Protein 3VPD (pdb70)

Organism: Thermus thermophilus (strain ATCC 27634 / DSM 579 / HB8) (NCBI:txid300852)

Secondary structure (DSSP, 8-state):
-EEEEESS--HHHHHHHHHHHHTT--EEEEEGGG--EETTB--GGGTT--EEEE--SSHHHHHHHHHHHHHTT--EES-HHHHHHHHBHHHHHHHHHHHT-----EEEESSHHHHHHHHHHH-SSEEEE-SB--SSTT-EEE-SHHHHHHHHHHHHHH--GGGGSEEEEEPP--SSEEEEEEEETTEEEEEEEEE-SSSS-SGGGT-EEEE----HHHHHHHHHHHHHTT-SEEEEEEEEETTEEEEEEEESS---TTHHHHH---HHHHHHHHIIIII--/-EEEEESS--HHHHHHHHHHHHHT--EEEEEGGG--EETTB--GGGTT--EEEE--SSHHHHHHHHHHHHHTT--EES-HHHHHHHHBHHHHHHHHHHTT-----EEEESSHHHHHHHHHHH-SSEEEE-SB--SSTT-EEE-SHHHHHHHHHHHHHHS-GGGGSEEEEE----SS--EEEEEETTEEEEEEE---EE----HHHHHHHHHHHHHTT-SEEEEEEEEETTEEEEEEEESS---HHHHHHH---HHHHHHHHHHHHTT-

Nearest PDB structures (foldseek):
  3vpd-assembly1_A-2  TM=1.004E+00  e=5.393E-60  Thermus thermophilus
  5k2m-assembly2_D  TM=9.497E-01  e=1.810E-32  Thermococcus kodakarensis KOD1
  3vpc-assembly1_D  TM=9.449E-01  e=5.410E-29  Sulfurisphaera tokodaii
  3vpc-assembly1_C  TM=9.289E-01  e=7.070E-28  Sulfurisphaera tokodaii
  4iwx-assembly1_A  TM=8.674E-01  e=2.789E-21  Escherichia coli K-12

CATH classification: 3.40.50.20 (+2 more: 3.30.1490.20, 3.30.470.20)

Sequence (549 aa):
MLAILYDRIRPDERMLFERAEEALGLPYKKVYVPALPMVLGERPEALEGVTVALERCVSQSRGLAAARYLTALGIPVVNRPEVIEACGDKWATSVALAKAGLPQPKTALATDREEALRLMEAFGYPVVLKPVIGSWGRLLAKVTDRAAAEALLEHKEVLGGFQHQLFYIQEYVEKPGRDIRVFVVGERAIAAIYRRSAHWITNTARGGQAENCPLTEEIARLSVGAAEAVGGGVVAVDLFESERGLLVNEVNHTMEFKNSVHTTGVDIPGEILRRYAWEVARGMLAILYDRIRPDERMLFERAEALGLPYKKVYVPALPMVLGERPEALEGVTVALERCVSQSRGLAAARYLTALGIPVVNRPEVIEACGDKWATSVALAKAGLPQPKTALATDREEALRLMEAFGYPVVLKPVIGSWGRLLAKVTDRAAAEALLEHKEVLGGFQHQLFYIQEYVEKPGRDIRVFVVGERAIAAIYRQAENCPLTEEIARLSVGAAEAVGGGVVAVDLFESERGLLVNEVNHTMEFKNSVHTTGVDIPGEILRRYAWEEVARG

Foldseek 3Di:
DEEEEEADDDLQNVLLVVLCVVVVHDYDYHHQVPDDQDQPDHDPSCVVHLAYEQAYPDLVSSLVVLVSCVSVVHFYFVHSLLSVCQQFQVSLVVLCVVLVAFAFDKDKDQALVVQLVVPVVLAPQKKKDQRGDDPPPPIDRRGDSVSSVVSRVCLVPPNDNSSSMIMIGRDFDFPQWKKKFKDAFLWGFFMKTQGHPDSSRDVVRPIDIATDDDDPVNSVNQSSSCVSSPHGIWIWIWGQGPVGIHTRGIGRNDDCSCVCVRTVTSRSNSNVCSRVPPSSD/DEEEEEADDDLQNVLLVVVCVVVVHDYYYDHQVPQDQDQPDHDPRCPPHLEYEQAYPDLVSSLVVLVSVVSVVHHYFVHSLLSVCQQFQVSLVVLCVVLVAFAFDKDKDLDLVVLLVVCVVLAPQKWKDQRGPPVGPLIDRRGDSVSSNVSLCCLVVPHDSSSSIIMIGRDFDADPWKKKFWDAFLFGFFIWIHVIAGDDDDPQNTVNQSSSCVSSPTGTWIWIWGQGPVGIHTRGIGRNDDCSCVCVRTVTPSSNSNVVSRVVSSVD

B-factor: mean 35.86, std 10.84, range [17.93, 81.94]

Radius of gyration: 24.11 Å; Cα contacts (8 Å, |Δi|>4): 1167; chains: 2; bounding box: 55×66×62 Å

InterPro domains:
  IPR004666 Ribosomal bS6 modification enzyme RimK/Lysine biosynthesis enzyme LysX [TIGR00768] (2-275)
  IPR011761 ATP-grasp fold [PS50975] (93-276)
  IPR011870 Lysine biosynthesis enzyme LysX [TIGR02144] (2-279)
  IPR013651 ATP-grasp fold, RimK-type [PF08443] (88-274)
  IPR013815 ATP-grasp fold, subdomain 1 [G3DSA:3.30.1490.20] (104-172)
  IPR016185 Pre-ATP-grasp domain superfamily [SSF52440] (1-88)
  IPR054562 LysX/ArgX, preATP-grasp domain [PF22626] (2-84)

Structure (mmCIF, N/CA/C/O backbone):
data_3VPD
#
_entry.id   3VPD
#
_cell.length_a   130.339
_cell.length_b   130.339
_cell.length_c   77.423
_cell.angle_alpha   90.00
_cell.angle_beta   90.00
_cell.angle_gamma   120.00
#
_symmetry.space_group_name_H-M   'P 31 2 1'
#
loop_
_entity.id
_entity.type
_entity.pdbx_description
1 polymer 'Ribosomal protein S6 modification protein'
2 non-polymer 'PHOSPHOAMINOPHOSPHONIC ACID-ADENYLATE ESTER'
3 non-polymer 'butanoic acid'
4 non-polymer 'CITRIC ACID'
5 water water
#
loop_
_atom_site.group_PDB
_atom_site.id
_atom_site.type_symbol
_atom_site.label_atom_id
_atom_site.label_alt_id
_atom_site.label_comp_id
_atom_site.label_asym_id
_atom_site.label_entity_id
_atom_site.label_seq_id
_atom_site.pdbx_PDB_ins_code
_atom_site.Cartn_x
_atom_site.Cartn_y
_atom_site.Cartn_z
_atom_site.occupancy
_atom_site.B_iso_or_equiv
_atom_site.auth_seq_id
_atom_site.auth_comp_id
_atom_site.auth_asym_id
_atom_site.auth_atom_id
_atom_site.pdbx_PDB_model_num
ATOM 1 N N . MET A 1 1 ? -67.523 52.395 11.144 1.00 24.87 1 MET A N 1
ATOM 2 C CA . MET A 1 1 ? -66.658 53.559 10.933 1.00 25.35 1 MET A CA 1
ATOM 3 C C . MET A 1 1 ? -65.331 53.192 10.201 1.00 25.55 1 MET A C 1
ATOM 4 O O . MET A 1 1 ? -64.767 52.138 10.444 1.00 24.57 1 MET A O 1
ATOM 9 N N . LEU A 1 2 ? -64.858 54.066 9.317 1.00 25.60 2 LEU A N 1
ATOM 10 C CA . LEU A 1 2 ? -63.562 53.855 8.653 1.00 25.94 2 LEU A CA 1
ATOM 11 C C . LEU A 1 2 ? -62.429 54.323 9.587 1.00 26.21 2 LEU A C 1
ATOM 12 O O . LEU A 1 2 ? -62.433 55.467 10.037 1.00 26.17 2 LEU A O 1
ATOM 17 N N . ALA A 1 3 ? -61.469 53.437 9.882 1.00 25.79 3 ALA A N 1
ATOM 18 C CA . ALA A 1 3 ? -60.268 53.813 10.623 1.00 25.33 3 ALA A CA 1
ATOM 19 C C . ALA A 1 3 ? -59.127 54.018 9.634 1.00 25.92 3 ALA A C 1
ATOM 20 O O . ALA A 1 3 ? -58.850 53.123 8.821 1.00 25.47 3 ALA A O 1
ATOM 22 N N . ILE A 1 4 ? -58.474 55.180 9.682 1.00 25.77 4 ILE A N 1
ATOM 23 C CA . ILE A 1 4 ? -57.235 55.364 8.935 1.00 25.45 4 ILE A CA 1
ATOM 24 C C . ILE A 1 4 ? -56.047 55.115 9.888 1.00 25.47 4 ILE A C 1
ATOM 25 O O . ILE A 1 4 ? -55.812 55.878 10.841 1.00 25.59 4 ILE A O 1
ATOM 30 N N . LEU A 1 5 ? -55.336 54.012 9.656 1.00 23.82 5 LEU A N 1
ATOM 31 C CA . LEU A 1 5 ? -54.246 53.605 10.535 1.00 23.76 5 LEU A CA 1
ATOM 32 C C . LEU A 1 5 ? -52.985 54.296 10.058 1.00 23.85 5 LEU A C 1
ATOM 33 O O . LEU A 1 5 ? -52.652 54.230 8.861 1.00 23.54 5 LEU A O 1
ATOM 38 N N . TYR A 1 6 ? -52.256 54.921 10.981 1.00 24.01 6 TYR A N 1
ATOM 39 C CA . TYR A 1 6 ? -51.075 55.693 10.570 1.00 24.61 6 TYR A CA 1
ATOM 40 C C . TYR A 1 6 ? -49.984 55.703 11.645 1.00 24.76 6 TYR A C 1
ATOM 41 O O . TYR A 1 6 ? -50.236 55.337 12.790 1.00 23.37 6 TYR A O 1
ATOM 50 N N . ASP A 1 7 ? -48.757 56.054 11.262 1.00 26.06 7 ASP A N 1
ATOM 51 C CA . ASP A 1 7 ? -47.698 56.284 12.260 1.00 27.67 7 ASP A CA 1
ATOM 52 C C . ASP A 1 7 ? -47.101 57.681 12.125 1.00 30.49 7 ASP A C 1
ATOM 53 O O . ASP A 1 7 ? -46.861 58.335 13.134 1.00 31.60 7 ASP A O 1
ATOM 58 N N . ARG A 1 8 ? -46.901 58.141 10.889 1.00 32.41 8 ARG A N 1
ATOM 59 C CA . ARG A 1 8 ? -46.536 59.528 10.623 1.00 34.97 8 ARG A CA 1
ATOM 60 C C . ARG A 1 8 ? -47.472 60.111 9.579 1.00 35.58 8 ARG A C 1
ATOM 61 O O . ARG A 1 8 ? -47.636 59.542 8.491 1.00 35.26 8 ARG A O 1
ATOM 69 N N . ILE A 1 9 ? -48.079 61.248 9.901 1.00 36.28 9 ILE A N 1
ATOM 70 C CA . ILE A 1 9 ? -48.960 61.937 8.963 1.00 37.45 9 ILE A CA 1
ATOM 71 C C . ILE A 1 9 ? -48.143 62.597 7.853 1.00 37.64 9 ILE A C 1
ATOM 72 O O . ILE A 1 9 ? -47.319 63.490 8.111 1.00 37.41 9 ILE A O 1
ATOM 77 N N . ARG A 1 10 ? -48.342 62.134 6.621 1.00 36.95 10 ARG A N 1
ATOM 78 C CA . ARG A 1 10 ? -47.779 62.833 5.476 1.00 36.80 10 ARG A CA 1
ATOM 79 C C . ARG A 1 10 ? -48.897 63.629 4.830 1.00 36.23 10 ARG A C 1
ATOM 80 O O . ARG A 1 10 ? -50.060 63.490 5.223 1.00 36.38 10 ARG A O 1
ATOM 88 N N . PRO A 1 11 ? -48.563 64.486 3.841 1.00 36.26 11 PRO A N 1
ATOM 89 C CA . PRO A 1 11 ? -49.646 65.174 3.150 1.00 35.81 11 PRO A CA 1
ATOM 90 C C . PRO A 1 11 ? -50.673 64.224 2.521 1.00 35.59 11 PRO A C 1
ATOM 91 O O . PRO A 1 11 ? -51.847 64.587 2.402 1.00 34.91 11 PRO A O 1
ATOM 95 N N . ASP A 1 12 ? -50.239 63.016 2.137 1.00 34.86 12 ASP A N 1
ATOM 96 C CA . ASP A 1 12 ? -51.157 62.017 1.566 1.00 34.70 12 ASP A CA 1
ATOM 97 C C . ASP A 1 12 ? -52.278 61.676 2.555 1.00 33.63 12 ASP A C 1
ATOM 98 O O . ASP A 1 12 ? -53.447 61.664 2.191 1.00 32.76 12 ASP A O 1
ATOM 103 N N . GLU A 1 13 ? -51.911 61.435 3.809 1.00 33.95 13 GLU A N 1
ATOM 104 C CA . GLU A 1 13 ? -52.913 61.162 4.860 1.00 34.76 13 GLU A CA 1
ATOM 105 C C . GLU A 1 13 ? -53.838 62.351 5.137 1.00 34.85 13 GLU A C 1
ATOM 106 O O . GLU A 1 13 ? -55.033 62.170 5.331 1.00 35.43 13 GLU A O 1
ATOM 112 N N . ARG A 1 14 ? -53.289 63.561 5.137 1.00 36.15 14 ARG A N 1
ATOM 113 C CA . ARG A 1 14 ? -54.109 64.778 5.302 1.00 37.21 14 ARG A CA 1
ATOM 114 C C . ARG A 1 14 ? -55.174 64.885 4.224 1.00 36.70 14 ARG A C 1
ATOM 115 O O . ARG A 1 14 ? -56.335 65.178 4.523 1.00 36.53 14 ARG A O 1
ATOM 123 N N . MET A 1 15 ? -54.796 64.567 2.983 1.00 36.21 15 MET A N 1
ATOM 124 C CA . MET A 1 15 ? -55.742 64.554 1.876 1.00 35.52 15 MET A CA 1
ATOM 125 C C . MET A 1 15 ? -56.818 63.512 2.040 1.00 34.63 15 MET A C 1
ATOM 126 O O . MET A 1 15 ? -57.981 63.743 1.680 1.00 34.32 15 MET A O 1
ATOM 131 N N . LEU A 1 16 ? -56.438 62.356 2.579 1.00 33.47 16 LEU A N 1
ATOM 132 C CA . LEU A 1 16 ? -57.403 61.311 2.869 1.00 33.13 16 LEU A CA 1
ATOM 133 C C . LEU A 1 16 ? -58.465 61.774 3.896 1.00 34.03 16 LEU A C 1
ATOM 134 O O . LEU A 1 16 ? -59.664 61.560 3.688 1.00 34.03 16 LEU A O 1
ATOM 139 N N . PHE A 1 17 ? -58.015 62.423 4.968 1.00 34.38 17 PHE A N 1
ATOM 140 C CA . PHE A 1 17 ? -58.924 62.990 5.997 1.00 35.80 17 PHE A CA 1
ATOM 141 C C . PHE A 1 17 ? -59.916 63.986 5.376 1.00 36.64 17 PHE A C 1
ATOM 142 O O . PHE A 1 17 ? -61.134 63.873 5.568 1.00 37.09 17 PHE A O 1
ATOM 150 N N . GLU A 1 18 ? -59.383 64.949 4.619 1.00 37.68 18 GLU A N 1
ATOM 151 C CA . GLU A 1 18 ? -60.200 65.929 3.884 1.00 38.62 18 GLU A CA 1
ATOM 152 C C . GLU A 1 18 ? -61.256 65.279 2.981 1.00 38.86 18 GLU A C 1
ATOM 153 O O . GLU A 1 18 ? -62.425 65.660 3.022 1.00 38.29 18 GLU A O 1
ATOM 159 N N . ARG A 1 19 ? -60.873 64.296 2.161 1.00 38.16 19 ARG A N 1
ATOM 160 C CA . ARG A 1 19 ? -61.868 63.696 1.269 1.00 38.34 19 ARG A CA 1
ATOM 161 C C . ARG A 1 19 ? -62.909 62.899 2.045 1.00 38.15 19 ARG A C 1
ATOM 162 O O . ARG A 1 19 ? -64.067 62.844 1.645 1.00 38.39 19 ARG A O 1
ATOM 170 N N . ALA A 1 20 ? -62.504 62.256 3.132 1.00 38.13 20 ALA A N 1
ATOM 171 C CA . ALA A 1 20 ? -63.470 61.478 3.905 1.00 38.65 20 ALA A CA 1
ATOM 172 C C . ALA A 1 20 ? -64.589 62.399 4.436 1.00 39.30 20 ALA A C 1
ATOM 173 O O . ALA A 1 20 ? -65.771 62.032 4.378 1.00 38.52 20 ALA A O 1
ATOM 175 N N . GLU A 1 21 ? -64.204 63.589 4.916 1.00 40.26 21 GLU A N 1
ATOM 176 C CA A GLU A 1 21 ? -65.170 64.575 5.415 0.50 41.14 21 GLU A CA 1
ATOM 177 C CA B GLU A 1 21 ? -65.181 64.572 5.419 0.50 41.40 21 GLU A CA 1
ATOM 178 C C . GLU A 1 21 ? -66.059 65.099 4.293 1.00 41.71 21 GLU A C 1
ATOM 179 O O . GLU A 1 21 ? -67.287 65.140 4.425 1.00 42.03 21 GLU A O 1
ATOM 190 N N . ALA A 1 22 ? -65.430 65.471 3.173 1.00 42.05 22 ALA A N 1
ATOM 191 C CA . ALA A 1 22 ? -66.169 65.990 2.034 1.00 42.07 22 ALA A CA 1
ATOM 192 C C . ALA A 1 22 ? -67.141 64.934 1.549 1.00 42.32 22 ALA A C 1
ATOM 193 O O . ALA A 1 22 ? -68.231 65.252 1.089 1.00 42.90 22 ALA A O 1
ATOM 195 N N . LEU A 1 23 ? -66.762 63.668 1.669 1.00 42.08 23 LEU A N 1
ATOM 196 C CA . LEU A 1 23 ? -67.625 62.603 1.196 1.00 41.89 23 LEU A CA 1
ATOM 197 C C . LEU A 1 23 ? -68.702 62.170 2.210 1.00 41.65 23 LEU A C 1
ATOM 198 O O . LEU A 1 23 ? -69.552 61.325 1.888 1.00 41.96 23 LEU A O 1
ATOM 203 N N . GLY A 1 24 ? -68.667 62.735 3.415 1.00 40.94 24 GLY A N 1
ATOM 204 C CA . GLY A 1 24 ? -69.594 62.311 4.489 1.00 40.20 24 GLY A CA 1
ATOM 205 C C . GLY A 1 24 ? -69.406 60.859 4.932 1.00 39.49 24 GLY A C 1
ATOM 206 O O . GLY A 1 24 ? -70.367 60.159 5.273 1.00 39.72 24 GLY A O 1
ATOM 207 N N . LEU A 1 25 ? -68.154 60.408 4.937 1.00 37.54 25 LEU A N 1
ATOM 208 C CA . LEU A 1 25 ? -67.810 59.057 5.343 1.00 36.28 25 LEU A CA 1
ATOM 209 C C . LEU A 1 25 ? -67.509 59.084 6.833 1.00 34.67 25 LEU A C 1
ATOM 210 O O . LEU A 1 25 ? -66.679 59.891 7.271 1.00 34.77 25 LEU A O 1
ATOM 215 N N . PRO A 1 26 ? -68.166 58.217 7.629 1.00 33.30 26 PRO A N 1
ATOM 216 C CA . PRO A 1 26 ? -67.790 58.236 9.047 1.00 32.74 26 PRO A CA 1
ATOM 217 C C . PRO A 1 26 ? -66.410 57.596 9.217 1.00 32.38 26 PRO A C 1
ATOM 218 O O . PRO A 1 26 ? -66.220 56.441 8.844 1.00 31.58 26 PRO A O 1
ATOM 222 N N . TYR A 1 27 ? -65.456 58.372 9.713 1.00 31.43 27 TYR A N 1
ATOM 223 C CA . TYR A 1 27 ? -64.079 57.910 9.825 1.00 32.36 27 TYR A CA 1
ATOM 224 C C . TYR A 1 27 ? -63.418 58.467 11.077 1.00 32.02 27 TYR A C 1
ATOM 225 O O . TYR A 1 27 ? -63.922 59.432 11.665 1.00 32.21 27 TYR A O 1
ATOM 234 N N . LYS A 1 28 ? -62.291 57.854 11.458 1.00 31.53 28 LYS A N 1
ATOM 235 C CA . LYS A 1 28 ? -61.425 58.304 12.543 1.00 31.34 28 LYS A CA 1
ATOM 236 C C . LYS A 1 28 ? -59.974 57.904 12.256 1.00 31.34 28 LYS A C 1
ATOM 237 O O . LYS A 1 28 ? -59.724 56.923 11.549 1.00 30.95 28 LYS A O 1
ATOM 243 N N . LYS A 1 29 ? -59.019 58.623 12.820 1.00 30.54 29 LYS A N 1
ATOM 244 C CA . LYS A 1 29 ? -57.627 58.233 12.641 1.00 31.62 29 LYS A CA 1
ATOM 245 C C . LYS A 1 29 ? -57.149 57.411 13.828 1.00 30.21 29 LYS A C 1
ATOM 246 O O . LYS A 1 29 ? -57.551 57.661 14.967 1.00 29.90 29 LYS A O 1
ATOM 252 N N . VAL A 1 30 ? -56.292 56.429 13.553 1.00 27.92 30 VAL A N 1
ATOM 253 C CA . VAL A 1 30 ? -55.813 55.518 14.587 1.00 26.17 30 VAL A CA 1
ATOM 254 C C . VAL A 1 30 ? -54.288 55.517 14.527 1.00 25.87 30 VAL A C 1
ATOM 255 O O . VAL A 1 30 ? -53.685 55.077 13.542 1.00 24.39 30 VAL A O 1
ATOM 259 N N . TYR A 1 31 ? -53.672 56.013 15.593 1.00 24.81 31 TYR A N 1
ATOM 260 C CA . TYR A 1 31 ? -52.231 56.115 15.677 1.00 25.55 31 TYR A CA 1
ATOM 261 C C . TYR A 1 31 ? -51.668 54.756 16.082 1.00 25.39 31 TYR A C 1
ATOM 262 O O . TYR A 1 31 ? -51.738 54.370 17.248 1.00 25.84 31 TYR A O 1
ATOM 271 N N . VAL A 1 32 ? -51.118 54.018 15.119 1.00 24.53 32 VAL A N 1
ATOM 272 C CA . VAL A 1 32 ? -50.752 52.614 15.359 1.00 23.89 32 VAL A CA 1
ATOM 273 C C . VAL A 1 32 ? -49.702 52.381 16.478 1.00 24.81 32 VAL A C 1
ATOM 274 O O . VAL A 1 32 ? -49.833 51.425 17.238 1.00 24.75 32 VAL A O 1
ATOM 278 N N . PRO A 1 33 ? -48.717 53.288 16.625 1.00 25.26 33 PRO A N 1
ATOM 279 C CA . PRO A 1 33 ? -47.750 53.103 17.707 1.00 26.53 33 PRO A CA 1
ATOM 280 C C . PRO A 1 33 ? -48.357 53.043 19.127 1.00 27.25 33 PRO A C 1
ATOM 281 O O . PRO A 1 33 ? -47.785 52.399 19.989 1.00 27.96 33 PRO A O 1
ATOM 285 N N . ALA A 1 34 ? -49.508 53.683 19.344 1.00 27.88 34 ALA A N 1
ATOM 286 C CA . ALA A 1 34 ? -50.177 53.664 20.635 1.00 28.67 34 ALA A CA 1
ATOM 287 C C . ALA A 1 34 ? -51.213 52.554 20.755 1.00 28.97 34 ALA A C 1
ATOM 288 O O . ALA A 1 34 ? -51.812 52.381 21.818 1.00 30.43 34 ALA A O 1
ATOM 290 N N . LEU A 1 35 ? -51.439 51.807 19.674 1.00 28.45 35 LEU A N 1
ATOM 291 C CA . LEU A 1 35 ? -52.495 50.795 19.630 1.00 27.72 35 LEU A CA 1
ATOM 292 C C . LEU A 1 35 ? -52.072 49.482 20.310 1.00 27.41 35 LEU A C 1
ATOM 293 O O . LEU A 1 35 ? -51.132 48.823 19.856 1.00 27.70 35 LEU A O 1
ATOM 298 N N . PRO A 1 36 ? -52.779 49.086 21.391 1.00 27.60 36 PRO A N 1
ATOM 299 C CA . PRO A 1 36 ? -52.501 47.786 21.992 1.00 27.56 36 PRO A CA 1
ATOM 300 C C . PRO A 1 36 ? -53.129 46.722 21.130 1.00 26.67 36 PRO A C 1
ATOM 301 O O . PRO A 1 36 ? -54.321 46.805 20.796 1.00 27.62 36 PRO A O 1
ATOM 305 N N . MET A 1 37 ? -52.329 45.753 20.727 1.00 24.65 37 MET A N 1
ATOM 306 C CA . MET A 1 37 ? -52.834 44.718 19.827 1.00 23.70 37 MET A CA 1
ATOM 307 C C . MET A 1 37 ? -52.843 43.396 20.571 1.00 22.76 37 MET A C 1
ATOM 308 O O . MET A 1 37 ? -51.975 42.566 20.385 1.00 21.63 37 MET A O 1
ATOM 313 N N . VAL A 1 38 ? -53.836 43.222 21.443 1.00 21.87 38 VAL A N 1
ATOM 314 C CA . VAL A 1 38 ? -53.965 41.976 22.185 1.00 22.16 38 VAL A CA 1
ATOM 315 C C . VAL A 1 38 ? -54.936 41.087 21.416 1.00 22.34 38 VAL A C 1
ATOM 316 O O . VAL A 1 38 ? -56.069 41.516 21.117 1.00 22.07 38 VAL A O 1
ATOM 320 N N . LEU A 1 39 ? -54.506 39.866 21.114 1.00 22.43 39 LEU A N 1
ATOM 321 C CA . LEU A 1 39 ? -55.373 38.908 20.446 1.00 24.59 39 LEU A CA 1
ATOM 322 C C . LEU A 1 39 ? -56.501 38.493 21.378 1.00 25.56 39 LEU A C 1
ATOM 323 O O . LEU A 1 39 ? -56.265 38.151 22.556 1.00 25.70 39 LEU A O 1
ATOM 328 N N . GLY A 1 40 ? -57.713 38.540 20.833 1.00 27.32 40 GLY A N 1
ATOM 329 C CA . GLY A 1 40 ? -58.932 38.241 21.579 1.00 29.44 40 GLY A CA 1
ATOM 330 C C . GLY A 1 40 ? -59.523 39.441 22.305 1.00 31.31 40 GLY A C 1
ATOM 331 O O . GLY A 1 40 ? -60.529 39.307 22.973 1.00 31.28 40 GLY A O 1
ATOM 332 N N . GLU A 1 41 ? -58.919 40.622 22.153 1.00 31.84 41 GLU A N 1
ATOM 333 C CA . GLU A 1 41 ? -59.336 41.781 22.910 1.00 33.46 41 GLU A CA 1
ATOM 334 C C . GLU A 1 41 ? -59.302 43.070 22.066 1.00 33.29 41 GLU A C 1
ATOM 335 O O . GLU A 1 41 ? -58.229 43.674 21.876 1.00 32.19 41 GLU A O 1
ATOM 341 N N . ARG A 1 42 ? -60.470 43.509 21.584 1.00 32.56 42 ARG A N 1
ATOM 342 C CA . ARG A 1 42 ? -60.529 44.709 20.739 1.00 32.25 42 ARG A CA 1
ATOM 343 C C . ARG A 1 42 ? -60.148 45.919 21.584 1.00 32.06 42 ARG A C 1
ATOM 344 O O . ARG A 1 42 ? -60.729 46.120 22.641 1.00 31.65 42 ARG A O 1
ATOM 352 N N . PRO A 1 43 ? -59.152 46.711 21.138 1.00 31.87 43 PRO A N 1
ATOM 353 C CA . PRO A 1 43 ? -58.761 47.891 21.918 1.00 31.85 43 PRO A CA 1
ATOM 354 C C . PRO A 1 43 ? -59.812 48.991 21.753 1.00 31.96 43 PRO A C 1
ATOM 355 O O . PRO A 1 43 ? -60.644 48.932 20.840 1.00 30.97 43 PRO A O 1
ATOM 359 N N . GLU A 1 44 ? -59.774 49.966 22.651 1.00 32.74 44 GLU A N 1
ATOM 360 C CA . GLU A 1 44 ? -60.764 51.034 22.698 1.00 33.60 44 GLU A CA 1
ATOM 361 C C . GLU A 1 44 ? -60.811 51.777 21.369 1.00 32.76 44 GLU A C 1
ATOM 362 O O . GLU A 1 44 ? -61.889 52.106 20.881 1.00 32.46 44 GLU A O 1
ATOM 368 N N . ALA A 1 45 ? -59.631 52.038 20.807 1.00 32.22 45 ALA A N 1
ATOM 369 C CA . ALA A 1 45 ? -59.505 52.813 19.580 1.00 31.16 45 ALA A CA 1
ATOM 370 C C . ALA A 1 45 ? -60.194 52.159 18.382 1.00 30.47 45 ALA A C 1
ATOM 371 O O . ALA A 1 45 ? -60.542 52.847 17.436 1.00 30.47 45 ALA A O 1
ATOM 373 N N . LEU A 1 46 ? -60.419 50.848 18.433 1.00 28.78 46 LEU A N 1
ATOM 374 C CA . LEU A 1 46 ? -61.068 50.151 17.311 1.00 28.81 46 LEU A CA 1
ATOM 375 C C . LEU A 1 46 ? -62.544 49.765 17.532 1.00 28.84 46 LEU A C 1
ATOM 376 O O . LEU A 1 46 ? -63.147 49.117 16.672 1.00 28.59 46 LEU A O 1
ATOM 381 N N . GLU A 1 47 ? -63.128 50.129 18.683 1.00 29.91 47 GLU A N 1
ATOM 382 C CA . GLU A 1 47 ? -64.569 49.859 18.919 1.00 30.59 47 GLU A CA 1
ATOM 383 C C . GLU A 1 47 ? -65.376 50.642 17.882 1.00 29.82 47 GLU A C 1
ATOM 384 O O . GLU A 1 47 ? -65.099 51.816 17.654 1.00 29.85 47 GLU A O 1
ATOM 390 N N . GLY A 1 48 ? -66.314 49.981 17.220 1.00 29.00 48 GLY A N 1
ATOM 391 C CA . GLY A 1 48 ? -67.146 50.661 16.233 1.00 28.99 48 GLY A CA 1
ATOM 392 C C . GLY A 1 48 ? -66.509 50.720 14.841 1.00 28.52 48 GLY A C 1
ATOM 393 O O . GLY A 1 48 ? -67.170 51.112 13.885 1.00 28.33 48 GLY A O 1
ATOM 394 N N . VAL A 1 49 ? -65.235 50.315 14.732 1.00 27.65 49 VAL A N 1
ATOM 395 C CA . VAL A 1 49 ? -64.534 50.392 13.455 1.00 26.60 49 VAL A CA 1
ATOM 396 C C . VAL A 1 49 ? -65.045 49.274 12.585 1.00 25.68 49 VAL A C 1
ATOM 397 O O . VAL A 1 49 ? -65.125 48.115 12.984 1.00 25.92 49 VAL A O 1
ATOM 401 N N . THR A 1 50 ? -65.385 49.642 11.375 1.00 25.32 50 THR A N 1
ATO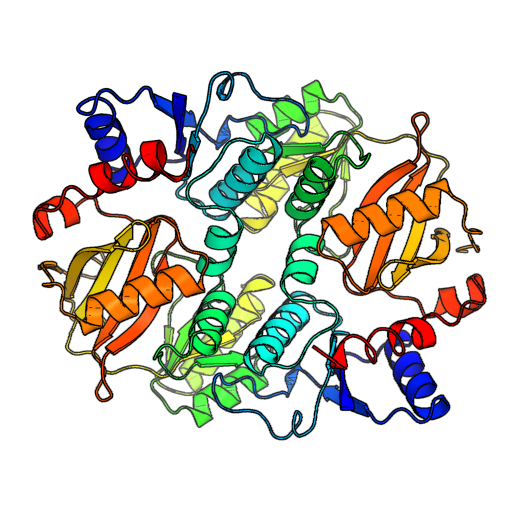M 402 C CA . THR A 1 50 ? -66.022 48.722 10.461 1.00 25.87 50 THR A CA 1
ATOM 403 C C . THR A 1 50 ? -65.141 48.391 9.216 1.00 24.97 50 THR A C 1
ATOM 404 O O . THR A 1 50 ? -65.373 47.418 8.505 1.00 25.41 50 THR A O 1
ATOM 408 N N . VAL A 1 51 ? -64.144 49.212 8.953 1.00 24.96 51 VAL A N 1
ATOM 409 C CA . VAL A 1 51 ? -63.178 48.928 7.849 1.00 24.39 51 VAL A CA 1
ATOM 410 C C . VAL A 1 51 ? -61.973 49.799 8.098 1.00 24.03 51 VAL A C 1
ATOM 411 O O . VAL A 1 51 ? -62.085 50.864 8.740 1.00 23.45 51 VAL A O 1
ATOM 415 N N . ALA A 1 52 ? -60.798 49.381 7.600 1.00 22.90 52 ALA A N 1
ATOM 416 C CA . ALA A 1 52 ? -59.614 50.157 7.910 1.00 22.08 52 ALA A CA 1
ATOM 417 C C . ALA A 1 52 ? -58.757 50.328 6.690 1.00 22.07 52 ALA A C 1
ATOM 418 O O . ALA A 1 52 ? -58.727 49.462 5.810 1.00 22.46 52 ALA A O 1
ATOM 420 N N . LEU A 1 53 ? -58.120 51.481 6.629 1.00 22.53 53 LEU A N 1
ATOM 421 C CA . LEU A 1 53 ? -57.209 51.820 5.545 1.00 23.78 53 LEU A CA 1
ATOM 422 C C . LEU A 1 53 ? -55.822 51.876 6.197 1.00 22.96 53 LEU A C 1
ATOM 423 O O . LEU A 1 53 ? -55.601 52.641 7.134 1.00 22.93 53 LEU A O 1
ATOM 428 N N . GLU A 1 54 ? -54.904 51.052 5.709 1.00 23.47 54 GLU A N 1
ATOM 429 C CA . GLU A 1 54 ? -53.578 50.880 6.344 1.00 23.81 54 GLU A CA 1
ATOM 430 C C . GLU A 1 54 ? -52.610 51.883 5.679 1.00 24.37 54 GLU A C 1
ATOM 431 O O . GLU A 1 54 ? -52.266 51.742 4.498 1.00 24.99 54 GLU A O 1
ATOM 437 N N . ARG A 1 55 ? -52.208 52.912 6.413 1.00 23.02 55 ARG A N 1
ATOM 438 C CA . ARG A 1 55 ? -51.433 53.989 5.827 1.00 23.64 55 ARG A CA 1
ATOM 439 C C . ARG A 1 55 ? -50.114 54.257 6.556 1.00 23.46 55 ARG A C 1
ATOM 440 O O . ARG A 1 55 ? -49.559 55.351 6.442 1.00 24.53 55 ARG A O 1
ATOM 448 N N . CYS A 1 56 ? -49.619 53.293 7.314 1.00 23.33 56 CYS A N 1
ATOM 449 C CA . CYS A 1 56 ? -48.362 53.467 8.042 1.00 24.00 56 CYS A CA 1
ATOM 450 C C . CYS A 1 56 ? -47.184 53.628 7.073 1.00 24.83 56 CYS A C 1
ATOM 451 O O . CYS A 1 56 ? -47.136 52.989 6.025 1.00 23.90 56 CYS A O 1
ATOM 454 N N . VAL A 1 57 ? -46.236 54.468 7.456 1.00 24.68 57 VAL A N 1
ATOM 455 C CA . VAL A 1 57 ? -44.999 54.608 6.715 1.00 26.04 57 VAL A CA 1
ATOM 456 C C . VAL A 1 57 ? -44.128 53.370 6.898 1.00 25.83 57 VAL A C 1
ATOM 457 O O . VAL A 1 57 ? -43.512 52.897 5.934 1.00 26.47 57 VAL A O 1
ATOM 461 N N . SER A 1 58 ? -44.052 52.864 8.134 1.00 25.29 58 SER A N 1
ATOM 462 C CA . SER A 1 58 ? -43.288 51.656 8.406 1.00 25.59 58 SER A CA 1
ATOM 463 C C . SER A 1 58 ? -44.108 50.474 7.892 1.00 25.81 58 SER A C 1
ATOM 464 O O . SER A 1 58 ? -45.228 50.256 8.346 1.00 23.26 58 SER A O 1
ATOM 467 N N . GLN A 1 59 ? -43.562 49.732 6.933 1.00 25.29 59 GLN A N 1
ATOM 468 C CA . GLN A 1 59 ? -44.290 48.589 6.436 1.00 26.20 59 GLN A CA 1
ATOM 469 C C . GLN A 1 59 ? -44.293 47.405 7.404 1.00 25.80 59 GLN A C 1
ATOM 470 O O . GLN A 1 59 ? -45.221 46.625 7.383 1.00 24.93 59 GLN A O 1
ATOM 476 N N . SER A 1 60 ? -43.295 47.257 8.275 1.00 24.60 60 SER A N 1
ATOM 477 C CA . SER A 1 60 ? -43.439 46.196 9.250 1.00 25.33 60 SER A CA 1
ATOM 478 C C . SER A 1 60 ? -44.531 46.518 10.296 1.00 24.53 60 SER A C 1
ATOM 479 O O . SER A 1 60 ? -45.274 45.624 10.698 1.00 24.86 60 SER A O 1
ATOM 482 N N . ARG A 1 61 ? -44.661 47.784 10.683 1.00 23.87 61 ARG A N 1
ATOM 483 C CA . ARG A 1 61 ? -45.771 48.196 11.546 1.00 24.59 61 ARG A CA 1
ATOM 484 C C . ARG A 1 61 ? -47.120 48.029 10.828 1.00 23.74 61 ARG A C 1
ATOM 485 O O . ARG A 1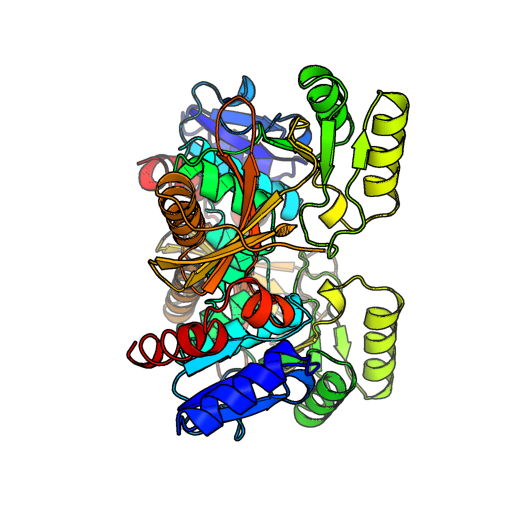 61 ? -48.055 47.479 11.397 1.00 23.79 61 ARG A O 1
ATOM 493 N N . GLY A 1 62 ? -47.194 48.540 9.605 1.00 22.85 62 GLY A N 1
ATOM 494 C CA . GLY A 1 62 ? -48.402 48.461 8.776 1.00 21.95 62 GLY A CA 1
ATOM 495 C C . GLY A 1 62 ? -48.885 47.026 8.616 1.00 21.54 62 GLY A C 1
ATOM 496 O O . GLY A 1 62 ? -50.077 46.742 8.792 1.00 21.19 62 GLY A O 1
ATOM 497 N N . LEU A 1 63 ? -47.969 46.125 8.276 1.00 20.15 63 LEU A N 1
ATOM 498 C CA . LEU A 1 63 ? -48.307 44.715 8.109 1.00 20.72 63 LEU A CA 1
ATOM 499 C C . LEU A 1 63 ? -48.778 44.070 9.433 1.00 20.80 63 LEU A C 1
ATOM 500 O O . LEU A 1 63 ? -49.783 43.346 9.447 1.00 20.27 63 LEU A O 1
ATOM 505 N N . ALA A 1 64 ? -48.086 44.358 10.542 1.00 21.12 64 ALA A N 1
ATOM 506 C CA . ALA A 1 64 ? -48.477 43.779 11.857 1.00 21.57 64 ALA A CA 1
ATOM 507 C C . ALA A 1 64 ? -49.897 44.227 12.213 1.00 21.42 64 ALA A C 1
ATOM 508 O O . ALA A 1 64 ? -50.717 43.429 12.704 1.00 21.89 64 ALA A O 1
ATOM 510 N N . ALA A 1 65 ? -50.174 45.501 11.943 1.00 21.29 65 ALA A N 1
ATOM 511 C CA . ALA A 1 65 ? -51.480 46.093 12.222 1.00 21.76 65 ALA A CA 1
ATOM 512 C C . ALA A 1 65 ? -52.571 45.521 11.295 1.00 21.68 65 ALA A C 1
ATOM 513 O O . ALA A 1 65 ? -53.688 45.193 11.764 1.00 21.45 65 ALA A O 1
ATOM 515 N N . ALA A 1 66 ? -52.254 45.369 10.007 1.00 20.90 66 ALA A N 1
ATOM 516 C CA . ALA A 1 66 ? -53.203 44.718 9.073 1.00 20.82 66 ALA A CA 1
ATOM 517 C C . ALA A 1 66 ? -53.548 43.328 9.553 1.00 21.23 66 ALA A C 1
ATOM 518 O O . ALA A 1 66 ? -54.742 42.943 9.554 1.00 21.65 66 ALA A O 1
ATOM 520 N N . ARG A 1 67 ? -52.517 42.551 9.924 1.00 20.15 67 ARG A N 1
ATOM 521 C CA . ARG A 1 67 ? -52.742 41.202 10.456 1.00 20.93 67 ARG A CA 1
ATOM 522 C C . ARG A 1 67 ? -53.688 41.224 11.656 1.00 21.05 67 ARG A C 1
ATOM 523 O O . ARG A 1 67 ? -54.604 40.398 11.722 1.00 21.00 67 ARG A O 1
ATOM 531 N N . TYR A 1 68 ? -53.419 42.124 12.606 1.00 21.01 68 TYR A N 1
ATOM 532 C CA . TYR A 1 68 ? -54.264 42.318 13.779 1.00 22.97 68 TYR A CA 1
ATOM 533 C C . TYR A 1 68 ? -55.740 42.597 13.448 1.00 23.66 68 TYR A C 1
ATOM 534 O O . TYR A 1 68 ? -56.631 41.998 14.039 1.00 23.66 68 TYR A O 1
ATOM 543 N N . LEU A 1 69 ? -55.984 43.537 12.548 1.00 23.50 69 LEU A N 1
ATOM 544 C CA . LEU A 1 69 ? -57.337 43.836 12.120 1.00 24.98 69 LEU A CA 1
ATOM 545 C C . LEU A 1 69 ? -58.041 42.596 11.575 1.00 25.55 69 LEU A C 1
ATOM 546 O O . LEU A 1 69 ? -59.231 42.424 11.847 1.00 26.23 69 LEU A O 1
ATOM 551 N N . THR A 1 70 ? -57.326 41.732 10.836 1.00 25.85 70 THR A N 1
ATOM 552 C CA . THR A 1 70 ? -57.943 40.501 10.296 1.00 26.53 70 THR A CA 1
ATOM 553 C C . THR A 1 70 ? -58.317 39.543 11.433 1.00 26.99 70 THR A C 1
ATOM 554 O O . THR A 1 70 ? -59.314 38.832 11.349 1.00 27.36 70 THR A O 1
ATOM 558 N N . ALA A 1 71 ? -57.506 39.524 12.487 1.00 27.17 71 ALA A N 1
ATOM 559 C CA . ALA A 1 71 ? -57.803 38.739 13.678 1.00 27.12 71 ALA A CA 1
ATOM 560 C C . ALA A 1 71 ? -59.065 39.259 14.389 1.00 27.71 71 ALA A C 1
ATOM 561 O O . ALA A 1 71 ? -59.786 38.483 15.015 1.00 28.26 71 ALA A O 1
ATOM 563 N N . LEU A 1 72 ? -59.347 40.553 14.272 1.00 26.48 72 LEU A N 1
ATOM 564 C CA . LEU A 1 72 ? -60.547 41.126 14.876 1.00 27.93 72 LEU A CA 1
ATOM 565 C C . LEU A 1 72 ? -61.760 41.039 13.946 1.00 28.19 72 LEU A C 1
ATOM 566 O O . LEU A 1 72 ? -62.863 41.444 14.324 1.00 27.80 72 LEU A O 1
ATOM 571 N N . GLY A 1 73 ? -61.556 40.548 12.729 1.00 27.62 73 GLY A N 1
ATOM 572 C CA . GLY A 1 73 ? -62.642 40.472 11.755 1.00 27.50 73 GLY A CA 1
ATOM 573 C C . GLY A 1 73 ? -62.985 41.804 11.101 1.00 27.64 73 GLY A C 1
ATOM 574 O O . GLY A 1 73 ? -64.078 41.979 10.589 1.00 27.70 73 GLY A O 1
ATOM 575 N N . ILE A 1 74 ? -62.059 42.759 11.129 1.00 26.41 74 ILE A N 1
ATOM 576 C CA . ILE A 1 74 ? -62.281 44.041 10.496 1.00 25.56 74 ILE A CA 1
ATOM 577 C C . ILE A 1 74 ? -61.558 44.030 9.138 1.00 26.26 74 ILE A C 1
ATOM 578 O O . ILE A 1 74 ? -60.338 43.819 9.101 1.00 25.47 74 ILE A O 1
ATOM 583 N N . PRO A 1 75 ? -62.306 44.235 8.027 1.00 26.24 75 PRO A N 1
ATOM 584 C CA . PRO A 1 75 ? -61.663 44.344 6.705 1.00 25.23 75 PRO A CA 1
ATOM 585 C C . PRO A 1 75 ? -60.638 45.471 6.672 1.00 23.80 75 PRO A C 1
ATOM 586 O O . PRO A 1 75 ? -60.881 46.554 7.200 1.00 22.62 75 PRO A O 1
ATOM 590 N N . VAL A 1 76 ? -59.501 45.202 6.036 1.00 21.93 76 VAL A N 1
ATOM 591 C CA . VAL A 1 76 ? -58.411 46.182 5.936 1.00 21.75 76 VAL A CA 1
ATOM 592 C C . VAL A 1 76 ? -57.908 46.262 4.492 1.00 21.34 76 VAL A C 1
ATOM 593 O O . VAL A 1 76 ? -57.770 45.246 3.799 1.00 21.67 76 VAL A O 1
ATOM 597 N N . VAL A 1 77 ? -57.669 47.482 4.041 1.00 21.89 77 VAL A N 1
ATOM 598 C CA . VAL A 1 77 ? -57.112 47.758 2.714 1.00 21.43 77 VAL A CA 1
ATOM 599 C C . VAL A 1 77 ? -55.711 48.323 2.922 1.00 21.14 77 VAL A C 1
ATOM 600 O O . VAL A 1 77 ? -55.576 49.400 3.489 1.00 20.58 77 VAL A O 1
ATOM 604 N N . ASN A 1 78 ? -54.651 47.622 2.493 1.00 20.34 78 ASN A N 1
ATOM 605 C CA . ASN A 1 78 ? -54.679 46.335 1.853 1.00 20.42 78 ASN A CA 1
ATOM 606 C C . ASN A 1 78 ? -54.671 45.197 2.841 1.00 20.44 78 ASN A C 1
ATOM 607 O O . ASN A 1 78 ? -54.308 45.388 3.988 1.00 20.36 78 ASN A O 1
ATOM 612 N N . ARG A 1 79 ? -55.098 44.026 2.368 1.00 20.99 79 ARG A N 1
ATOM 613 C CA . ARG A 1 79 ? -55.019 42.779 3.111 1.00 22.27 79 ARG A CA 1
ATOM 614 C C . ARG A 1 79 ? -53.546 42.480 3.396 1.00 22.32 79 ARG A C 1
ATOM 615 O O . ARG A 1 79 ? -52.683 42.869 2.592 1.00 22.27 79 ARG A O 1
ATOM 623 N N . PRO A 1 80 ? -53.257 41.771 4.507 1.00 22.02 80 PRO A N 1
ATOM 624 C CA . PRO A 1 80 ? -51.844 41.414 4.819 1.00 21.22 80 PRO A CA 1
ATOM 625 C C . PRO A 1 80 ? -51.157 40.656 3.687 1.00 21.34 80 PRO A C 1
ATOM 626 O O . PRO A 1 80 ? -49.990 40.906 3.428 1.00 21.44 80 PRO A O 1
ATOM 630 N N . GLU A 1 81 ? -51.881 39.767 3.000 1.00 21.24 81 GLU A N 1
ATOM 631 C CA . GLU A 1 81 ? -51.326 38.966 1.880 1.00 22.12 81 GLU A CA 1
ATOM 632 C C . GLU A 1 81 ? -50.785 39.865 0.770 1.00 21.13 81 GLU A C 1
ATOM 633 O O . GLU A 1 81 ? -49.738 39.583 0.175 1.00 20.57 81 GLU A O 1
ATOM 639 N N . VAL A 1 82 ? -51.495 40.958 0.511 1.00 19.64 82 VAL A N 1
ATOM 640 C CA . VAL A 1 82 ? -51.058 41.946 -0.475 1.00 19.79 82 VAL A CA 1
ATOM 641 C C . VAL A 1 82 ? -49.849 42.712 0.022 1.00 19.89 82 VAL A C 1
ATOM 642 O O . VAL A 1 82 ? -48.864 42.870 -0.716 1.00 19.36 82 VAL A O 1
ATOM 646 N N . ILE A 1 83 ? -49.923 43.223 1.252 1.00 20.11 83 ILE A N 1
ATOM 647 C CA . ILE A 1 83 ? -48.768 43.926 1.845 1.00 20.83 83 ILE A CA 1
ATOM 648 C C . ILE A 1 83 ? -47.490 43.056 1.830 1.00 22.41 83 ILE A C 1
ATOM 649 O O . ILE A 1 83 ? -46.396 43.536 1.429 1.00 20.94 83 ILE A O 1
ATOM 654 N N . GLU A 1 84 ? -47.626 41.789 2.239 1.00 23.69 84 GLU A N 1
ATOM 655 C CA . GLU A 1 84 ? -46.489 40.847 2.252 1.00 25.37 84 GLU A CA 1
ATOM 656 C C . GLU A 1 84 ? -45.917 40.608 0.865 1.00 24.75 84 GLU A C 1
ATOM 657 O O . GLU A 1 84 ? -44.691 40.546 0.707 1.00 25.43 84 GLU A O 1
ATOM 663 N N . ALA A 1 85 ? -46.791 40.419 -0.124 1.00 23.41 85 ALA A N 1
ATOM 664 C CA . ALA A 1 85 ? -46.360 40.146 -1.491 1.00 23.05 85 ALA A CA 1
ATOM 665 C C . ALA A 1 85 ? -45.663 41.369 -2.102 1.00 23.60 85 ALA A C 1
ATOM 666 O O . ALA A 1 85 ? -44.628 41.224 -2.787 1.00 24.92 85 ALA A O 1
ATOM 668 N N . CYS A 1 86 ? -46.215 42.557 -1.859 1.00 21.59 86 CYS A N 1
ATOM 669 C CA . CYS A 1 86 ? -45.631 43.808 -2.371 1.00 21.53 86 CYS A CA 1
ATOM 670 C C . CYS A 1 86 ? -44.334 44.216 -1.674 1.00 21.40 86 CYS A C 1
ATOM 671 O O . CYS A 1 86 ? -43.507 44.897 -2.281 1.00 21.88 86 CYS A O 1
ATOM 674 N N . GLY A 1 87 ? -44.186 43.817 -0.426 1.00 21.24 87 GLY A N 1
ATOM 675 C CA . GLY A 1 87 ? -43.060 44.233 0.414 1.00 23.40 87 GLY A CA 1
ATOM 676 C C . GLY A 1 87 ? -41.798 43.422 0.201 1.00 24.20 87 GLY A C 1
ATOM 677 O O . GLY A 1 87 ? -40.733 43.787 0.706 1.00 25.00 87 GLY A O 1
ATOM 678 N N . ASP A 1 88 ? -41.910 42.324 -0.541 1.00 22.90 88 ASP A N 1
ATOM 679 C CA . ASP A 1 88 ? -40.752 41.455 -0.817 1.00 24.16 88 ASP A CA 1
ATOM 680 C C . ASP A 1 88 ? -40.574 41.447 -2.352 1.00 22.63 88 ASP A C 1
ATOM 681 O O . ASP A 1 88 ? -41.436 40.968 -3.074 1.00 21.56 88 ASP A O 1
ATOM 686 N N . LYS A 1 89 ? -39.464 41.979 -2.859 1.00 21.31 89 LYS A N 1
ATOM 687 C CA . LYS A 1 89 ? -39.302 42.082 -4.316 1.00 21.23 89 LYS A CA 1
ATOM 688 C C . LYS A 1 89 ? -39.258 40.731 -5.019 1.00 19.90 89 LYS A C 1
ATOM 689 O O . LYS A 1 89 ? -39.718 40.629 -6.134 1.00 19.50 89 LYS A O 1
ATOM 695 N N . TRP A 1 90 ? -38.728 39.698 -4.360 1.00 19.49 90 TRP A N 1
ATOM 696 C CA . TRP A 1 90 ? -38.663 38.354 -4.962 1.00 19.86 90 TRP A CA 1
ATOM 697 C C . TRP A 1 90 ? -40.087 37.777 -5.013 1.00 19.84 90 TRP A C 1
ATOM 698 O O . TRP A 1 90 ? -40.492 37.208 -6.019 1.00 19.14 90 TRP A O 1
ATOM 709 N N . ALA A 1 91 ? -40.855 37.968 -3.936 1.00 19.28 91 ALA A N 1
ATOM 710 C CA . ALA A 1 91 ? -42.263 37.515 -3.953 1.00 19.76 91 ALA A CA 1
ATOM 711 C C . ALA A 1 91 ? -43.044 38.212 -5.044 1.00 19.30 91 ALA A C 1
ATOM 712 O O . ALA A 1 91 ? -43.829 37.566 -5.750 1.00 19.61 91 ALA A O 1
ATOM 714 N N . THR A 1 92 ? -42.785 39.503 -5.245 1.00 19.33 92 THR A N 1
ATOM 715 C CA . THR A 1 92 ? -43.455 40.255 -6.314 1.00 19.69 92 THR A CA 1
ATOM 716 C C . THR A 1 92 ? -43.050 39.708 -7.674 1.00 19.80 92 THR A C 1
ATOM 717 O O . THR A 1 92 ? -43.902 39.405 -8.504 1.00 18.04 92 THR A O 1
ATOM 721 N N . SER A 1 93 ? -41.742 39.580 -7.919 1.00 19.20 93 SER A N 1
ATOM 722 C CA . SER A 1 93 ? -41.288 39.120 -9.219 1.00 19.75 93 SER A CA 1
ATOM 723 C C . SER A 1 93 ? -41.780 37.711 -9.512 1.00 19.26 93 SER A C 1
ATOM 724 O O . SER A 1 93 ? -42.124 37.386 -10.667 1.00 19.69 93 SER A O 1
ATOM 727 N N . VAL A 1 94 ? -41.773 36.861 -8.493 1.00 19.20 94 VAL A N 1
ATOM 728 C CA . VAL A 1 94 ? -42.319 35.500 -8.652 1.00 19.91 94 VAL A CA 1
ATOM 729 C C . VAL A 1 94 ? -43.807 35.541 -9.097 1.00 19.73 94 VAL A C 1
ATOM 730 O O . VAL A 1 94 ? -44.201 34.867 -10.068 1.00 19.97 94 VAL A O 1
ATOM 734 N N . ALA A 1 95 ? -44.590 36.365 -8.409 1.00 19.73 95 ALA A N 1
ATOM 735 C CA . ALA A 1 95 ? -46.006 36.567 -8.719 1.00 20.57 95 ALA A CA 1
ATOM 736 C C . ALA A 1 95 ? -46.209 37.077 -10.135 1.00 21.03 95 ALA A C 1
ATOM 737 O O . ALA A 1 95 ? -47.082 36.568 -10.852 1.00 21.18 95 ALA A O 1
ATOM 739 N N . LEU A 1 96 ? -45.373 38.025 -10.577 1.00 20.25 96 LEU A N 1
ATOM 740 C CA . LEU A 1 96 ? -45.462 38.528 -11.958 1.00 21.51 96 LEU A CA 1
ATOM 741 C C . LEU A 1 96 ? -45.104 37.449 -13.006 1.00 22.06 96 LEU A C 1
ATOM 742 O O . LEU A 1 96 ? -45.775 37.326 -14.050 1.00 22.04 96 LEU A O 1
ATOM 747 N N . ALA A 1 97 ? -44.047 36.681 -12.735 1.00 22.33 97 ALA A N 1
ATOM 748 C CA . ALA A 1 97 ? -43.663 35.569 -13.619 1.00 23.23 97 ALA A CA 1
ATOM 749 C C . ALA A 1 97 ? -44.829 34.540 -13.759 1.00 23.83 97 ALA A C 1
ATOM 750 O O . ALA A 1 97 ? -45.158 34.115 -14.879 1.00 25.12 97 ALA A O 1
ATOM 752 N N . LYS A 1 98 ? -45.422 34.139 -12.633 1.00 23.67 98 LYS A N 1
ATOM 753 C CA . LYS A 1 98 ? -46.608 33.255 -12.638 1.00 24.98 98 LYS A CA 1
ATOM 754 C C . LYS A 1 98 ? -47.778 33.815 -13.445 1.00 25.32 98 LYS A C 1
ATOM 755 O O . LYS A 1 98 ? -48.430 33.082 -14.204 1.00 25.47 98 LYS A O 1
ATOM 761 N N . ALA A 1 99 ? -48.026 35.113 -13.313 1.00 24.14 99 ALA A N 1
ATOM 762 C CA . ALA A 1 99 ? -49.088 35.774 -14.077 1.00 24.38 99 ALA A CA 1
ATOM 763 C C . ALA A 1 99 ? -48.741 35.915 -15.558 1.00 24.99 99 ALA A C 1
ATOM 764 O O . ALA A 1 99 ? -49.592 36.271 -16.371 1.00 25.68 99 ALA A O 1
ATOM 766 N N . GLY A 1 100 ? -47.487 35.642 -15.908 1.00 24.76 100 GLY A N 1
ATOM 767 C CA . GLY A 1 100 ? -47.028 35.790 -17.269 1.00 25.57 100 GLY A CA 1
ATOM 768 C C . GLY A 1 100 ? -46.921 37.234 -17.726 1.00 25.86 100 GLY A C 1
ATOM 769 O O . GLY A 1 100 ? -47.035 37.517 -18.933 1.00 26.64 100 GLY A O 1
ATOM 770 N N . LEU A 1 101 ? -46.688 38.144 -16.777 1.00 24.17 101 LEU A N 1
ATOM 771 C CA . LEU A 1 101 ? -46.514 39.566 -17.063 1.00 23.33 101 LEU A CA 1
ATOM 772 C C . LEU A 1 101 ? -45.062 39.871 -17.444 1.00 22.83 101 LEU A C 1
ATOM 773 O O . LEU A 1 101 ? -44.142 39.234 -16.917 1.00 21.89 101 LEU A O 1
ATOM 778 N N . PRO A 1 102 ? -44.850 40.836 -18.363 1.00 22.83 102 PRO A N 1
ATOM 779 C CA . PRO A 1 102 ? -43.475 41.163 -18.790 1.00 23.26 102 PRO A CA 1
ATOM 780 C C . PRO A 1 102 ? -42.748 41.878 -17.644 1.00 23.08 102 PRO A C 1
ATOM 781 O O . PRO A 1 102 ? -43.337 42.737 -16.966 1.00 22.08 102 PRO A O 1
ATOM 785 N N . GLN A 1 103 ? -41.497 41.489 -17.421 1.00 22.32 103 GLN A N 1
ATOM 786 C CA . GLN A 1 103 ? -40.648 42.083 -16.394 1.00 22.35 103 GLN A CA 1
ATOM 787 C C . GLN A 1 103 ? -39.183 42.011 -16.866 1.00 22.99 103 GLN A C 1
ATOM 788 O O . GLN A 1 103 ? -38.851 41.179 -17.732 1.00 21.84 103 GLN A O 1
ATOM 794 N N . PRO A 1 104 ? -38.302 42.861 -16.291 1.00 23.08 104 PRO A N 1
ATOM 795 C CA . PRO A 1 104 ? -36.850 42.737 -16.550 1.00 24.31 104 PRO A CA 1
ATOM 796 C C . PRO A 1 104 ? -36.365 41.354 -16.168 1.00 24.81 104 PRO A C 1
ATOM 797 O O . PRO A 1 104 ? -36.958 40.723 -15.266 1.00 24.55 104 PRO A O 1
ATOM 801 N N . LYS A 1 105 ? -35.320 40.851 -16.836 1.00 25.09 105 LYS A N 1
ATOM 802 C CA . LYS A 1 105 ? -34.734 39.582 -16.423 1.00 25.21 105 LYS A CA 1
ATOM 803 C C . LYS A 1 105 ? -34.297 39.705 -14.975 1.00 24.74 105 LYS A C 1
ATOM 804 O O . LYS A 1 105 ? -33.602 40.660 -14.612 1.00 25.58 105 LYS A O 1
ATOM 810 N N . THR A 1 106 ? -34.690 38.734 -14.156 1.00 23.69 106 THR A N 1
ATOM 811 C CA . THR A 1 106 ? -34.586 38.851 -12.712 1.00 23.88 106 THR A CA 1
ATOM 812 C C . THR A 1 106 ? -34.140 37.532 -12.143 1.00 23.50 106 THR A C 1
ATOM 813 O O . THR A 1 106 ? -34.630 36.490 -12.550 1.00 23.38 106 THR A O 1
ATOM 817 N N . ALA A 1 107 ? -33.240 37.592 -11.165 1.00 23.30 107 ALA A N 1
ATOM 818 C CA . ALA A 1 107 ? -32.707 36.402 -10.560 1.00 23.56 107 ALA A CA 1
ATOM 819 C C . ALA A 1 107 ? -32.381 36.615 -9.098 1.00 24.29 107 ALA A C 1
ATOM 820 O O . ALA A 1 107 ? -32.172 37.750 -8.641 1.00 23.73 107 ALA A O 1
ATOM 822 N N . LEU A 1 108 ? -32.311 35.513 -8.363 1.00 24.18 108 LEU A N 1
ATOM 823 C CA . LEU A 1 108 ? -31.985 35.593 -6.962 1.00 25.83 108 LEU A CA 1
ATOM 824 C C . LEU A 1 108 ? -30.817 34.691 -6.632 1.00 26.87 108 LEU A C 1
ATOM 825 O O . LEU A 1 108 ? -30.823 33.491 -6.985 1.00 27.30 108 LEU A O 1
ATOM 830 N N . ALA A 1 109 ? -29.824 35.269 -5.958 1.00 26.89 109 ALA A N 1
ATOM 831 C CA . ALA A 1 109 ? -28.712 34.502 -5.413 1.00 27.29 109 ALA A CA 1
ATOM 832 C C . ALA A 1 109 ? -28.815 34.477 -3.906 1.00 27.80 109 ALA A C 1
ATOM 833 O O . ALA A 1 109 ? -29.289 35.442 -3.273 1.00 27.44 109 ALA A O 1
ATOM 835 N N . THR A 1 110 ? -28.399 33.373 -3.305 1.00 29.35 110 THR A N 1
ATOM 836 C CA . THR A 1 110 ? -28.411 33.280 -1.843 1.00 30.88 110 THR A CA 1
ATOM 837 C C . THR A 1 110 ? -27.005 33.177 -1.259 1.00 31.86 110 THR A C 1
ATOM 838 O O . THR A 1 110 ? -26.853 32.839 -0.093 1.00 33.42 110 THR A O 1
ATOM 842 N N . ASP A 1 111 ? -25.989 33.429 -2.076 1.00 32.89 111 ASP A N 1
ATOM 843 C CA . ASP A 1 111 ? -24.622 33.622 -1.575 1.00 34.45 111 ASP A CA 1
ATOM 844 C C . ASP A 1 111 ? -23.804 34.454 -2.543 1.00 34.29 111 ASP A C 1
ATOM 845 O O . ASP A 1 111 ? -24.193 34.622 -3.696 1.00 34.01 111 ASP A O 1
ATOM 850 N N . ARG A 1 112 ? -22.681 34.978 -2.049 1.00 34.12 112 ARG A N 1
ATOM 851 C CA . ARG A 1 112 ? -21.813 35.907 -2.768 1.00 34.51 112 ARG A CA 1
ATOM 852 C C . ARG A 1 112 ? -21.354 35.351 -4.114 1.00 33.88 112 ARG A C 1
ATOM 853 O O . ARG A 1 112 ? -21.380 36.044 -5.135 1.00 32.92 112 ARG A O 1
ATOM 861 N N . GLU A 1 113 ? -20.925 34.091 -4.101 1.00 34.05 113 GLU A N 1
ATOM 862 C CA . GLU A 1 113 ? -20.421 33.430 -5.307 1.00 34.08 113 GLU A CA 1
ATOM 863 C C . GLU A 1 113 ? -21.476 33.344 -6.435 1.00 33.02 113 GLU A C 1
ATOM 864 O O . GLU A 1 113 ? -21.207 33.701 -7.583 1.00 32.87 113 GLU A O 1
ATOM 870 N N . GLU A 1 114 ? -22.682 32.893 -6.106 1.00 32.55 114 GLU A N 1
ATOM 871 C CA . GLU A 1 114 ? -23.780 32.881 -7.100 1.00 31.62 114 GLU A CA 1
ATOM 872 C C . GLU A 1 114 ? -24.126 34.303 -7.567 1.00 30.82 114 GLU A C 1
ATOM 873 O O . GLU A 1 114 ? -24.362 34.524 -8.761 1.00 31.10 114 GLU A O 1
ATOM 879 N N . ALA A 1 115 ? -24.148 35.262 -6.637 1.00 29.86 115 ALA A N 1
ATOM 880 C CA . ALA A 1 115 ? -24.447 36.649 -6.977 1.00 29.44 115 ALA A CA 1
ATOM 881 C C . ALA A 1 115 ? -23.450 37.225 -7.983 1.00 30.08 115 ALA A C 1
ATOM 882 O O . ALA A 1 115 ? -23.834 37.891 -8.923 1.00 28.56 115 ALA A O 1
ATOM 884 N N . LEU A 1 116 ? -22.158 36.968 -7.771 1.00 31.21 116 LEU A N 1
ATOM 885 C CA . LEU A 1 116 ? -21.134 37.387 -8.733 1.00 32.08 116 LEU A CA 1
ATOM 886 C C . LEU A 1 116 ? -21.289 36.719 -10.088 1.00 32.02 116 LEU A C 1
ATOM 887 O O . LEU A 1 116 ? -21.241 37.389 -11.115 1.00 32.39 116 LEU A O 1
ATOM 892 N N . ARG A 1 117 ? -21.473 35.401 -10.090 1.00 32.55 117 ARG A N 1
ATOM 893 C CA . ARG A 1 117 ? -21.715 34.660 -11.327 1.00 32.68 117 ARG A CA 1
ATOM 894 C C . ARG A 1 117 ? -22.853 35.302 -12.142 1.00 32.45 117 ARG A C 1
ATOM 895 O O . ARG A 1 117 ? -22.729 35.540 -13.357 1.00 31.82 117 ARG A O 1
ATOM 903 N N . LEU A 1 118 ? -23.960 35.609 -11.461 1.00 32.23 118 LEU A N 1
ATOM 904 C CA . LEU A 1 118 ? -25.133 36.118 -12.157 1.00 31.66 118 LEU A CA 1
ATOM 905 C C . LEU A 1 118 ? -24.830 37.457 -12.759 1.00 31.61 118 LEU A C 1
ATOM 906 O O . LEU A 1 118 ? -25.154 37.689 -13.915 1.00 30.92 118 LEU A O 1
ATOM 911 N N . MET A 1 119 ? -24.181 38.340 -11.996 1.00 33.65 119 MET A N 1
ATOM 912 C CA . MET A 1 119 ? -23.912 39.697 -12.493 1.00 35.34 119 MET A CA 1
ATOM 913 C C . MET A 1 119 ? -23.003 39.634 -13.722 1.00 36.62 119 MET A C 1
ATOM 914 O O . MET A 1 119 ? -23.247 40.325 -14.720 1.00 36.81 119 MET A O 1
ATOM 919 N N . GLU A 1 120 ? -21.986 38.773 -13.655 1.00 38.24 120 GLU A N 1
ATOM 920 C CA . GLU A 1 120 ? -21.079 38.520 -14.793 1.00 39.75 120 GLU A CA 1
ATOM 921 C C . GLU A 1 120 ? -21.869 37.976 -16.001 1.00 39.54 120 GLU A C 1
ATOM 922 O O . GLU A 1 120 ? -21.703 38.465 -17.120 1.00 39.76 120 GLU A O 1
ATOM 928 N N . ALA A 1 121 ? -22.753 37.005 -15.759 1.00 39.22 121 ALA A N 1
ATOM 929 C CA . ALA A 1 121 ? -23.619 36.429 -16.812 1.00 39.11 121 ALA A CA 1
ATOM 930 C C . ALA A 1 121 ? -24.622 37.432 -17.400 1.00 39.22 121 ALA A C 1
ATOM 931 O O . ALA A 1 121 ? -24.855 37.426 -18.602 1.00 39.49 121 ALA A O 1
ATOM 933 N N . PHE A 1 122 ? -25.201 38.299 -16.567 1.00 38.54 122 PHE A N 1
ATOM 934 C CA . PHE A 1 122 ? -26.100 39.346 -17.062 1.00 38.46 122 PHE A CA 1
ATOM 935 C C . PHE A 1 122 ? -25.296 40.377 -17.844 1.00 38.58 122 PHE A C 1
ATOM 936 O O . PHE A 1 122 ? -25.766 40.895 -18.856 1.00 38.46 122 PHE A O 1
ATOM 944 N N . GLY A 1 123 ? -24.088 40.667 -17.362 1.00 38.77 123 GLY A N 1
ATOM 945 C CA . GLY A 1 123 ? -23.209 41.663 -17.972 1.00 38.72 123 GLY A CA 1
ATOM 946 C C . GLY A 1 123 ? -23.475 43.030 -17.375 1.00 39.18 123 GLY A C 1
ATOM 947 O O . GLY A 1 123 ? -24.632 43.354 -17.041 1.00 39.46 123 GLY A O 1
ATOM 948 N N . TYR A 1 124 ? -22.421 43.833 -17.226 1.00 37.88 124 TYR A N 1
ATOM 949 C CA . TYR A 1 124 ? -22.553 45.174 -16.661 1.00 37.46 124 TYR A CA 1
ATOM 950 C C . TYR A 1 124 ? -23.016 46.174 -17.720 1.00 37.25 124 TYR A C 1
ATOM 951 O O . TYR A 1 124 ? -22.656 46.029 -18.890 1.00 37.71 124 TYR A O 1
ATOM 960 N N . PRO A 1 125 ? -23.813 47.199 -17.320 1.00 36.05 125 PRO A N 1
ATOM 961 C CA . PRO A 1 125 ? -24.339 47.410 -15.974 1.00 35.75 125 PRO A CA 1
ATOM 962 C C . PRO A 1 125 ? -25.466 46.453 -15.631 1.00 34.52 125 PRO A C 1
ATOM 963 O O . PRO A 1 125 ? -26.145 45.930 -16.517 1.00 34.71 125 PRO A O 1
ATOM 967 N N . VAL A 1 126 ? -25.620 46.205 -14.342 1.00 33.89 126 VAL A N 1
ATOM 968 C CA . VAL A 1 126 ? -26.641 45.309 -13.836 1.00 32.49 126 VAL A CA 1
ATOM 969 C C . VAL A 1 126 ? -27.139 45.908 -12.509 1.00 32.43 126 VAL A C 1
ATOM 970 O O . VAL A 1 126 ? -26.395 46.649 -11.829 1.00 32.21 126 VAL A O 1
ATOM 974 N N . VAL A 1 127 ? -28.398 45.628 -12.152 1.00 31.02 127 VAL A N 1
ATOM 975 C CA . VAL A 1 127 ? -28.986 46.230 -10.960 1.00 30.00 127 VAL A CA 1
ATOM 976 C C . VAL A 1 127 ? -29.013 45.229 -9.816 1.00 30.30 127 VAL A C 1
ATOM 977 O O . VAL A 1 127 ? -29.376 44.045 -9.981 1.00 29.46 127 VAL A O 1
ATOM 981 N N . LEU A 1 128 ? -28.597 45.706 -8.652 1.00 29.70 128 LEU A N 1
ATOM 982 C CA . LEU A 1 128 ? -28.654 44.919 -7.445 1.00 30.23 128 LEU A CA 1
ATOM 983 C C . LEU A 1 128 ? -29.582 45.612 -6.459 1.00 29.94 128 LEU A C 1
ATOM 984 O O . LEU A 1 128 ? -29.472 46.829 -6.239 1.00 31.13 128 LEU A O 1
ATOM 989 N N . LYS A 1 129 ? -30.522 44.859 -5.882 1.00 29.87 129 LYS A N 1
ATOM 990 C CA . LYS A 1 129 ? -31.531 45.433 -4.973 1.00 28.92 129 LYS A CA 1
ATOM 991 C C . LYS A 1 129 ? -31.625 44.577 -3.713 1.00 28.86 129 LYS A C 1
ATOM 992 O O . LYS A 1 129 ? -31.365 43.382 -3.775 1.00 28.78 129 LYS A O 1
ATOM 998 N N . PRO A 1 130 ? -32.022 45.178 -2.567 1.00 29.30 130 PRO A N 1
ATOM 999 C CA . PRO A 1 130 ? -32.348 44.392 -1.397 1.00 30.46 130 PRO A CA 1
ATOM 1000 C C . PRO A 1 130 ? -33.733 43.774 -1.656 1.00 31.13 130 PRO A C 1
ATOM 1001 O O . PRO A 1 130 ? -34.542 44.401 -2.341 1.00 30.22 130 PRO A O 1
ATOM 1005 N N . VAL A 1 131 ? -34.002 42.584 -1.127 1.00 32.15 131 VAL A N 1
ATOM 1006 C CA . VAL A 1 131 ? -35.330 41.982 -1.329 1.00 33.99 131 VAL A CA 1
ATOM 1007 C C . VAL A 1 131 ? -36.430 42.720 -0.562 1.00 35.43 131 VAL A C 1
ATOM 1008 O O . VAL A 1 131 ? -37.559 42.763 -1.007 1.00 33.96 131 VAL A O 1
ATOM 1012 N N . ILE A 1 132 ? -36.079 43.279 0.591 1.00 37.95 132 ILE A N 1
ATOM 1013 C CA . ILE A 1 132 ? -37.010 44.042 1.423 1.00 41.63 132 ILE A CA 1
ATOM 1014 C C . ILE A 1 132 ? -36.453 45.451 1.635 1.00 43.94 132 ILE A C 1
ATOM 1015 O O . ILE A 1 132 ? -35.244 45.619 1.882 1.00 45.41 132 ILE A O 1
ATOM 1020 N N . GLY A 1 133 ? -37.329 46.447 1.512 1.00 45.71 133 GLY A N 1
ATOM 1021 C CA . GLY A 1 133 ? -36.978 47.860 1.628 1.00 48.03 133 GLY A CA 1
ATOM 1022 C C . GLY A 1 133 ? -37.883 48.667 0.714 1.00 50.18 133 GLY A C 1
ATOM 1023 O O . GLY A 1 133 ? -38.498 48.119 -0.206 1.00 49.80 133 GLY A O 1
ATOM 1024 N N . SER A 1 134 ? -37.988 49.970 0.946 1.00 52.09 134 SER A N 1
ATOM 1025 C CA . SER A 1 134 ? -38.892 50.773 0.118 1.00 54.15 134 SER A CA 1
ATOM 1026 C C . SER A 1 134 ? -38.373 52.185 -0.079 1.00 55.25 134 SER A C 1
ATOM 1027 O O . SER A 1 134 ? -37.428 52.607 0.603 1.00 56.03 134 SER A O 1
ATOM 1030 N N . TRP A 1 135 ? -39.008 52.916 -0.997 1.00 55.99 135 TRP A N 1
ATOM 1031 C CA . TRP A 1 135 ? -38.596 54.281 -1.379 1.00 56.36 135 TRP A CA 1
ATOM 1032 C C . TRP A 1 135 ? -37.232 54.254 -2.048 1.00 55.20 135 TRP A C 1
ATOM 1033 O O . TRP A 1 135 ? -36.387 55.120 -1.783 1.00 56.10 135 TRP A O 1
ATOM 1044 N N . GLY A 1 136 ? -37.016 53.258 -2.907 1.00 53.91 136 GLY A N 1
ATOM 1045 C CA . GLY A 1 136 ? -35.730 53.099 -3.605 1.00 51.75 136 GLY A CA 1
ATOM 1046 C C . GLY A 1 136 ? -34.511 53.024 -2.684 1.00 50.16 136 GLY A C 1
ATOM 1047 O O . GLY A 1 136 ? -33.442 53.556 -3.015 1.00 50.35 136 GLY A O 1
ATOM 1048 N N . ARG A 1 137 ? -34.660 52.365 -1.536 1.00 47.96 137 ARG A N 1
ATOM 1049 C CA . ARG A 1 137 ? -33.545 52.203 -0.599 1.00 46.26 137 ARG A CA 1
ATOM 1050 C C . ARG A 1 137 ? -32.557 51.133 -1.026 1.00 43.85 137 ARG A C 1
ATOM 1051 O O . ARG A 1 137 ? -32.946 50.024 -1.422 1.00 41.98 137 ARG A O 1
ATOM 1059 N N . LEU A 1 138 ? -31.276 51.494 -0.945 1.00 40.96 138 LEU A N 1
ATOM 1060 C CA . LEU A 1 138 ? -30.163 50.571 -1.172 1.00 39.21 138 LEU A CA 1
ATOM 1061 C C . LEU A 1 138 ? -30.104 49.940 -2.562 1.00 37.86 138 LEU A C 1
ATOM 1062 O O . LEU A 1 138 ? -29.589 48.854 -2.708 1.00 38.50 138 LEU A O 1
ATOM 1067 N N . LEU A 1 139 ? -30.624 50.607 -3.577 1.00 36.35 139 LEU A N 1
ATOM 1068 C CA . LEU A 1 139 ? -30.501 50.099 -4.932 1.00 35.73 139 LEU A CA 1
ATOM 1069 C C . LEU A 1 139 ? -29.117 50.453 -5.457 1.00 35.18 139 LEU A C 1
ATOM 1070 O O . LEU A 1 139 ? -28.560 51.472 -5.091 1.00 34.87 139 LEU A O 1
ATOM 1075 N N . ALA A 1 140 ? -28.562 49.605 -6.306 1.00 33.57 140 ALA A N 1
ATOM 1076 C CA . ALA A 1 140 ? -27.247 49.875 -6.860 1.00 32.75 140 ALA A CA 1
ATOM 1077 C C . ALA A 1 140 ? -27.251 49.583 -8.338 1.00 32.12 140 ALA A C 1
ATOM 1078 O O . ALA A 1 140 ? -27.680 48.514 -8.761 1.00 31.07 140 ALA A O 1
ATOM 1080 N N . LYS A 1 141 ? -26.792 50.554 -9.125 1.00 32.20 141 LYS A N 1
ATOM 1081 C CA . LYS A 1 141 ? -26.424 50.294 -10.486 1.00 32.51 141 LYS A CA 1
ATOM 1082 C C . LYS A 1 141 ? -24.942 49.919 -10.494 1.00 33.51 141 LYS A C 1
ATOM 1083 O O . LYS A 1 141 ? -24.058 50.776 -10.232 1.00 33.18 141 LYS A O 1
ATOM 1089 N N . VAL A 1 142 ? -24.686 48.644 -10.772 1.00 33.45 142 VAL A N 1
ATOM 1090 C CA . VAL A 1 142 ? -23.349 48.069 -10.693 1.00 33.84 142 VAL A CA 1
ATOM 1091 C C . VAL A 1 142 ? -22.703 47.985 -12.076 1.00 34.37 142 VAL A C 1
ATOM 1092 O O . VAL A 1 142 ? -23.204 47.312 -12.970 1.00 33.63 142 VAL A O 1
ATOM 1096 N N . THR A 1 143 ? -21.581 48.678 -12.248 1.00 35.68 143 THR A N 1
ATOM 1097 C CA . THR A 1 143 ? -21.001 48.869 -13.581 1.00 37.07 143 THR A CA 1
ATOM 1098 C C . THR A 1 143 ? -19.739 48.043 -13.869 1.00 37.31 143 THR A C 1
ATOM 1099 O O . THR A 1 143 ? -19.309 47.954 -15.019 1.00 37.48 143 THR A O 1
ATOM 1103 N N . ASP A 1 144 ? -19.171 47.420 -12.843 1.00 37.72 144 ASP A N 1
ATOM 1104 C CA . ASP A 1 144 ? -18.020 46.530 -13.016 1.00 37.89 144 ASP A CA 1
ATOM 1105 C C . ASP A 1 144 ? -17.838 45.590 -11.825 1.00 38.45 144 ASP A C 1
ATOM 1106 O O . ASP A 1 144 ? -18.453 45.789 -10.773 1.00 37.59 144 ASP A O 1
ATOM 1111 N N . ARG A 1 145 ? -17.000 44.566 -12.011 1.00 39.25 145 ARG A N 1
ATOM 1112 C CA . ARG A 1 145 ? -16.778 43.505 -11.019 1.00 40.48 145 ARG A CA 1
ATOM 1113 C C . ARG A 1 145 ? -16.306 43.976 -9.643 1.00 40.35 145 ARG A C 1
ATOM 1114 O O . ARG A 1 145 ? -16.703 43.399 -8.623 1.00 40.77 145 ARG A O 1
ATOM 1122 N N . ALA A 1 146 ? -15.477 45.019 -9.602 1.00 39.39 146 ALA A N 1
ATOM 1123 C CA . ALA A 1 146 ? -14.978 45.516 -8.329 1.00 38.10 146 ALA A CA 1
ATOM 1124 C C . ALA A 1 146 ? -16.030 46.307 -7.552 1.00 36.93 146 ALA A C 1
ATOM 1125 O O . ALA A 1 146 ? -16.080 46.233 -6.321 1.00 36.97 146 ALA A O 1
ATOM 1127 N N . ALA A 1 147 ? -16.868 47.069 -8.249 1.00 34.92 147 ALA A N 1
ATOM 1128 C CA . ALA A 1 147 ? -18.032 47.651 -7.589 1.00 33.63 147 ALA A CA 1
ATOM 1129 C C . ALA A 1 147 ? -18.927 46.523 -7.035 1.00 32.45 147 ALA A C 1
ATOM 1130 O O . ALA A 1 147 ? -19.394 46.617 -5.914 1.00 31.49 147 ALA A O 1
ATOM 1132 N N . ALA A 1 148 ? -19.103 45.447 -7.813 1.00 32.16 148 ALA A N 1
ATOM 1133 C CA . ALA A 1 148 ? -19.909 44.288 -7.402 1.00 31.65 148 ALA A CA 1
ATOM 1134 C C . ALA A 1 148 ? -19.369 43.647 -6.148 1.00 31.70 148 ALA A C 1
ATOM 1135 O O . ALA A 1 148 ? -20.090 43.467 -5.177 1.00 30.81 148 ALA A O 1
ATOM 1137 N N . GLU A 1 149 ? -18.081 43.302 -6.165 1.00 31.43 149 GLU A N 1
ATOM 1138 C CA . GLU A 1 149 ? -17.440 42.701 -4.997 1.00 32.21 149 GLU A CA 1
ATOM 1139 C C . GLU A 1 149 ? -17.554 43.560 -3.735 1.00 31.25 149 GLU A C 1
ATOM 1140 O O . GLU A 1 149 ? -17.807 43.034 -2.640 1.00 31.11 149 GLU A O 1
ATOM 1146 N N . ALA A 1 150 ? -17.428 44.875 -3.884 1.00 30.72 150 ALA A N 1
ATOM 1147 C CA . ALA A 1 150 ? -17.474 45.779 -2.725 1.00 30.23 150 ALA A CA 1
ATOM 1148 C C . ALA A 1 150 ? -18.889 45.914 -2.142 1.00 30.04 150 ALA A C 1
ATOM 1149 O O . ALA A 1 150 ? -19.055 45.915 -0.930 1.00 28.56 150 ALA A O 1
ATOM 1151 N N . LEU A 1 151 ? -19.893 46.041 -3.017 1.00 29.94 151 LEU A N 1
ATOM 1152 C CA . LEU A 1 151 ? -21.297 46.064 -2.576 1.00 30.80 151 LEU A CA 1
ATOM 1153 C C . LEU A 1 151 ? -21.688 44.787 -1.840 1.00 30.08 151 LEU A C 1
ATOM 1154 O O . LEU A 1 151 ? -22.292 44.851 -0.773 1.00 29.63 151 LEU A O 1
ATOM 1159 N N . LEU A 1 152 ? -21.343 43.630 -2.406 1.00 30.86 152 LEU A N 1
ATOM 1160 C CA . LEU A 1 152 ? -21.641 42.345 -1.759 1.00 31.36 152 LEU A CA 1
ATOM 1161 C C . LEU A 1 152 ? -20.933 42.205 -0.412 1.00 32.18 152 LEU A C 1
ATOM 1162 O O . LEU A 1 152 ? -21.464 41.616 0.542 1.00 32.04 152 LEU A O 1
ATOM 1167 N N . GLU A 1 153 ? -19.722 42.737 -0.320 1.00 32.55 153 GLU A N 1
ATOM 1168 C CA . GLU A 1 153 ? -19.044 42.693 0.961 1.00 33.90 153 GLU A CA 1
ATOM 1169 C C . GLU A 1 153 ? -19.724 43.576 2.005 1.00 32.72 153 GLU A C 1
ATOM 1170 O O . GLU A 1 153 ? -19.842 43.181 3.163 1.00 32.92 153 GLU A O 1
ATOM 1176 N N . HIS A 1 154 ? -20.197 44.746 1.603 1.00 32.16 154 HIS A N 1
ATOM 1177 C CA . HIS A 1 154 ? -20.914 45.598 2.553 1.00 32.24 154 HIS A CA 1
ATOM 1178 C C . HIS A 1 154 ? -22.221 44.975 3.026 1.00 32.48 154 HIS A C 1
ATOM 1179 O O . HIS A 1 154 ? -22.567 45.096 4.190 1.00 32.03 154 HIS A O 1
ATOM 1186 N N . LYS A 1 155 ? -22.936 44.321 2.105 1.00 32.77 155 LYS A N 1
ATOM 1187 C CA . LYS A 1 155 ? -24.151 43.567 2.444 1.00 33.31 155 LYS A CA 1
ATOM 1188 C C . LYS A 1 155 ? -23.843 42.460 3.443 1.00 34.34 155 LYS A C 1
ATOM 1189 O O . LYS A 1 155 ? -24.519 42.326 4.454 1.00 34.23 155 LYS A O 1
ATOM 1195 N N . GLU A 1 156 ? -22.815 41.669 3.172 1.00 35.91 156 GLU A N 1
ATOM 1196 C CA . GLU A 1 156 ? -22.493 40.543 4.052 1.00 37.55 156 GLU A CA 1
ATOM 1197 C C . GLU A 1 156 ? -21.984 40.986 5.409 1.00 37.79 156 GLU A C 1
ATOM 1198 O O . GLU A 1 156 ? -22.421 40.455 6.431 1.00 37.54 156 GLU A O 1
ATOM 1204 N N . VAL A 1 157 ? -21.066 41.954 5.422 1.00 37.47 157 VAL A N 1
ATOM 1205 C CA . VAL A 1 157 ? -20.445 42.370 6.681 1.00 37.77 157 VAL A CA 1
ATOM 1206 C C . VAL A 1 157 ? -21.385 43.224 7.541 1.00 37.89 157 VAL A C 1
ATOM 1207 O O . VAL A 1 157 ? -21.469 43.018 8.748 1.00 38.37 157 VAL A O 1
ATOM 1211 N N . LEU A 1 158 ? -22.111 44.150 6.923 1.00 38.16 158 LEU A N 1
ATOM 1212 C CA . LEU A 1 158 ? -22.953 45.109 7.670 1.00 37.99 158 LEU A CA 1
ATOM 1213 C C . LEU A 1 158 ? -24.443 44.775 7.743 1.00 38.70 158 LEU A C 1
ATOM 1214 O O . LEU A 1 158 ? -25.142 45.264 8.640 1.00 38.26 158 LEU A O 1
ATOM 1219 N N . GLY A 1 159 ? -24.943 44.004 6.777 1.00 39.51 159 GLY A N 1
ATOM 1220 C CA . GLY A 1 159 ? -26.391 43.764 6.668 1.00 41.09 159 GLY A CA 1
ATOM 1221 C C . GLY A 1 159 ? -26.859 42.604 7.531 1.00 42.00 159 GLY A C 1
ATOM 1222 O O . GLY A 1 159 ? -26.093 41.686 7.802 1.00 41.72 159 GLY A O 1
ATOM 1223 N N . GLY A 1 160 ? -28.121 42.654 7.961 1.00 43.67 160 GLY A N 1
ATOM 1224 C CA . GLY A 1 160 ? -28.788 41.509 8.612 1.00 45.21 160 GLY A CA 1
ATOM 1225 C C . GLY A 1 160 ? -29.139 40.398 7.617 1.00 46.45 160 GLY A C 1
ATOM 1226 O O . GLY A 1 160 ? -28.772 40.480 6.437 1.00 46.35 160 GLY A O 1
ATOM 1227 N N . PHE A 1 161 ? -29.849 39.367 8.094 1.00 47.46 161 PHE A N 1
ATOM 1228 C CA . PHE A 1 161 ? -30.204 38.170 7.298 1.00 48.77 161 PHE A CA 1
ATOM 1229 C C . PHE A 1 161 ? -30.842 38.485 5.932 1.00 48.47 161 PHE A C 1
ATOM 1230 O O . PHE A 1 161 ? -30.548 37.829 4.924 1.00 48.50 161 PHE A O 1
ATOM 1238 N N . GLN A 1 162 ? -31.716 39.491 5.921 1.00 47.97 162 GLN A N 1
ATOM 1239 C CA . GLN A 1 162 ? -32.444 39.907 4.733 1.00 48.02 162 GLN A CA 1
ATOM 1240 C C . GLN A 1 162 ? -31.502 40.329 3.607 1.00 46.96 162 GLN A C 1
ATOM 1241 O O . GLN A 1 162 ? -31.748 40.023 2.433 1.00 46.91 162 GLN A O 1
ATOM 1247 N N . HIS A 1 163 ? -30.408 40.996 3.968 1.00 45.03 163 HIS A N 1
ATOM 1248 C CA . HIS A 1 163 ? -29.445 41.501 2.967 1.00 43.81 163 HIS A CA 1
ATOM 1249 C C . HIS A 1 163 ? -28.521 40.433 2.364 1.00 42.45 163 HIS A C 1
ATOM 1250 O O . HIS A 1 163 ? -27.702 40.746 1.490 1.00 42.06 163 HIS A O 1
ATOM 1257 N N . GLN A 1 164 ? -28.722 39.183 2.810 1.00 41.04 164 GLN A N 1
ATOM 1258 C CA . GLN A 1 164 ? -27.981 37.986 2.366 1.00 39.52 164 GLN A CA 1
ATOM 1259 C C . GLN A 1 164 ? -28.685 37.238 1.233 1.00 37.37 164 GLN A C 1
ATOM 1260 O O . GLN A 1 164 ? -28.228 36.181 0.796 1.00 37.29 164 GLN A O 1
ATOM 1266 N N . LEU A 1 165 ? -29.800 37.796 0.763 1.00 34.36 165 LEU A N 1
ATOM 1267 C CA . LEU A 1 165 ? -30.443 37.345 -0.468 1.00 31.72 165 LEU A CA 1
ATOM 1268 C C . LEU A 1 165 ? -30.175 38.454 -1.463 1.00 30.30 165 LEU A C 1
ATOM 1269 O O . LEU A 1 165 ? -30.405 39.621 -1.161 1.00 30.82 165 LEU A O 1
ATOM 1274 N N . PHE A 1 166 ? -29.665 38.112 -2.631 1.00 28.32 166 PHE A N 1
ATOM 1275 C CA . PHE A 1 166 ? -29.213 39.130 -3.580 1.00 27.20 166 PHE A CA 1
ATOM 1276 C C . PHE A 1 166 ? -30.103 39.127 -4.787 1.00 26.63 166 PHE A C 1
ATOM 1277 O O . PHE A 1 166 ? -30.144 38.147 -5.538 1.00 26.51 166 PHE A O 1
ATOM 1285 N N . TYR A 1 167 ? -30.808 40.232 -4.977 1.00 24.87 167 TYR A N 1
ATOM 1286 C CA . TYR A 1 167 ? -31.786 40.331 -6.044 1.00 24.84 167 TYR A CA 1
ATOM 1287 C C . TYR A 1 167 ? -31.127 41.048 -7.224 1.00 24.72 167 TYR A C 1
ATOM 1288 O O . TYR A 1 167 ? -30.794 42.222 -7.146 1.00 24.61 167 TYR A O 1
ATOM 1297 N N . ILE A 1 168 ? -30.933 40.307 -8.309 1.00 24.62 168 ILE A N 1
ATOM 1298 C CA . ILE A 1 168 ? -30.153 40.755 -9.452 1.00 24.89 168 ILE A CA 1
ATOM 1299 C C . ILE A 1 168 ? -31.073 40.956 -10.658 1.00 25.00 168 ILE A C 1
ATOM 1300 O O . ILE A 1 168 ? -31.863 40.082 -11.017 1.00 24.36 168 ILE A O 1
ATOM 1305 N N . GLN A 1 169 ? -30.964 42.110 -11.287 1.00 25.06 169 GLN A N 1
ATOM 1306 C CA . GLN A 1 169 ? -31.873 42.429 -12.367 1.00 26.65 169 GLN A CA 1
ATOM 1307 C C . GLN A 1 169 ? -31.130 43.080 -13.503 1.00 27.65 169 GLN A C 1
ATOM 1308 O O . GLN A 1 169 ? -30.203 43.877 -13.287 1.00 27.70 169 GLN A O 1
ATOM 1314 N N . GLU A 1 170 ? -31.520 42.728 -14.719 1.00 29.00 170 GLU A N 1
ATOM 1315 C CA . GLU A 1 170 ? -30.972 43.396 -15.882 1.00 30.60 170 GLU A CA 1
ATOM 1316 C C . GLU A 1 170 ? -31.146 44.916 -15.742 1.00 31.67 170 GLU A C 1
ATOM 1317 O O . GLU A 1 170 ? -32.166 45.402 -15.212 1.00 30.64 170 GLU A O 1
ATOM 1323 N N . TYR A 1 171 ? -30.137 45.676 -16.161 1.00 32.38 171 TYR A N 1
ATOM 1324 C CA . TYR A 1 171 ? -30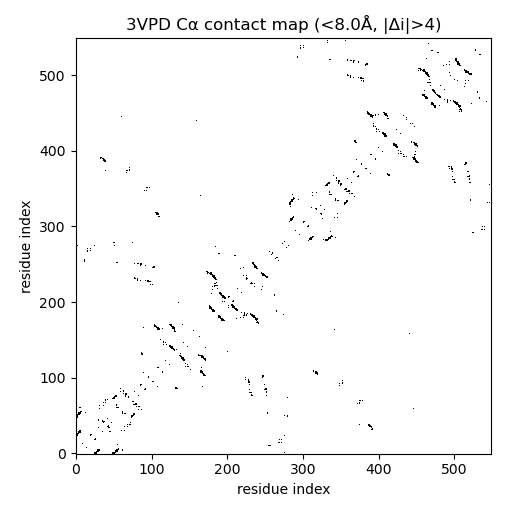.269 47.130 -16.146 1.00 33.84 171 TYR A CA 1
ATOM 1325 C C . TYR A 1 171 ? -31.047 47.474 -17.389 1.00 34.84 171 TYR A C 1
ATOM 1326 O O . TYR A 1 171 ? -30.676 47.068 -18.481 1.00 34.78 171 TYR A O 1
ATOM 1335 N N . VAL A 1 172 ? -32.150 48.194 -17.216 1.00 36.08 172 VAL A N 1
ATOM 1336 C CA . VAL A 1 172 ? -33.039 48.496 -18.333 1.00 37.58 172 VAL A CA 1
ATOM 1337 C C . VAL A 1 172 ? -32.741 49.925 -18.770 1.00 38.42 172 VAL A C 1
ATOM 1338 O O . VAL A 1 172 ? -32.763 50.845 -17.948 1.00 37.83 172 VAL A O 1
ATOM 1342 N N . GLU A 1 173 ? -32.424 50.100 -20.049 1.00 40.79 173 GLU A N 1
ATOM 1343 C CA . GLU A 1 173 ? -32.199 51.445 -20.618 1.00 42.93 173 GLU A CA 1
ATOM 1344 C C . GLU A 1 173 ? -33.551 52.137 -20.814 1.00 43.42 173 GLU A C 1
ATOM 1345 O O . GLU A 1 173 ? -34.309 51.775 -21.712 1.00 43.77 173 GLU A O 1
ATOM 1351 N N . LYS A 1 174 ? -33.864 53.093 -19.939 1.00 44.14 174 LYS A N 1
ATOM 1352 C CA . LYS A 1 174 ? -35.168 53.777 -19.954 1.00 44.39 174 LYS A CA 1
ATOM 1353 C C . LYS A 1 174 ? -35.060 55.085 -20.737 1.00 44.41 174 LYS A C 1
ATOM 1354 O O . LYS A 1 174 ? -33.969 55.625 -20.853 1.00 44.94 174 LYS A O 1
ATOM 1360 N N . PRO A 1 175 ? -36.182 55.609 -21.264 1.00 44.60 175 PRO A N 1
ATOM 1361 C CA . PRO A 1 175 ? -36.060 56.914 -21.936 1.00 44.20 175 PRO A CA 1
ATOM 1362 C C . PRO A 1 175 ? -36.185 58.119 -20.977 1.00 43.80 175 PRO A C 1
ATOM 1363 O O . PRO A 1 175 ? -37.057 58.984 -21.163 1.00 43.84 175 PRO A O 1
ATOM 1367 N N . GLY A 1 176 ? -35.305 58.171 -19.976 1.00 42.80 176 GLY A N 1
ATOM 1368 C CA . GLY A 1 176 ? -35.245 59.299 -19.031 1.00 41.84 176 GLY A CA 1
ATOM 1369 C C . GLY A 1 176 ? -36.417 59.433 -18.070 1.00 40.96 176 GLY A C 1
ATOM 1370 O O . GLY A 1 176 ? -36.651 60.507 -17.495 1.00 41.36 176 GLY A O 1
ATOM 1371 N N . ARG A 1 177 ? -37.155 58.344 -17.877 1.00 39.33 177 ARG A N 1
ATOM 1372 C CA . ARG A 1 177 ? -38.359 58.377 -17.050 1.00 37.32 177 ARG A CA 1
ATOM 1373 C C . ARG A 1 177 ? -38.840 56.960 -16.758 1.00 35.87 177 ARG A C 1
ATOM 1374 O O . ARG A 1 177 ? -38.406 56.007 -17.414 1.00 35.99 177 ARG A O 1
ATOM 1382 N N . ASP A 1 178 ? -39.747 56.832 -15.796 1.00 33.77 178 ASP A N 1
ATOM 1383 C CA . ASP A 1 178 ? -40.552 55.611 -15.679 1.00 32.87 178 ASP A CA 1
ATOM 1384 C C . ASP A 1 178 ? -42.041 55.931 -15.511 1.00 30.52 178 ASP A C 1
ATOM 1385 O O . ASP A 1 178 ? -42.409 57.104 -15.452 1.00 29.94 178 ASP A O 1
ATOM 1390 N N . ILE A 1 179 ? -42.890 54.903 -15.514 1.00 28.77 179 ILE A N 1
ATOM 1391 C CA . ILE A 1 179 ? -44.337 55.090 -15.380 1.00 26.87 179 ILE A CA 1
ATOM 1392 C C . ILE A 1 179 ? -44.817 54.591 -14.002 1.00 26.69 179 ILE A C 1
ATOM 1393 O O . ILE A 1 179 ? -44.420 53.513 -13.587 1.00 26.81 179 ILE A O 1
ATOM 1398 N N . ARG A 1 180 ? -45.619 55.392 -13.280 1.00 26.09 180 ARG A N 1
ATO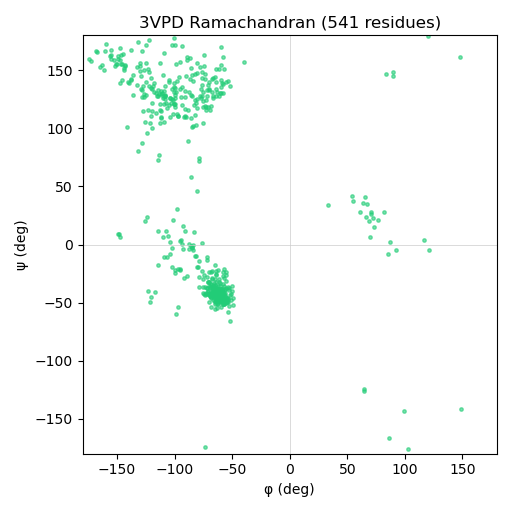M 1399 C CA . ARG A 1 180 ? -46.345 54.894 -12.104 1.00 25.39 180 ARG A CA 1
ATOM 1400 C C . ARG A 1 180 ? -47.851 54.944 -12.360 1.00 24.79 180 ARG A C 1
ATOM 1401 O O . ARG A 1 180 ? -48.372 55.984 -12.718 1.00 23.80 180 ARG A O 1
ATOM 1409 N N . VAL A 1 181 ? -48.535 53.818 -12.144 1.00 23.67 181 VAL A N 1
ATOM 1410 C CA . VAL A 1 181 ? -49.975 53.715 -12.383 1.00 23.01 181 VAL A CA 1
ATOM 1411 C C . VAL A 1 181 ? -50.682 53.443 -11.059 1.00 23.60 181 VAL A C 1
ATOM 1412 O O . VAL A 1 181 ? -50.268 52.544 -10.296 1.00 22.48 181 VAL A O 1
ATOM 1416 N N . PHE A 1 182 ? -51.728 54.226 -10.791 1.00 23.02 182 PHE A N 1
ATOM 1417 C CA . PHE A 1 182 ? -52.550 54.063 -9.589 1.00 23.21 182 PHE A CA 1
ATOM 1418 C C . PHE A 1 182 ? -53.713 53.124 -9.899 1.00 23.46 182 PHE A C 1
ATOM 1419 O O . PHE A 1 182 ? -54.539 53.370 -10.795 1.00 23.69 182 PHE A O 1
ATOM 1427 N N . VAL A 1 183 ? -53.730 51.988 -9.208 1.00 22.90 183 VAL A N 1
ATOM 1428 C CA . VAL A 1 183 ? -54.739 50.991 -9.476 1.00 22.56 183 VAL A CA 1
ATOM 1429 C C . VAL A 1 183 ? -55.637 50.846 -8.243 1.00 23.59 183 VAL A C 1
ATOM 1430 O O . VAL A 1 183 ? -55.138 50.631 -7.140 1.00 22.78 183 VAL A O 1
ATOM 1434 N N . VAL A 1 184 ? -56.949 50.957 -8.454 1.00 24.65 184 VAL A N 1
ATOM 1435 C CA . VAL A 1 184 ? -57.949 50.766 -7.393 1.00 25.05 184 VAL A CA 1
ATOM 1436 C C . VAL A 1 184 ? -58.867 49.638 -7.825 1.00 26.00 184 VAL A C 1
ATOM 1437 O O . VAL A 1 184 ? -59.705 49.815 -8.720 1.00 26.27 184 VAL A O 1
ATOM 1441 N N . GLY A 1 185 ? -58.682 48.461 -7.225 1.00 26.66 185 GLY A N 1
ATOM 1442 C CA . GLY A 1 185 ? -59.450 47.267 -7.605 1.00 28.57 185 GLY A CA 1
ATOM 1443 C C . GLY A 1 185 ? -59.138 46.836 -9.034 1.00 29.74 185 GLY A C 1
ATOM 1444 O O . GLY A 1 185 ? -57.972 46.669 -9.404 1.00 29.51 185 GLY A O 1
ATOM 1445 N N . GLU A 1 186 ? -60.160 46.696 -9.874 1.00 29.67 186 GLU A N 1
ATOM 1446 C CA . GLU A 1 186 ? -59.894 46.301 -11.261 1.00 30.10 186 GLU A CA 1
ATOM 1447 C C . GLU A 1 186 ? -59.740 47.498 -12.226 1.00 29.03 186 GLU A C 1
ATOM 1448 O O . GLU A 1 186 ? -59.802 47.330 -13.438 1.00 29.16 186 GLU A O 1
ATOM 1454 N N . ARG A 1 187 ? -59.540 48.701 -11.703 1.00 27.77 187 ARG A N 1
ATOM 1455 C CA . ARG A 1 187 ? -59.382 49.872 -12.568 1.00 28.19 187 ARG A CA 1
ATOM 1456 C C . ARG A 1 187 ? -58.045 50.567 -12.387 1.00 27.34 187 ARG A C 1
ATOM 1457 O O . ARG A 1 187 ? -57.625 50.825 -11.249 1.00 26.20 187 ARG A O 1
ATOM 1465 N N . ALA A 1 188 ? -57.393 50.891 -13.509 1.00 26.56 188 ALA A N 1
ATOM 1466 C CA . ALA A 1 188 ? -56.313 51.882 -13.481 1.00 26.68 188 ALA A CA 1
ATOM 1467 C C . ALA A 1 188 ? -56.992 53.240 -13.558 1.00 26.97 188 ALA A C 1
ATOM 1468 O O . ALA A 1 188 ? -57.714 53.526 -14.528 1.00 28.41 188 ALA A O 1
ATOM 1470 N N . ILE A 1 189 ? -56.776 54.070 -12.546 1.00 26.63 189 ILE A N 1
ATOM 1471 C CA . ILE A 1 189 ? -57.482 55.346 -12.440 1.00 26.93 189 ILE A CA 1
ATOM 1472 C C . ILE A 1 189 ? -56.665 56.535 -12.917 1.00 27.29 189 ILE A C 1
ATOM 1473 O O . ILE A 1 189 ? -57.238 57.566 -13.277 1.00 27.76 189 ILE A O 1
ATOM 1478 N N . ALA A 1 190 ? -55.332 56.392 -12.934 1.00 26.62 190 ALA A N 1
ATOM 1479 C CA . ALA A 1 190 ? -54.442 57.507 -13.242 1.00 26.26 190 ALA A CA 1
ATOM 1480 C C . ALA A 1 190 ? -53.010 56.991 -13.366 1.00 26.47 190 ALA A C 1
ATOM 1481 O O . ALA A 1 190 ? -52.676 55.906 -12.854 1.00 24.92 190 ALA A O 1
ATOM 1483 N N . ALA A 1 191 ? -52.175 57.758 -14.065 1.00 26.69 191 ALA A N 1
ATOM 1484 C CA . ALA A 1 191 ? -50.765 57.410 -14.180 1.00 27.17 191 ALA A CA 1
ATOM 1485 C C . ALA A 1 191 ? -49.925 58.651 -14.352 1.00 27.71 191 ALA A C 1
ATOM 1486 O O . ALA A 1 191 ? -50.432 59.694 -14.798 1.00 27.14 191 ALA A O 1
ATOM 1488 N N . ILE A 1 192 ? -48.651 58.536 -13.967 1.00 28.11 192 ILE A N 1
ATOM 1489 C CA . ILE A 1 192 ? -47.660 59.615 -14.138 1.00 27.98 192 ILE A CA 1
ATOM 1490 C C . ILE A 1 192 ? -46.377 59.112 -14.809 1.00 28.93 192 ILE A C 1
ATOM 1491 O O . ILE A 1 192 ? -46.018 57.917 -14.698 1.00 27.82 192 ILE A O 1
ATOM 1496 N N . TYR A 1 193 ? -45.728 60.015 -15.560 1.00 29.69 193 TYR A N 1
ATOM 1497 C CA . TYR A 1 193 ? -44.350 59.825 -15.971 1.00 30.77 193 TYR A CA 1
ATOM 1498 C C . TYR A 1 193 ? -43.520 60.474 -14.897 1.00 33.37 193 TYR A C 1
ATOM 1499 O O . TYR A 1 193 ? -43.807 61.605 -14.499 1.00 32.63 193 TYR A O 1
ATOM 1508 N N . ARG A 1 194 ? -42.498 59.762 -14.431 1.00 36.02 194 ARG A N 1
ATOM 1509 C CA . ARG A 1 194 ? -41.524 60.331 -13.501 1.00 39.14 194 ARG A CA 1
ATOM 1510 C C . ARG A 1 194 ? -40.204 60.517 -14.237 1.00 41.01 194 ARG A C 1
ATOM 1511 O O . ARG A 1 194 ? -39.489 59.551 -14.519 1.00 41.23 194 ARG A O 1
ATOM 1519 N N . ARG A 1 195 ? -39.899 61.767 -14.552 1.00 43.72 195 ARG A N 1
ATOM 1520 C CA . ARG A 1 195 ? -38.783 62.108 -15.433 1.00 46.28 195 ARG A CA 1
ATOM 1521 C C . ARG A 1 195 ? -37.581 62.543 -14.600 1.00 47.21 195 ARG A C 1
ATOM 1522 O O . ARG A 1 195 ? -37.728 63.314 -13.657 1.00 47.37 195 ARG A O 1
ATOM 1530 N N . SER A 1 196 ? -36.405 62.026 -14.946 1.00 48.53 196 SER A N 1
ATOM 1531 C CA . SER A 1 196 ? -35.156 62.399 -14.278 1.00 49.66 196 SER A CA 1
ATOM 1532 C C . SER A 1 196 ? -33.948 61.973 -15.092 1.00 50.24 196 SER A C 1
ATOM 1533 O O . SER A 1 196 ? -34.014 61.010 -15.865 1.00 50.26 196 SER A O 1
ATOM 1536 N N . ALA A 1 197 ? -32.854 62.711 -14.913 1.00 50.88 197 ALA A N 1
ATOM 1537 C CA . ALA A 1 197 ? -31.546 62.345 -15.448 1.00 51.51 197 ALA A CA 1
ATOM 1538 C C . ALA A 1 197 ? -30.907 61.222 -14.616 1.00 51.88 197 ALA A C 1
ATOM 1539 O O . ALA A 1 197 ? -30.030 60.505 -15.105 1.00 52.12 197 ALA A O 1
ATOM 1541 N N . HIS A 1 198 ? -31.341 61.081 -13.359 1.00 52.07 198 HIS A N 1
ATOM 1542 C CA . HIS A 1 198 ? -30.857 60.006 -12.487 1.00 52.38 198 HIS A CA 1
ATOM 1543 C C . HIS A 1 198 ? -31.663 58.727 -12.765 1.00 52.40 198 HIS A C 1
ATOM 1544 O O . HIS A 1 198 ? -32.880 58.795 -12.991 1.00 52.61 198 HIS A O 1
ATOM 1551 N N . TRP A 1 199 ? -31.002 57.568 -12.760 1.00 52.13 199 TRP A N 1
ATOM 1552 C CA . TRP A 1 199 ? -31.706 56.303 -13.040 1.00 52.11 199 TRP A CA 1
ATOM 1553 C C . TRP A 1 199 ? -32.824 56.018 -12.006 1.00 52.50 199 TRP A C 1
ATOM 1554 O O . TRP A 1 199 ? -33.863 55.449 -12.352 1.00 52.53 199 TRP A O 1
ATOM 1565 N N . ILE A 1 200 ? -32.618 56.451 -10.757 1.00 52.84 200 ILE A N 1
ATOM 1566 C CA . ILE A 1 200 ? -33.693 56.507 -9.753 1.00 53.37 200 ILE A CA 1
ATOM 1567 C C . ILE A 1 200 ? -34.502 57.812 -9.950 1.00 54.13 200 ILE A C 1
ATOM 1568 O O . ILE A 1 200 ? -33.998 58.918 -9.709 1.00 54.06 200 ILE A O 1
ATOM 1573 N N . THR A 1 201 ? -35.752 57.667 -10.392 1.00 54.98 201 THR A N 1
ATOM 1574 C CA . THR A 1 201 ? -36.528 58.782 -10.973 1.00 56.16 201 THR A CA 1
ATOM 1575 C C . THR A 1 201 ? -37.316 59.662 -9.987 1.00 57.42 201 THR A C 1
ATOM 1576 O O . THR A 1 201 ? -37.995 60.609 -10.410 1.00 57.03 201 THR A O 1
ATOM 1580 N N . ASN A 1 202 ? -37.229 59.351 -8.692 1.00 59.22 202 ASN A N 1
ATOM 1581 C CA . ASN A 1 202 ? -37.993 60.070 -7.658 1.00 61.07 202 ASN A CA 1
ATOM 1582 C C . ASN A 1 202 ? -37.728 61.585 -7.597 1.00 62.11 202 ASN A C 1
ATOM 1583 O O . ASN A 1 202 ? -36.704 62.080 -8.090 1.00 61.95 202 ASN A O 1
ATOM 1588 N N . THR A 1 203 ? -38.662 62.303 -6.972 1.00 63.23 203 THR A N 1
ATOM 1589 C CA . THR A 1 203 ? -38.586 63.758 -6.818 1.00 64.28 203 THR A CA 1
ATOM 1590 C C . THR A 1 203 ? -37.246 64.213 -6.231 1.00 64.51 203 THR A C 1
ATOM 1591 O O . THR A 1 203 ? -36.647 65.187 -6.713 1.00 64.59 203 THR A O 1
ATOM 1595 N N . ALA A 1 204 ? -36.781 63.484 -5.211 1.00 64.63 204 ALA A N 1
ATOM 1596 C CA . ALA A 1 204 ? -35.631 63.885 -4.397 1.00 64.76 204 ALA A CA 1
ATOM 1597 C C . ALA A 1 204 ? -34.291 63.881 -5.139 1.00 64.75 204 ALA A C 1
ATOM 1598 O O . ALA A 1 204 ? -33.358 64.580 -4.733 1.00 65.08 204 ALA A O 1
ATOM 1600 N N . ARG A 1 205 ? -34.187 63.109 -6.217 1.00 64.32 205 ARG A N 1
ATOM 1601 C CA . ARG A 1 205 ? -32.940 63.071 -6.984 1.00 64.04 205 ARG A CA 1
ATOM 1602 C C . ARG A 1 205 ? -32.981 63.988 -8.215 1.00 63.55 205 ARG A C 1
ATOM 1603 O O . ARG A 1 205 ? -32.337 63.713 -9.235 1.00 63.69 205 ARG A O 1
ATOM 1611 N N . GLY A 1 206 ? -33.738 65.079 -8.097 1.00 62.94 206 GLY A N 1
ATOM 1612 C CA . GLY A 1 206 ? -33.848 66.097 -9.152 1.00 62.06 206 GLY A CA 1
ATOM 1613 C C . GLY A 1 206 ? -34.829 65.758 -10.264 1.00 61.19 206 GLY A C 1
ATOM 1614 O O . GLY A 1 206 ? -34.665 66.211 -11.401 1.00 61.13 206 GLY A O 1
ATOM 1615 N N . GLY A 1 207 ? -35.849 64.964 -9.935 1.00 60.22 207 GLY A N 1
ATOM 1616 C CA . GLY A 1 207 ? -36.842 64.525 -10.914 1.00 58.62 207 GLY A CA 1
ATOM 1617 C C . GLY A 1 207 ? -38.139 65.322 -10.921 1.00 57.58 207 GLY A C 1
ATOM 1618 O O . GLY A 1 207 ? -38.517 65.935 -9.910 1.00 57.73 207 GLY A O 1
ATOM 1619 N N . GLN A 1 208 ? -38.820 65.304 -12.069 1.00 55.87 208 GLN A N 1
ATOM 1620 C CA . GLN A 1 208 ? -40.131 65.942 -12.230 1.00 54.17 208 GLN A CA 1
ATOM 1621 C C . GLN A 1 208 ? -41.209 64.918 -12.677 1.00 52.26 208 GLN A C 1
ATOM 1622 O O . GLN A 1 208 ? -40.891 63.738 -12.896 1.00 52.40 208 GLN A O 1
ATOM 1628 N N . ALA A 1 209 ? -42.473 65.346 -12.787 1.00 49.09 209 ALA A N 1
ATOM 1629 C CA . ALA A 1 209 ? -43.558 64.410 -13.137 1.00 45.87 209 ALA A CA 1
ATOM 1630 C C . ALA A 1 209 ? -44.643 65.030 -13.988 1.00 43.78 209 ALA A C 1
ATOM 1631 O O . ALA A 1 209 ? -45.018 66.189 -13.785 1.00 42.97 209 ALA A O 1
ATOM 1633 N N . GLU A 1 210 ? -45.153 64.254 -14.934 1.00 40.53 210 GLU A N 1
ATOM 1634 C CA . GLU A 1 210 ? -46.308 64.698 -15.693 1.00 39.23 210 GLU A CA 1
ATOM 1635 C C . GLU A 1 210 ? -47.320 63.592 -15.893 1.00 37.02 210 GLU A C 1
ATOM 1636 O O . GLU A 1 210 ? -47.036 62.414 -15.624 1.00 36.26 210 GLU A O 1
ATOM 1642 N N . ASN A 1 211 ? -48.505 63.984 -16.344 1.00 34.14 211 ASN A N 1
ATOM 1643 C CA . ASN A 1 211 ? -49.572 63.047 -16.572 1.00 32.57 211 ASN A CA 1
ATOM 1644 C C . ASN A 1 211 ? -49.149 62.005 -17.591 1.00 31.44 211 ASN A C 1
ATOM 1645 O O . ASN A 1 211 ? -48.562 62.330 -18.615 1.00 30.92 211 ASN A O 1
ATOM 1650 N N . CYS A 1 212 ? -49.447 60.742 -17.310 1.00 30.31 212 CYS A N 1
ATOM 1651 C CA . CYS A 1 212 ? -49.234 59.685 -18.292 1.00 29.86 212 CYS A CA 1
ATOM 1652 C C . CYS A 1 212 ? -50.607 59.196 -18.719 1.00 29.80 212 CYS A C 1
ATOM 1653 O O . CYS A 1 212 ? -51.314 58.579 -17.928 1.00 30.22 212 CYS A O 1
ATOM 1656 N N . PRO A 1 213 ? -51.008 59.492 -19.963 1.00 30.35 213 PRO A N 1
ATOM 1657 C CA . PRO A 1 213 ? -52.351 59.043 -20.357 1.00 30.11 213 PRO A CA 1
ATOM 1658 C C . PRO A 1 213 ? -52.435 57.529 -20.257 1.00 30.14 213 PRO A C 1
ATOM 1659 O O . PRO A 1 213 ? -51.467 56.830 -20.569 1.00 29.79 213 PRO A O 1
ATOM 1663 N N . LEU A 1 214 ? -53.578 57.017 -19.812 1.00 29.87 214 LEU A N 1
ATOM 1664 C CA . LEU A 1 214 ? -53.779 55.579 -19.778 1.00 29.96 214 LEU A CA 1
ATOM 1665 C C . LEU A 1 214 ? -53.948 55.045 -21.204 1.00 29.66 214 LEU A C 1
ATOM 1666 O O . LEU A 1 214 ? -54.760 55.575 -21.990 1.00 30.31 214 LEU A O 1
ATOM 1671 N N . THR A 1 215 ? -53.157 54.034 -21.557 1.00 28.69 215 THR A N 1
ATOM 1672 C CA . THR A 1 215 ? -53.291 53.358 -22.852 1.00 27.56 215 THR A CA 1
ATOM 1673 C C . THR A 1 215 ? -53.849 52.009 -22.509 1.00 27.83 215 THR A C 1
ATOM 1674 O O . THR A 1 215 ? -53.800 51.603 -21.341 1.00 27.19 215 THR A O 1
ATOM 1678 N N . GLU A 1 216 ? -54.357 51.289 -23.502 1.00 28.03 216 GLU A N 1
ATOM 1679 C CA . GLU A 1 216 ? -54.883 49.971 -23.235 1.00 28.57 216 GLU A CA 1
ATOM 1680 C C . GLU A 1 216 ? -53.834 49.047 -22.625 1.00 27.86 216 GLU A C 1
ATOM 1681 O O . GLU A 1 216 ? -54.160 48.230 -21.757 1.00 26.61 216 GLU A O 1
ATOM 1687 N N . GLU A 1 217 ? -52.597 49.142 -23.110 1.00 26.72 217 GLU A N 1
ATOM 1688 C CA . GLU A 1 217 ? -51.550 48.264 -22.590 1.00 27.41 217 GLU A CA 1
ATOM 1689 C C . GLU A 1 217 ? -51.151 48.635 -21.167 1.00 25.77 217 GLU A C 1
ATOM 1690 O O . GLU A 1 217 ? -50.946 47.749 -20.344 1.00 25.68 217 GLU A O 1
ATOM 1696 N N . ILE A 1 218 ? -51.041 49.927 -20.887 1.00 25.95 218 ILE A N 1
ATOM 1697 C CA . ILE A 1 218 ? -50.674 50.397 -19.538 1.00 26.00 218 ILE A CA 1
ATOM 1698 C C . ILE A 1 218 ? -51.730 49.958 -18.508 1.00 26.40 218 ILE A C 1
ATOM 1699 O O . ILE A 1 218 ? -51.395 49.441 -17.439 1.00 24.88 218 ILE A O 1
ATOM 1704 N N . ALA A 1 219 ? -53.004 50.117 -18.858 1.00 25.09 219 ALA A N 1
ATOM 1705 C CA . ALA A 1 219 ? -54.080 49.698 -17.957 1.00 25.45 219 ALA A CA 1
ATOM 1706 C C . ALA A 1 219 ? -54.146 48.188 -17.746 1.00 25.47 219 ALA A C 1
ATOM 1707 O O . ALA A 1 219 ? -54.292 47.727 -16.615 1.00 25.14 219 ALA A O 1
ATOM 1709 N N . ARG A 1 220 ? -54.026 47.422 -18.829 1.00 24.84 220 ARG A N 1
ATOM 1710 C CA . ARG A 1 220 ? -54.072 45.968 -18.790 1.00 25.26 220 ARG A CA 1
ATOM 1711 C C . ARG A 1 220 ? -52.917 45.431 -17.912 1.00 23.94 220 ARG A C 1
ATOM 1712 O O . ARG A 1 220 ? -53.118 44.547 -17.070 1.00 23.19 220 ARG A O 1
ATOM 1720 N N . LEU A 1 221 ? -51.714 45.946 -18.138 1.00 23.16 221 LEU A N 1
ATOM 1721 C CA . LEU A 1 221 ? -50.528 45.454 -17.402 1.00 24.34 221 LEU A CA 1
ATOM 1722 C C . LEU A 1 221 ? -50.602 45.781 -15.913 1.00 22.41 221 LEU A C 1
ATOM 1723 O O . LEU A 1 221 ? -50.285 44.951 -15.059 1.00 22.33 221 LEU A O 1
ATOM 1728 N N . SER A 1 222 ? -51.004 47.009 -15.626 1.00 22.06 222 SER A N 1
ATOM 1729 C CA . SER A 1 222 ? -51.065 47.512 -14.260 1.00 22.39 222 SER A CA 1
ATOM 1730 C C . SER A 1 222 ? -52.106 46.750 -13.448 1.00 21.82 222 SER A C 1
ATOM 1731 O O . SER A 1 222 ? -51.831 46.279 -12.352 1.00 20.59 222 SER A O 1
ATOM 1734 N N . VAL A 1 223 ? -53.306 46.600 -14.015 1.00 21.49 223 VAL A N 1
ATOM 1735 C CA . VAL A 1 223 ? -54.354 45.852 -13.319 1.00 22.27 223 VAL A CA 1
ATOM 1736 C C . VAL A 1 223 ? -53.954 44.388 -13.152 1.00 21.74 223 VAL A C 1
ATOM 1737 O O . VAL A 1 223 ? -54.194 43.775 -12.097 1.00 22.18 223 VAL A O 1
ATOM 1741 N N . GLY A 1 224 ? -53.311 43.822 -14.182 1.00 21.92 224 GLY A N 1
ATOM 1742 C CA . GLY A 1 224 ? -52.813 42.444 -14.104 1.00 20.69 224 GLY A CA 1
ATOM 1743 C C . GLY A 1 224 ? -51.756 42.275 -13.006 1.00 19.93 224 GLY A C 1
ATOM 1744 O O . GLY A 1 224 ? -51.789 41.306 -12.271 1.00 19.25 224 GLY A O 1
ATOM 1745 N N . ALA A 1 225 ? -50.817 43.220 -12.909 1.00 19.74 225 ALA A N 1
ATOM 1746 C CA . ALA A 1 225 ? -49.831 43.214 -11.808 1.00 19.66 225 ALA A CA 1
ATOM 1747 C C . ALA A 1 225 ? -50.517 43.328 -10.452 1.00 19.84 225 ALA A C 1
ATOM 1748 O O . ALA A 1 225 ? -50.170 42.608 -9.496 1.00 20.38 225 ALA A O 1
ATOM 1750 N N . ALA A 1 226 ? -51.462 44.253 -10.355 1.00 19.47 226 ALA A N 1
ATOM 1751 C CA . ALA A 1 226 ? -52.275 44.346 -9.143 1.00 20.42 226 ALA A CA 1
ATOM 1752 C C . ALA A 1 226 ? -52.948 43.018 -8.770 1.00 20.85 226 ALA A C 1
ATOM 1753 O O . ALA A 1 226 ? -52.867 42.586 -7.609 1.00 21.15 226 ALA A O 1
ATOM 1755 N N . GLU A 1 227 ? -53.566 42.339 -9.737 1.00 22.45 227 GLU A N 1
ATOM 1756 C CA . GLU A 1 227 ? -54.199 41.024 -9.454 1.00 22.89 227 GLU A CA 1
ATOM 1757 C C . GLU A 1 227 ? -53.186 39.950 -9.042 1.00 21.99 227 GLU A C 1
ATOM 1758 O O . GLU A 1 227 ? -53.436 39.154 -8.117 1.00 21.55 227 GLU A O 1
ATOM 1764 N N . ALA A 1 228 ? -52.033 39.949 -9.721 1.00 20.94 228 ALA A N 1
ATOM 1765 C CA . ALA A 1 228 ? -50.926 39.036 -9.406 1.00 20.80 228 ALA A CA 1
ATOM 1766 C C . ALA A 1 228 ? -50.508 39.072 -7.953 1.00 20.45 228 ALA A C 1
ATOM 1767 O O . ALA A 1 228 ? -50.185 38.029 -7.383 1.00 20.97 228 ALA A O 1
ATOM 1769 N N . VAL A 1 229 ? -50.527 40.248 -7.325 1.00 20.49 229 VAL A N 1
ATOM 1770 C CA . VAL A 1 229 ? -50.080 40.310 -5.922 1.00 22.08 229 VAL A CA 1
ATOM 1771 C C . VAL A 1 229 ? -51.230 40.215 -4.917 1.00 22.49 229 VAL A C 1
ATOM 1772 O O . VAL A 1 229 ? -51.003 40.329 -3.716 1.00 21.63 229 VAL A O 1
ATOM 1776 N N . GLY A 1 230 ? -52.444 40.025 -5.418 1.00 22.88 230 GLY A N 1
ATOM 1777 C CA . GLY A 1 230 ? -53.597 39.743 -4.551 1.00 24.19 230 GLY A CA 1
ATOM 1778 C C . GLY A 1 230 ? -54.673 40.815 -4.589 1.00 24.85 230 GLY A C 1
ATOM 1779 O O . GLY A 1 230 ? -55.656 40.726 -3.848 1.00 25.58 230 GLY A O 1
ATOM 1780 N N . GLY A 1 231 ? -54.503 41.821 -5.443 1.00 24.88 231 GLY A N 1
ATOM 1781 C CA . GLY A 1 231 ? -55.540 42.860 -5.670 1.00 25.37 231 GLY A CA 1
ATOM 1782 C C . GLY A 1 231 ? -55.500 44.031 -4.692 1.00 26.41 231 GLY A C 1
ATOM 1783 O O . GLY A 1 231 ? -54.496 44.250 -3.991 1.00 28.37 231 GLY A O 1
ATOM 1784 N N . GLY A 1 232 ? -56.557 44.837 -4.667 1.00 25.57 232 GLY A N 1
ATOM 1785 C CA . GLY A 1 232 ? -56.607 45.952 -3.750 1.00 24.82 232 GLY A CA 1
ATOM 1786 C C . GLY A 1 232 ? -56.246 47.290 -4.375 1.00 24.13 232 GLY A C 1
ATOM 1787 O O . GLY A 1 232 ? -56.626 47.585 -5.522 1.00 24.27 232 GLY A O 1
ATOM 1788 N N . VAL A 1 233 ? -55.558 48.116 -3.596 1.00 23.45 233 VAL A N 1
ATOM 1789 C CA . VAL A 1 233 ? -55.222 49.493 -3.990 1.00 23.17 233 VAL A CA 1
ATOM 1790 C C . VAL A 1 233 ? -53.707 49.623 -3.981 1.00 22.90 233 VAL A C 1
ATOM 1791 O O . VAL A 1 233 ? -53.066 49.549 -2.920 1.00 21.78 233 VAL A O 1
ATOM 1795 N N . VAL A 1 234 ? -53.130 49.753 -5.171 1.00 22.13 234 VAL A N 1
ATOM 1796 C CA . VAL A 1 234 ? -51.669 49.651 -5.289 1.00 21.17 234 VAL A CA 1
ATOM 1797 C C . VAL A 1 234 ? -51.164 50.594 -6.372 1.00 21.65 234 VAL A C 1
ATOM 1798 O O . VAL A 1 234 ? -51.915 50.950 -7.293 1.00 21.56 234 VAL A O 1
ATOM 1802 N N . ALA A 1 235 ? -49.894 50.988 -6.267 1.00 21.12 235 ALA A N 1
ATOM 1803 C CA . ALA A 1 235 ? -49.241 51.754 -7.322 1.00 21.69 235 ALA A CA 1
ATOM 1804 C C . ALA A 1 235 ? -48.316 50.788 -8.051 1.00 21.60 235 ALA A C 1
ATOM 1805 O O . ALA A 1 235 ? -47.504 50.102 -7.408 1.00 22.65 235 ALA A O 1
ATOM 1807 N N . VAL A 1 236 ? -48.470 50.696 -9.372 1.00 21.34 236 VAL A N 1
ATOM 1808 C CA . VAL A 1 236 ? -47.659 49.800 -10.216 1.00 20.93 236 VAL A CA 1
ATOM 1809 C C . VAL A 1 236 ? -46.608 50.607 -10.989 1.00 21.56 236 VAL A C 1
ATOM 1810 O O . VAL A 1 236 ? -46.956 51.573 -11.686 1.00 20.99 236 VAL A O 1
ATOM 1814 N N . ASP A 1 237 ? -45.336 50.230 -10.869 1.00 21.63 237 ASP A N 1
ATOM 1815 C CA . ASP A 1 237 ? -44.265 50.949 -11.613 1.00 22.59 237 ASP A CA 1
ATOM 1816 C C . ASP A 1 237 ? -43.869 50.146 -12.850 1.00 22.50 237 ASP A C 1
ATOM 1817 O O . ASP A 1 237 ? -43.633 48.939 -12.758 1.00 22.23 237 ASP A O 1
ATOM 1822 N N . LEU A 1 238 ? -43.802 50.814 -14.004 1.00 22.40 238 LEU A N 1
ATOM 1823 C CA . LEU A 1 238 ? -43.447 50.174 -15.262 1.00 23.37 238 LEU A CA 1
ATOM 1824 C C . LEU A 1 238 ? -42.255 50.905 -15.908 1.00 23.54 238 LEU A C 1
ATOM 1825 O O . LEU A 1 238 ? -42.034 52.068 -15.638 1.00 24.74 238 LEU A O 1
ATOM 1830 N N . PHE A 1 239 ? -41.527 50.198 -16.757 1.00 24.92 239 PHE A N 1
ATOM 1831 C CA . PHE A 1 239 ? -40.442 50.780 -17.544 1.00 27.06 239 PHE A CA 1
ATOM 1832 C C . PHE A 1 239 ? -40.808 50.631 -18.991 1.00 27.41 239 PHE A C 1
ATOM 1833 O O . PHE A 1 239 ? -41.240 49.550 -19.401 1.00 26.51 239 PHE A O 1
ATOM 1841 N N . GLU A 1 240 ? -40.542 51.669 -19.779 1.00 28.99 240 GLU A N 1
ATOM 1842 C CA . GLU A 1 240 ? -40.563 51.536 -21.237 1.00 31.92 240 GLU A CA 1
ATOM 1843 C C . GLU A 1 240 ? -39.210 50.987 -21.714 1.00 33.38 240 GLU A C 1
ATOM 1844 O O . GLU A 1 240 ? -38.210 51.703 -21.741 1.00 35.99 240 GLU A O 1
ATOM 1850 N N . SER A 1 241 ? -39.136 49.709 -22.036 1.00 34.89 241 SER A N 1
ATOM 1851 C CA . SER A 1 241 ? -37.867 49.133 -2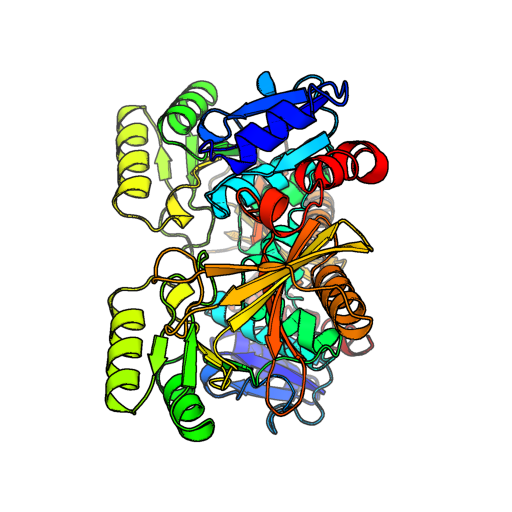2.491 1.00 35.80 241 SER A CA 1
ATOM 1852 C C . SER A 1 241 ? -37.861 49.019 -24.011 1.00 37.73 241 SER A C 1
ATOM 1853 O O . SER A 1 241 ? -38.856 49.321 -24.669 1.00 38.32 241 SER A O 1
ATOM 1856 N N . GLU A 1 242 ? -36.744 48.562 -24.564 1.00 40.08 242 GLU A N 1
ATOM 1857 C CA . GLU A 1 242 ? -36.636 48.371 -26.012 1.00 41.75 242 GLU A CA 1
ATOM 1858 C C . GLU A 1 242 ? -37.529 47.226 -26.462 1.00 41.43 242 GLU A C 1
ATOM 1859 O O . GLU A 1 242 ? -37.943 47.182 -27.624 1.00 42.45 242 GLU A O 1
ATOM 1865 N N . ARG A 1 243 ? -37.854 46.313 -25.542 1.00 40.19 243 ARG A N 1
ATOM 1866 C CA . ARG A 1 243 ? -38.745 45.201 -25.875 1.00 38.74 243 ARG A CA 1
ATOM 1867 C C . ARG A 1 243 ? -40.190 45.411 -25.366 1.00 37.28 243 ARG A C 1
ATOM 1868 O O . ARG A 1 243 ? -40.939 44.452 -25.230 1.00 37.17 243 ARG A O 1
ATOM 1876 N N . GLY A 1 244 ? -40.565 46.668 -25.113 1.00 35.16 244 GLY A N 1
ATOM 1877 C CA . GLY A 1 244 ? -41.908 47.011 -24.626 1.00 32.43 244 GLY A CA 1
ATOM 1878 C C . GLY A 1 244 ? -42.000 47.336 -23.131 1.00 30.57 244 GLY A C 1
ATOM 1879 O O . GLY A 1 244 ? -40.985 47.373 -22.414 1.00 29.61 244 GLY A O 1
ATOM 1880 N N . LEU A 1 245 ? -43.219 47.574 -22.657 1.00 28.36 245 LEU A N 1
ATOM 1881 C CA . LEU A 1 245 ? -43.443 47.886 -21.254 1.00 27.18 245 LEU A CA 1
ATOM 1882 C C . LEU A 1 245 ? -43.069 46.708 -20.371 1.00 25.96 245 LEU A C 1
ATOM 1883 O O . LEU A 1 245 ? -43.430 45.583 -20.672 1.00 26.58 245 LEU A O 1
ATOM 1888 N N . LEU A 1 246 ? -42.324 46.967 -19.289 1.00 24.52 246 LEU A N 1
ATOM 1889 C CA . LEU A 1 246 ? -42.017 45.942 -18.298 1.00 23.86 246 LEU A CA 1
ATOM 1890 C C . LEU A 1 246 ? -42.539 46.375 -16.924 1.00 22.70 246 LEU A C 1
ATOM 1891 O O . LEU A 1 246 ? -42.455 47.548 -16.580 1.00 23.70 246 LEU A O 1
ATOM 1896 N N . VAL A 1 247 ? -43.029 45.427 -16.131 1.00 21.84 247 VAL A N 1
ATOM 1897 C CA . VAL A 1 247 ? -43.450 45.746 -14.773 1.00 21.44 247 VAL A CA 1
ATOM 1898 C C . VAL A 1 247 ? -42.242 45.662 -13.840 1.00 22.07 247 VAL A C 1
ATOM 1899 O O . VAL A 1 247 ? -41.527 44.668 -13.843 1.00 22.38 247 VAL A O 1
ATOM 1903 N N . ASN A 1 248 ? -42.021 46.701 -13.061 1.00 22.03 248 ASN A N 1
ATOM 1904 C CA . ASN A 1 248 ? -40.870 46.772 -12.157 1.00 24.06 248 ASN A CA 1
ATOM 1905 C C . ASN A 1 248 ? -41.229 46.408 -10.716 1.00 24.62 248 ASN A C 1
ATOM 1906 O O . ASN A 1 248 ? -40.691 45.457 -10.144 1.00 25.35 248 ASN A O 1
ATOM 1911 N N . GLU A 1 249 ? -42.159 47.170 -10.145 1.00 24.44 249 GLU A N 1
ATOM 1912 C CA . GLU A 1 249 ? -42.476 47.088 -8.731 1.00 25.84 249 GLU A CA 1
ATOM 1913 C C . GLU A 1 249 ? -43.974 47.275 -8.520 1.00 24.30 249 GLU A C 1
ATOM 1914 O O . GLU A 1 249 ? -44.638 47.914 -9.338 1.00 24.36 249 GLU A O 1
ATOM 1920 N N . VAL A 1 250 ? -44.499 46.716 -7.430 1.00 23.04 250 VAL A N 1
ATOM 1921 C CA . VAL A 1 250 ? -45.883 47.016 -6.989 1.00 22.10 250 VAL A CA 1
ATOM 1922 C C . VAL A 1 250 ? -45.845 47.504 -5.548 1.00 22.10 250 VAL A C 1
ATOM 1923 O O . VAL A 1 250 ? -45.249 46.849 -4.671 1.00 22.43 250 VAL A O 1
ATOM 1927 N N . ASN A 1 251 ? -46.469 48.648 -5.292 1.00 22.12 251 ASN A N 1
ATOM 1928 C CA . ASN A 1 251 ? -46.348 49.316 -4.005 1.00 23.25 251 ASN A CA 1
ATOM 1929 C C . ASN A 1 251 ? -47.677 49.231 -3.250 1.00 22.86 251 ASN A C 1
ATOM 1930 O O . ASN A 1 251 ? -48.715 49.625 -3.819 1.00 21.87 251 ASN A O 1
ATOM 1935 N N . HIS A 1 252 ? -47.648 48.728 -2.005 1.00 22.06 252 HIS A N 1
ATOM 1936 C CA . HIS A 1 252 ? -48.883 48.485 -1.217 1.00 22.91 252 HIS A CA 1
ATOM 1937 C C . HIS A 1 252 ? -49.477 49.718 -0.556 1.00 24.52 252 HIS A C 1
ATOM 1938 O O . HIS A 1 252 ? -50.634 49.698 -0.156 1.00 25.38 252 HIS A O 1
ATOM 1945 N N . THR A 1 253 ? -48.688 50.773 -0.391 1.00 25.30 253 THR A N 1
ATOM 1946 C CA . THR A 1 253 ? -49.161 51.969 0.325 1.00 27.93 253 THR A CA 1
ATOM 1947 C C . THR A 1 253 ? -48.826 53.210 -0.514 1.00 29.02 253 THR A C 1
ATOM 1948 O O . THR A 1 253 ? -47.826 53.907 -0.287 1.00 30.09 253 THR A O 1
ATOM 1952 N N . MET A 1 254 ? -49.648 53.475 -1.513 1.00 29.49 254 MET A N 1
ATOM 1953 C CA . MET A 1 254 ? -49.219 54.419 -2.527 1.00 30.91 254 MET A CA 1
ATOM 1954 C C . MET A 1 254 ? -49.281 55.878 -2.087 1.00 30.91 254 MET A C 1
ATOM 1955 O O . MET A 1 254 ? -50.173 56.283 -1.349 1.00 29.63 254 MET A O 1
ATOM 1960 N N . GLU A 1 255 ? -48.290 56.629 -2.547 1.00 31.82 255 GLU A N 1
ATOM 1961 C CA . GLU A 1 255 ? -48.218 58.060 -2.333 1.00 33.70 255 GLU A CA 1
ATOM 1962 C C . GLU A 1 255 ? -48.751 58.739 -3.574 1.00 34.07 255 GLU A C 1
ATOM 1963 O O . GLU A 1 255 ? -48.489 58.302 -4.679 1.00 34.28 255 GLU A O 1
ATOM 1969 N N . PHE A 1 256 ? -49.498 59.819 -3.381 1.00 34.80 256 PHE A N 1
ATOM 1970 C CA . PHE A 1 256 ? -50.223 60.451 -4.472 1.00 35.46 256 PHE A CA 1
ATOM 1971 C C . PHE A 1 256 ? -50.366 61.957 -4.280 1.00 36.72 256 PHE A C 1
ATOM 1972 O O . PHE A 1 256 ? -51.102 62.597 -5.032 1.00 37.62 256 PHE A O 1
ATOM 1980 N N . LYS A 1 257 ? -49.679 62.523 -3.290 1.00 38.28 257 LYS A N 1
ATOM 1981 C CA . LYS A 1 257 ? -49.963 63.897 -2.845 1.00 39.37 257 LYS A CA 1
ATOM 1982 C C . LYS A 1 257 ? -49.809 64.950 -3.952 1.00 39.38 257 LYS A C 1
ATOM 1983 O O . LYS A 1 257 ? -50.589 65.909 -4.029 1.00 40.56 257 LYS A O 1
ATOM 1989 N N . ASN A 1 258 ? -48.805 64.769 -4.799 1.00 38.56 258 ASN A N 1
ATOM 1990 C CA . ASN A 1 258 ? -48.599 65.652 -5.932 1.00 38.08 258 ASN A CA 1
ATOM 1991 C C . ASN A 1 258 ? -49.344 65.190 -7.160 1.00 37.07 258 ASN A C 1
ATOM 1992 O O . ASN A 1 258 ? -49.726 66.013 -8.007 1.00 36.70 258 ASN A O 1
ATOM 1997 N N . SER A 1 259 ? -49.575 63.878 -7.235 1.00 35.35 259 SER A N 1
ATOM 1998 C CA . SER A 1 259 ? -50.176 63.266 -8.415 1.00 34.22 259 SER A CA 1
ATOM 1999 C C . SER A 1 259 ? -51.647 63.604 -8.616 1.00 34.11 259 SER A C 1
ATOM 2000 O O . SER A 1 259 ? -52.130 63.513 -9.750 1.00 32.87 259 SER A O 1
ATOM 2003 N N . VAL A 1 260 ? -52.381 63.979 -7.557 1.00 34.26 260 VAL A N 1
ATOM 2004 C CA . VAL A 1 260 ? -53.770 64.380 -7.834 1.00 34.48 260 VAL A CA 1
ATOM 2005 C C . VAL A 1 260 ? -53.794 65.646 -8.695 1.00 34.93 260 VAL A C 1
ATOM 2006 O O . VAL A 1 260 ? -54.601 65.746 -9.595 1.00 35.40 260 VAL A O 1
ATOM 2010 N N . HIS A 1 261 ? -52.874 66.577 -8.443 1.00 36.53 261 HIS A N 1
ATOM 2011 C CA . HIS A 1 261 ? -52.725 67.764 -9.304 1.00 37.12 261 HIS A CA 1
ATOM 2012 C C . HIS A 1 261 ? -52.164 67.389 -10.681 1.00 36.54 261 HIS A C 1
ATOM 2013 O O . HIS A 1 261 ? -52.667 67.855 -11.700 1.00 37.00 261 HIS A O 1
ATOM 2020 N N . THR A 1 262 ? -51.145 66.533 -10.716 1.00 35.46 262 THR A N 1
ATOM 2021 C CA . THR A 1 262 ? -50.545 66.119 -11.986 1.00 34.85 262 THR A CA 1
ATOM 2022 C C . THR A 1 262 ? -51.595 65.470 -12.911 1.00 33.79 262 THR A C 1
ATOM 2023 O O . THR A 1 262 ? -51.684 65.793 -14.098 1.00 33.66 262 THR A O 1
ATOM 2027 N N . THR A 1 263 ? -52.405 64.570 -12.368 1.00 32.36 263 THR A N 1
ATOM 2028 C CA . THR A 1 263 ? -53.320 63.780 -13.188 1.00 31.19 263 THR A CA 1
ATOM 2029 C C . THR A 1 263 ? -54.718 64.378 -13.270 1.00 31.65 263 THR A C 1
ATOM 2030 O O . THR A 1 263 ? -55.474 64.042 -14.162 1.00 32.20 263 THR A O 1
ATOM 2034 N N . GLY A 1 264 ? -55.083 65.208 -12.303 1.00 31.98 264 GLY A N 1
ATOM 2035 C CA . GLY A 1 264 ? -56.449 65.709 -12.218 1.00 32.22 264 GLY A CA 1
ATOM 2036 C C . GLY A 1 264 ? -57.436 64.660 -11.746 1.00 32.93 264 GLY A C 1
ATOM 2037 O O . GLY A 1 264 ? -58.639 64.832 -11.893 1.00 34.09 264 GLY A O 1
ATOM 2038 N N . VAL A 1 265 ? -56.938 63.558 -11.189 1.00 30.92 265 VAL A N 1
ATOM 2039 C CA . VAL A 1 265 ? -57.815 62.472 -10.762 1.00 29.66 265 VAL A CA 1
ATOM 2040 C C . VAL A 1 265 ? -57.937 62.501 -9.242 1.00 28.82 265 VAL A C 1
ATOM 2041 O O . VAL A 1 265 ? -56.958 62.759 -8.544 1.00 28.99 265 VAL A O 1
ATOM 2045 N N . ASP A 1 266 ? -59.144 62.259 -8.746 1.00 28.24 266 ASP A N 1
ATOM 2046 C CA . ASP A 1 266 ? -59.395 62.229 -7.305 1.00 28.79 266 ASP A CA 1
ATOM 2047 C C . ASP A 1 266 ? -58.925 60.893 -6.697 1.00 28.00 266 ASP A C 1
ATOM 2048 O O . ASP A 1 266 ? -59.727 60.036 -6.338 1.00 28.86 266 ASP A O 1
ATOM 2053 N N . ILE A 1 267 ? -57.614 60.739 -6.569 1.00 28.15 267 ILE A N 1
ATOM 2054 C CA . ILE A 1 267 ? -57.034 59.493 -6.072 1.00 26.59 267 ILE A CA 1
ATOM 2055 C C . ILE A 1 267 ? -57.465 59.152 -4.625 1.00 26.79 267 ILE A C 1
ATOM 2056 O O . ILE A 1 267 ? -57.856 58.028 -4.355 1.00 26.39 267 ILE A O 1
ATOM 2061 N N . PRO A 1 268 ? -57.361 60.104 -3.688 1.00 27.46 268 PRO A N 1
ATOM 2062 C CA . PRO A 1 268 ? -57.806 59.741 -2.321 1.00 27.28 268 PRO A CA 1
ATOM 2063 C C . PRO A 1 268 ? -59.293 59.399 -2.265 1.00 27.50 268 PRO A C 1
ATOM 2064 O O . PRO A 1 268 ? -59.682 58.451 -1.570 1.00 26.36 268 PRO A O 1
ATOM 2068 N N . GLY A 1 269 ? -60.129 60.127 -3.013 1.00 27.33 269 GLY A N 1
ATOM 2069 C CA . GLY A 1 269 ? -61.547 59.761 -3.102 1.00 27.32 269 GLY A CA 1
ATOM 2070 C C . GLY A 1 269 ? -61.806 58.364 -3.647 1.00 28.10 269 GLY A C 1
ATOM 2071 O O . GLY A 1 269 ? -62.692 57.647 -3.178 1.00 27.12 269 GLY A O 1
ATOM 2072 N N . GLU A 1 270 ? -61.047 57.954 -4.665 1.00 27.54 270 GLU A N 1
ATOM 2073 C CA . GLU A 1 270 ? -61.228 56.613 -5.183 1.00 27.41 270 GLU A CA 1
ATOM 2074 C C . GLU A 1 270 ? -60.810 55.600 -4.131 1.00 25.69 270 GLU A C 1
ATOM 2075 O O . GLU A 1 270 ? -61.450 54.572 -3.979 1.00 25.94 270 GLU A O 1
ATOM 2081 N N . ILE A 1 271 ? -59.723 55.882 -3.426 1.00 24.89 271 ILE A N 1
ATOM 2082 C CA . ILE A 1 271 ? -59.254 54.957 -2.372 1.00 25.20 271 ILE A CA 1
ATOM 2083 C C . ILE A 1 271 ? -60.345 54.789 -1.301 1.00 25.62 271 ILE A C 1
ATOM 2084 O O . ILE A 1 271 ? -60.671 53.673 -0.867 1.00 25.25 271 ILE A O 1
ATOM 2089 N N . LEU A 1 272 ? -60.897 55.912 -0.879 1.00 26.39 272 LEU A N 1
ATOM 2090 C CA . LEU A 1 272 ? -61.925 55.895 0.192 1.00 27.79 272 LEU A CA 1
ATOM 2091 C C . LEU A 1 272 ? -63.204 55.160 -0.227 1.00 28.10 272 LEU A C 1
ATOM 2092 O O . LEU A 1 272 ? -63.756 54.349 0.554 1.00 28.61 272 LEU A O 1
ATOM 2097 N N . ARG A 1 273 ? -63.652 55.376 -1.474 1.00 28.08 273 ARG A N 1
ATOM 2098 C CA A ARG A 1 273 ? -64.839 54.684 -2.001 0.50 27.70 273 ARG A CA 1
ATOM 2099 C CA B ARG A 1 273 ? -64.850 54.678 -1.979 0.50 27.87 273 ARG A CA 1
ATOM 2100 C C . ARG A 1 273 ? -64.628 53.185 -2.106 1.00 27.36 273 ARG A C 1
ATOM 2101 O O . ARG A 1 273 ? -65.538 52.391 -1.828 1.00 26.43 273 ARG A O 1
ATOM 2116 N N . TYR A 1 274 ? -63.420 52.793 -2.518 1.00 27.13 274 TYR A N 1
ATOM 2117 C CA . TYR A 1 274 ? -63.078 51.378 -2.540 1.00 26.86 274 TYR A CA 1
ATOM 2118 C C . TYR A 1 274 ? -63.177 50.770 -1.139 1.00 26.04 274 TYR A C 1
ATOM 2119 O O . TYR A 1 274 ? -63.740 49.692 -0.968 1.00 25.93 274 TYR A O 1
ATOM 2128 N N . ALA A 1 275 ? -62.596 51.431 -0.156 1.00 25.87 275 ALA A N 1
ATOM 2129 C CA . ALA A 1 275 ? -62.593 50.903 1.208 1.00 27.08 275 ALA A CA 1
ATOM 2130 C C . ALA A 1 275 ? -64.037 50.815 1.744 1.00 28.11 275 ALA A C 1
ATOM 2131 O O . ALA A 1 275 ? -64.438 49.788 2.286 1.00 27.11 275 ALA A O 1
ATOM 2133 N N . TRP A 1 276 ? -64.799 51.886 1.547 1.00 29.58 276 TRP A N 1
ATOM 2134 C CA . TRP A 1 276 ? -66.167 51.952 2.086 1.00 33.01 276 TRP A CA 1
ATOM 2135 C C . TRP A 1 276 ? -67.148 51.063 1.340 1.00 34.08 276 TRP A C 1
ATOM 2136 O O . TRP A 1 276 ? -67.970 50.379 1.947 1.00 33.98 276 TRP A O 1
ATOM 2147 N N . GLU A 1 277 ? -67.043 51.040 0.015 1.00 36.15 277 GLU A N 1
ATOM 2148 C CA . GLU A 1 277 ? -68.082 50.417 -0.799 1.00 38.11 277 GLU A CA 1
ATOM 2149 C C . GLU A 1 277 ? -67.789 48.987 -1.233 1.00 38.62 277 GLU A C 1
ATOM 2150 O O . GLU A 1 277 ? -68.716 48.241 -1.583 1.00 39.44 277 GLU A O 1
ATOM 2156 N N . VAL A 1 278 ? -66.523 48.584 -1.226 1.00 38.97 278 VAL A N 1
ATOM 2157 C CA . VAL A 1 278 ? -66.206 47.211 -1.644 1.00 38.90 278 VAL A CA 1
ATOM 2158 C C . VAL A 1 278 ? -65.502 46.364 -0.586 1.00 38.91 278 VAL A C 1
ATOM 2159 O O . VAL A 1 278 ? -65.886 45.209 -0.369 1.00 38.64 278 VAL A O 1
ATOM 2163 N N . ALA A 1 279 ? -64.494 46.921 0.083 1.00 38.79 279 ALA A N 1
ATOM 2164 C CA . ALA A 1 279 ? -63.740 46.144 1.081 1.00 39.02 279 ALA A CA 1
ATOM 2165 C C . ALA A 1 279 ? -64.578 45.905 2.344 1.00 39.55 279 ALA A C 1
ATOM 2166 O O . ALA A 1 279 ? -64.529 44.832 2.949 1.00 39.30 279 ALA A O 1
ATOM 2168 N N . ARG A 1 280 ? -65.355 46.919 2.719 1.00 40.24 280 ARG A N 1
ATOM 2169 C CA . ARG A 1 280 ? -66.180 46.881 3.913 1.00 41.68 280 ARG A CA 1
ATOM 2170 C C . ARG A 1 280 ? -67.289 45.830 3.806 1.00 42.49 280 ARG A C 1
ATOM 2171 O O . ARG A 1 280 ? -67.667 45.224 4.810 1.00 42.63 280 ARG A O 1
ATOM 2179 N N . GLY A 1 281 ? -67.795 45.614 2.594 1.00 43.55 281 GLY A N 1
ATOM 2180 C CA . GLY A 1 281 ? -68.808 44.577 2.338 1.00 45.41 281 GLY A CA 1
ATOM 2181 C C . GLY A 1 281 ? -70.149 44.833 3.019 1.00 46.48 281 GLY A C 1
ATOM 2182 O O . GLY A 1 281 ? -70.804 45.855 2.770 1.00 47.38 281 GLY A O 1
ATOM 2183 N N . MET B 1 1 ? -40.272 13.557 -10.788 1.00 40.83 1 MET B N 1
ATOM 2184 C CA . MET B 1 1 ? -39.859 12.895 -9.516 1.00 41.29 1 MET B CA 1
ATOM 2185 C C . MET B 1 1 ? -39.424 13.927 -8.453 1.00 39.69 1 MET B C 1
ATOM 2186 O O . MET B 1 1 ? -39.404 15.131 -8.723 1.00 39.60 1 MET B O 1
ATOM 2191 N N . LEU B 1 2 ? -39.053 13.443 -7.271 1.00 38.43 2 LEU B N 1
ATOM 2192 C CA . LEU B 1 2 ? -38.749 14.295 -6.120 1.00 37.33 2 LEU B CA 1
ATOM 2193 C C . LEU B 1 2 ? -37.383 14.983 -6.197 1.00 36.97 2 LEU B C 1
ATOM 2194 O O . LEU B 1 2 ? -36.379 14.353 -6.565 1.00 36.83 2 LEU B O 1
ATOM 2199 N N . ALA B 1 3 ? -37.351 16.265 -5.837 1.00 34.67 3 ALA B N 1
ATOM 2200 C CA . ALA B 1 3 ? -36.108 16.935 -5.505 1.00 34.46 3 ALA B CA 1
ATOM 2201 C C . ALA B 1 3 ? -36.109 17.330 -4.026 1.00 34.08 3 ALA B C 1
ATOM 2202 O O . ALA B 1 3 ? -37.089 17.884 -3.516 1.00 34.15 3 ALA B O 1
ATOM 2204 N N . ILE B 1 4 ? -35.016 17.030 -3.338 1.00 33.35 4 ILE B N 1
ATOM 2205 C CA . ILE B 1 4 ? -34.834 17.467 -1.966 1.00 33.01 4 ILE B CA 1
ATOM 2206 C C . ILE B 1 4 ? -33.896 18.670 -2.009 1.00 32.84 4 ILE B C 1
ATOM 2207 O O . ILE B 1 4 ? -32.732 18.540 -2.410 1.00 33.68 4 ILE B O 1
ATOM 2212 N N . LEU B 1 5 ? -34.428 19.847 -1.666 1.00 31.60 5 LEU B N 1
ATOM 2213 C CA . LEU B 1 5 ? -33.673 21.105 -1.655 1.00 31.58 5 LEU B CA 1
ATOM 2214 C C . LEU B 1 5 ? -32.947 21.232 -0.330 1.00 31.95 5 LEU B C 1
ATOM 2215 O O . LEU B 1 5 ? -33.563 21.103 0.718 1.00 31.17 5 LEU B O 1
ATOM 2220 N N . TYR B 1 6 ? -31.641 21.480 -0.377 1.00 32.69 6 TYR B N 1
ATOM 2221 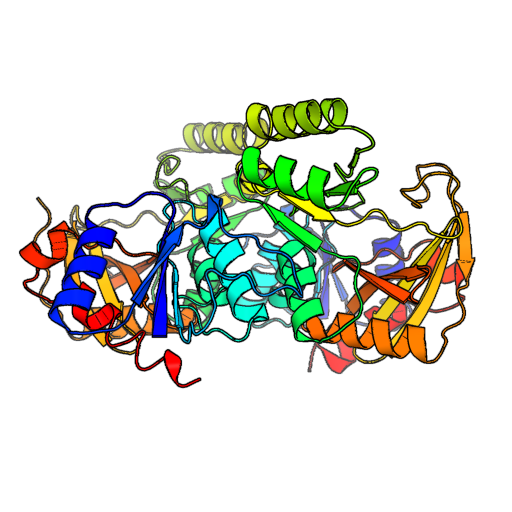C CA . TYR B 1 6 ? -30.868 21.541 0.853 1.00 33.37 6 TYR B CA 1
ATOM 2222 C C . TYR B 1 6 ? -29.757 22.560 0.716 1.00 33.73 6 TYR B C 1
ATOM 2223 O O . TYR B 1 6 ? -29.410 22.959 -0.401 1.00 33.45 6 TYR B O 1
ATOM 2232 N N . ASP B 1 7 ? -29.198 22.980 1.850 1.00 34.56 7 ASP B N 1
ATOM 2233 C CA . ASP B 1 7 ? -27.954 23.754 1.829 1.00 35.36 7 ASP B CA 1
ATOM 2234 C C . ASP B 1 7 ? -26.829 23.082 2.623 1.00 37.03 7 ASP B C 1
ATOM 2235 O O . ASP B 1 7 ? -25.728 22.921 2.106 1.00 37.63 7 ASP B O 1
ATOM 2240 N N . ARG B 1 8 ? -27.121 22.678 3.851 1.00 38.36 8 ARG B N 1
ATOM 2241 C CA . ARG B 1 8 ? -26.201 21.862 4.633 1.00 40.41 8 ARG B CA 1
ATOM 2242 C C . ARG B 1 8 ? -26.902 20.553 4.962 1.00 40.64 8 ARG B C 1
ATOM 2243 O O . ARG B 1 8 ? -27.989 20.553 5.545 1.00 40.48 8 ARG B O 1
ATOM 2251 N N . ILE B 1 9 ? -26.304 19.440 4.546 1.00 41.08 9 ILE B N 1
ATOM 2252 C CA . ILE B 1 9 ? -26.846 18.120 4.857 1.00 42.18 9 ILE B CA 1
ATOM 2253 C C . ILE B 1 9 ? -26.701 17.809 6.357 1.00 42.67 9 ILE B C 1
ATOM 2254 O O . ILE B 1 9 ? -25.592 17.723 6.878 1.00 43.40 9 ILE B O 1
ATOM 2259 N N . ARG B 1 10 ? -27.831 17.675 7.043 1.00 42.77 10 ARG B N 1
ATOM 2260 C CA . ARG B 1 10 ? -27.864 17.266 8.443 1.00 43.31 10 ARG B CA 1
ATOM 2261 C C . ARG B 1 10 ? -28.192 15.769 8.490 1.00 43.40 10 ARG B C 1
ATOM 2262 O O . ARG B 1 10 ? -28.535 15.182 7.455 1.00 43.27 10 ARG B O 1
ATOM 2270 N N . PRO B 1 11 ? -28.103 15.139 9.683 1.00 43.73 11 PRO B N 1
ATOM 2271 C CA . PRO B 1 11 ? -28.531 13.732 9.737 1.00 43.52 11 PRO B CA 1
ATOM 2272 C C . PRO B 1 11 ? -29.975 13.521 9.242 1.00 43.26 11 PRO B C 1
ATOM 2273 O O . PRO B 1 11 ? -30.285 12.463 8.667 1.00 43.16 11 PRO B O 1
ATOM 2277 N N . ASP B 1 12 ? -30.838 14.520 9.438 1.00 42.35 12 ASP B N 1
ATOM 2278 C CA . ASP B 1 12 ? -32.229 14.444 8.969 1.00 41.85 12 ASP B CA 1
ATOM 2279 C C . ASP B 1 12 ? -32.322 14.275 7.455 1.00 40.99 12 ASP B C 1
ATOM 2280 O O . ASP B 1 12 ? -33.111 13.473 6.974 1.00 40.23 12 ASP B O 1
ATOM 2285 N N . GLU B 1 13 ? -31.513 15.023 6.710 1.00 40.70 13 GLU B N 1
ATOM 2286 C CA . GLU B 1 13 ? -31.499 14.898 5.250 1.00 41.37 13 GLU B CA 1
ATOM 2287 C C . GLU B 1 13 ? -30.924 13.562 4.762 1.00 41.71 13 GLU B C 1
ATOM 2288 O O . GLU B 1 13 ? -31.387 13.015 3.757 1.00 41.63 13 GLU B O 1
ATOM 2294 N N . ARG B 1 14 ? -29.938 13.017 5.482 1.00 42.52 14 ARG B N 1
ATOM 2295 C CA . ARG B 1 14 ? -29.369 11.708 5.107 1.00 42.72 14 ARG B CA 1
ATOM 2296 C C . ARG B 1 14 ? -30.402 10.604 5.262 1.00 42.65 14 ARG B C 1
ATOM 2297 O O . ARG B 1 14 ? -30.458 9.675 4.442 1.00 42.42 14 ARG B O 1
ATOM 2305 N N . MET B 1 15 ? -31.236 10.718 6.296 1.00 42.19 15 MET B N 1
ATOM 2306 C CA . MET B 1 15 ? -32.272 9.734 6.550 1.00 42.62 15 MET B CA 1
ATOM 2307 C C . MET B 1 15 ? -33.331 9.762 5.468 1.00 42.16 15 MET B C 1
ATOM 2308 O O . MET B 1 15 ? -33.880 8.720 5.089 1.00 41.17 15 MET B O 1
ATOM 2313 N N . LEU B 1 16 ? -33.630 10.973 4.993 1.00 41.98 16 LEU B N 1
ATOM 2314 C CA . LEU B 1 16 ? -34.522 11.156 3.863 1.00 41.57 16 LEU B CA 1
ATOM 2315 C C . LEU B 1 16 ? -33.910 10.541 2.611 1.00 41.90 16 LEU B C 1
ATOM 2316 O O . LEU B 1 16 ? -34.581 9.797 1.905 1.00 41.59 16 LEU B O 1
ATOM 2321 N N . PHE B 1 17 ? -32.641 10.847 2.348 1.00 43.20 17 PHE B N 1
ATOM 2322 C CA . PHE B 1 17 ? -31.936 10.243 1.210 1.00 44.75 17 PHE B CA 1
ATOM 2323 C C . PHE B 1 17 ? -32.006 8.711 1.302 1.00 45.78 17 PHE B C 1
ATOM 2324 O O . PHE B 1 17 ? -32.393 8.035 0.348 1.00 45.78 17 PHE B O 1
ATOM 2332 N N . GLU B 1 18 ? -31.671 8.184 2.476 1.00 47.57 18 GLU B N 1
ATOM 2333 C CA . GLU B 1 18 ? -31.626 6.739 2.690 1.00 49.18 18 GLU B CA 1
ATOM 2334 C C . GLU B 1 18 ? -33.013 6.080 2.704 1.00 49.74 18 GLU B C 1
ATOM 2335 O O . GLU B 1 18 ? -33.139 4.947 2.248 1.00 50.03 18 GLU B O 1
ATOM 2341 N N . ARG B 1 19 ? -34.052 6.777 3.180 1.00 50.26 19 ARG B N 1
ATOM 2342 C CA . ARG B 1 19 ? -35.425 6.238 3.088 1.00 51.12 19 ARG B CA 1
ATOM 2343 C C . ARG B 1 19 ? -35.954 6.189 1.659 1.00 51.80 19 ARG B C 1
ATOM 2344 O O . ARG B 1 19 ? -36.612 5.219 1.274 1.00 52.01 19 ARG B O 1
ATOM 2352 N N . ALA B 1 20 ? -35.690 7.248 0.891 1.00 52.43 20 ALA B N 1
ATOM 2353 C CA . ALA B 1 20 ? -36.097 7.322 -0.513 1.00 53.25 20 ALA B CA 1
ATOM 2354 C C . ALA B 1 20 ? -35.502 6.144 -1.305 1.00 53.88 20 ALA B C 1
ATOM 2355 O O . ALA B 1 20 ? -36.229 5.426 -1.994 1.00 53.81 20 ALA B O 1
ATOM 2357 N N . GLU B 1 21 ? -34.186 5.955 -1.176 1.00 54.70 21 GLU B N 1
ATOM 2358 C CA . GLU B 1 21 ? -33.479 4.818 -1.767 1.00 55.77 21 GLU B CA 1
ATOM 2359 C C . GLU B 1 21 ? -34.134 3.503 -1.340 1.00 55.77 21 GLU B C 1
ATOM 2360 O O . GLU B 1 21 ? -34.612 2.744 -2.185 1.00 55.97 21 GLU B O 1
ATOM 2366 N N . ALA B 1 22 ? -34.214 3.270 -0.032 1.00 55.83 22 ALA B N 1
ATOM 2367 C CA . ALA B 1 22 ? -34.918 2.102 0.504 1.00 55.94 22 ALA B CA 1
ATOM 2368 C C . ALA B 1 22 ? -36.335 1.915 -0.054 1.00 56.04 22 ALA B C 1
ATOM 2369 O O . ALA B 1 22 ? -36.782 0.786 -0.259 1.00 56.08 22 ALA B O 1
ATOM 2371 N N . LEU B 1 23 ? -37.040 3.012 -0.310 1.00 56.30 23 LEU B N 1
ATOM 2372 C CA . LEU B 1 23 ? -38.405 2.930 -0.839 1.00 56.25 23 LEU B CA 1
ATOM 2373 C C . LEU B 1 23 ? -38.435 2.716 -2.351 1.00 56.13 23 LEU B C 1
ATOM 2374 O O . LEU B 1 23 ? -39.493 2.444 -2.925 1.00 55.91 23 LEU B O 1
ATOM 2379 N N . GLY B 1 24 ? -37.273 2.844 -2.991 1.00 56.00 24 GLY B N 1
ATOM 2380 C CA . GLY B 1 24 ? -37.188 2.816 -4.451 1.00 55.73 24 GLY B CA 1
ATOM 2381 C C . GLY B 1 24 ? -37.866 4.035 -5.055 1.00 55.48 24 GLY B C 1
ATOM 2382 O O . GLY B 1 24 ? -38.478 3.954 -6.122 1.00 55.66 24 GLY B O 1
ATOM 2383 N N . LEU B 1 25 ? -37.760 5.168 -4.359 1.00 54.78 25 LEU B N 1
ATOM 2384 C CA . LEU B 1 25 ? -38.356 6.421 -4.810 1.00 53.70 25 LEU B CA 1
ATOM 2385 C C . LEU B 1 25 ? -37.303 7.204 -5.593 1.00 52.66 25 LEU B C 1
ATOM 2386 O O . LEU B 1 25 ? -36.243 7.521 -5.038 1.00 52.56 25 LEU B O 1
ATOM 2391 N N . PRO B 1 26 ? -37.577 7.502 -6.888 1.00 51.31 26 PRO B N 1
ATOM 2392 C CA . PRO B 1 26 ? -36.641 8.299 -7.679 1.00 50.25 26 PRO B CA 1
ATOM 2393 C C . PRO B 1 26 ? -36.557 9.730 -7.147 1.00 49.00 26 PRO B C 1
ATOM 2394 O O . PRO B 1 26 ? -37.588 10.383 -6.968 1.00 49.00 26 PRO B O 1
ATOM 2398 N N . TYR B 1 27 ? -35.342 10.195 -6.881 1.00 47.52 27 TYR B N 1
ATOM 2399 C CA . TYR B 1 27 ? -35.143 11.526 -6.333 1.00 46.19 27 TYR B CA 1
ATOM 2400 C C . TYR B 1 27 ? -33.789 12.090 -6.711 1.00 45.63 27 TYR B C 1
ATOM 2401 O O . TYR B 1 27 ? -32.865 11.345 -7.053 1.00 44.92 27 TYR B O 1
ATOM 2410 N N . LYS B 1 28 ? -33.673 13.414 -6.647 1.00 44.43 28 LYS B N 1
ATOM 2411 C CA . LYS B 1 28 ? -32.361 14.037 -6.669 1.00 43.96 28 LYS B CA 1
ATOM 2412 C C . LYS B 1 28 ? -32.186 15.046 -5.543 1.00 42.73 28 LYS B C 1
ATOM 2413 O O . LYS B 1 28 ? -33.158 15.622 -5.039 1.00 42.04 28 LYS B O 1
ATOM 2419 N N . LYS B 1 29 ? -30.936 15.242 -5.143 1.00 41.32 29 LYS B N 1
ATOM 2420 C CA . LYS B 1 29 ? -30.619 16.260 -4.168 1.00 39.93 29 LYS B CA 1
ATOM 2421 C C . LYS B 1 29 ? -30.239 17.515 -4.937 1.00 38.23 29 LYS B C 1
ATOM 2422 O O . LYS B 1 29 ? -29.544 17.444 -5.941 1.00 37.84 29 LYS B O 1
ATOM 2428 N N . VAL B 1 30 ? -30.757 18.655 -4.502 1.00 36.03 30 VAL B N 1
ATOM 2429 C CA . VAL B 1 30 ? -30.522 19.914 -5.195 1.00 34.48 30 VAL B CA 1
ATOM 2430 C C . VAL B 1 30 ? -29.905 20.878 -4.203 1.00 33.80 30 VAL B C 1
ATOM 2431 O O . VAL B 1 30 ? -30.527 21.243 -3.196 1.00 33.57 30 VAL B O 1
ATOM 2435 N N . TYR B 1 31 ? -28.668 21.263 -4.479 1.00 33.09 31 TYR B N 1
ATOM 2436 C CA . TYR B 1 31 ? -27.921 22.156 -3.609 1.00 32.58 31 TYR B CA 1
ATOM 2437 C C . TYR B 1 31 ? -28.309 23.590 -3.973 1.00 31.61 31 TYR B C 1
ATOM 2438 O O . TYR B 1 31 ? -27.833 24.158 -4.953 1.00 31.22 31 TYR B O 1
ATOM 2447 N N . VAL B 1 32 ? -29.188 24.162 -3.162 1.00 30.83 32 VAL B N 1
ATOM 2448 C CA . VAL B 1 32 ? -29.773 25.488 -3.417 1.00 29.89 32 VAL B CA 1
ATOM 2449 C C . VAL B 1 32 ? -28.756 26.623 -3.600 1.00 30.07 32 VAL B C 1
ATOM 2450 O O . VAL B 1 32 ? -28.890 27.420 -4.543 1.00 29.24 32 VAL B O 1
ATOM 2454 N N . PRO B 1 33 ? -27.718 26.694 -2.740 1.00 30.66 33 PRO B N 1
ATOM 2455 C CA . PRO B 1 33 ? -26.798 27.804 -2.991 1.00 31.02 33 PRO B CA 1
ATOM 2456 C C . PRO B 1 33 ? -26.213 27.833 -4.414 1.00 31.57 33 PRO B C 1
ATOM 2457 O O . PRO B 1 33 ? -25.835 28.897 -4.884 1.00 31.93 33 PRO B O 1
ATOM 2461 N N . ALA B 1 34 ? -26.165 26.697 -5.112 1.00 32.75 34 ALA B N 1
ATOM 2462 C CA . ALA B 1 34 ? -25.658 26.679 -6.491 1.00 33.16 34 ALA B CA 1
ATOM 2463 C C . ALA B 1 34 ? -26.766 26.606 -7.545 1.00 33.86 34 ALA B C 1
ATOM 2464 O O . ALA B 1 34 ? -26.479 26.629 -8.751 1.00 34.37 34 ALA B O 1
ATOM 2466 N N . LEU B 1 35 ? -28.020 26.507 -7.105 1.00 33.35 35 LEU B N 1
ATOM 2467 C CA . LEU B 1 35 ? -29.147 26.447 -8.046 1.00 33.36 35 LEU B CA 1
ATOM 2468 C C . LEU B 1 35 ? -29.364 27.796 -8.723 1.00 32.74 35 LEU B C 1
ATOM 2469 O O . LEU B 1 35 ? -29.640 28.778 -8.044 1.00 33.78 35 LEU B O 1
ATOM 2474 N N . PRO B 1 36 ? -29.228 27.861 -10.061 1.00 31.72 36 PRO B N 1
ATOM 2475 C CA . PRO B 1 36 ? -29.513 29.124 -10.757 1.00 30.90 36 PRO B CA 1
ATOM 2476 C C . PRO B 1 36 ? -31.018 29.433 -10.696 1.00 29.89 36 PRO B C 1
ATOM 2477 O O . PRO B 1 36 ? -31.830 28.621 -11.149 1.00 29.89 36 PRO B O 1
ATOM 2481 N N . MET B 1 37 ? -31.388 30.562 -10.087 1.00 27.75 37 MET B N 1
ATOM 2482 C CA . MET B 1 37 ? -32.797 30.918 -9.928 1.00 26.17 37 MET B CA 1
ATOM 2483 C C . MET B 1 37 ? -33.119 32.172 -10.740 1.00 25.40 37 MET B C 1
ATOM 2484 O O . MET B 1 37 ? -33.274 33.289 -10.206 1.00 25.23 37 MET B O 1
ATOM 2489 N N . VAL B 1 38 ? -33.161 31.977 -12.050 1.00 23.86 38 VAL B N 1
ATOM 2490 C CA . VAL B 1 38 ? -33.468 33.044 -12.964 1.00 24.19 38 VAL B CA 1
ATOM 2491 C C . VAL B 1 38 ? -34.909 32.815 -13.385 1.00 23.87 38 VAL B C 1
ATOM 2492 O O . VAL B 1 38 ? -35.274 31.743 -13.910 1.00 23.39 38 VAL B O 1
ATOM 2496 N N . LEU B 1 39 ? -35.733 33.810 -13.126 1.00 24.41 39 LEU B N 1
ATOM 2497 C CA . LEU B 1 39 ? -37.133 33.739 -13.531 1.00 25.41 39 LEU B CA 1
ATOM 2498 C C . LEU B 1 39 ? -37.246 33.612 -15.051 1.00 26.29 39 LEU B C 1
ATOM 2499 O O . LEU B 1 39 ? -36.671 34.405 -15.817 1.00 25.80 39 LEU B O 1
ATOM 2504 N N . GLY B 1 40 ? -37.989 32.604 -15.483 1.00 27.90 40 GLY B N 1
ATOM 2505 C CA . GLY B 1 40 ? -38.168 32.366 -16.906 1.00 30.62 40 GLY B CA 1
ATOM 2506 C C . GLY B 1 40 ? -37.157 31.396 -17.510 1.00 32.82 40 GLY B C 1
ATOM 2507 O O . GLY B 1 40 ? -37.272 31.053 -18.693 1.00 33.77 40 GLY B O 1
ATOM 2508 N N . GLU B 1 41 ? -36.171 30.953 -16.727 1.00 33.65 41 GLU B N 1
ATOM 2509 C CA . GLU B 1 41 ? -35.175 29.973 -17.198 1.00 34.89 41 GLU B CA 1
ATOM 2510 C C . GLU B 1 41 ? -35.153 28.759 -16.282 1.00 35.33 41 GLU B C 1
ATOM 2511 O O . GLU B 1 41 ? -34.465 28.799 -15.244 1.00 34.80 41 GLU B O 1
ATOM 2517 N N . ARG B 1 42 ? -35.865 27.676 -16.622 1.00 35.35 42 ARG B N 1
ATOM 2518 C CA . ARG B 1 42 ? -35.802 26.495 -15.745 1.00 36.47 42 ARG B CA 1
ATOM 2519 C C . ARG B 1 42 ? -34.385 25.960 -15.754 1.00 36.27 42 ARG B C 1
ATOM 2520 O O . ARG B 1 42 ? -33.833 25.739 -16.825 1.00 36.49 42 ARG B O 1
ATOM 2528 N N . PRO B 1 43 ? -33.796 25.758 -14.568 1.00 36.32 43 PRO B N 1
ATOM 2529 C CA . PRO B 1 43 ? -32.434 25.239 -14.543 1.00 36.57 43 PRO B CA 1
ATOM 2530 C C . PRO B 1 43 ? -32.363 23.734 -14.807 1.00 37.28 43 PRO B C 1
ATOM 2531 O O . PRO B 1 43 ? -33.310 23.002 -14.498 1.00 36.42 43 PRO B O 1
ATOM 2535 N N . GLU B 1 44 ? -31.227 23.283 -15.347 1.00 38.20 44 GLU B N 1
ATOM 2536 C CA . GLU B 1 44 ? -30.998 21.849 -15.626 1.00 39.51 44 GLU B CA 1
ATOM 2537 C C . GLU B 1 44 ? -31.287 20.961 -14.409 1.00 38.83 44 GLU B C 1
ATOM 2538 O O . GLU B 1 44 ? -31.915 19.911 -14.532 1.00 38.86 44 GLU B O 1
ATOM 2544 N N . ALA B 1 45 ? -30.849 21.404 -13.231 1.00 39.22 45 ALA B N 1
ATOM 2545 C CA . ALA B 1 45 ? -31.014 20.637 -11.988 1.00 39.00 45 ALA B CA 1
ATOM 2546 C C . ALA B 1 45 ? -32.458 20.275 -11.643 1.00 39.24 45 ALA B C 1
ATOM 2547 O O . ALA B 1 45 ? -32.697 19.328 -10.871 1.00 38.90 45 ALA B O 1
ATOM 2549 N N . LEU B 1 46 ? -33.408 21.013 -12.216 1.00 38.55 46 LEU B N 1
ATOM 2550 C CA . LEU B 1 46 ? -34.818 20.797 -11.934 1.00 38.68 46 LEU B CA 1
ATOM 2551 C C . LEU B 1 46 ? -35.579 20.108 -13.080 1.00 39.61 46 LEU B C 1
ATOM 2552 O O . LEU B 1 46 ? -36.817 19.991 -13.033 1.00 38.87 46 LEU B O 1
ATOM 2557 N N . GLU B 1 47 ? -34.852 19.660 -14.109 1.00 40.20 47 GLU B N 1
ATOM 2558 C CA . GLU B 1 47 ? -35.487 18.914 -15.199 1.00 41.31 47 GLU B CA 1
ATOM 2559 C C . GLU B 1 47 ? -36.158 17.638 -14.701 1.00 40.87 47 GLU B C 1
ATOM 2560 O O . GLU B 1 47 ? -35.550 16.857 -13.964 1.00 41.57 47 GLU B O 1
ATOM 2566 N N . GLY B 1 48 ? -37.411 17.441 -15.102 1.00 41.01 48 GLY B N 1
ATOM 2567 C CA . GLY B 1 48 ? -38.199 16.264 -14.697 1.00 40.94 48 GLY B CA 1
ATOM 2568 C C . GLY B 1 48 ? -38.633 16.200 -13.231 1.00 40.80 48 GLY B C 1
ATOM 2569 O O . GLY B 1 48 ? -39.196 15.186 -12.783 1.00 40.51 48 GLY B O 1
ATOM 2570 N N . VAL B 1 49 ? -38.373 17.273 -12.477 1.00 40.16 49 VAL B N 1
ATOM 2571 C CA . VAL B 1 49 ? -38.809 17.360 -11.071 1.00 38.78 49 VAL B CA 1
ATOM 2572 C C . VAL B 1 49 ? -40.314 17.647 -10.954 1.00 38.58 49 VAL B C 1
ATOM 2573 O O . VAL B 1 49 ? -40.799 18.659 -11.465 1.00 38.61 49 VAL B O 1
ATOM 2577 N N . THR B 1 50 ? -41.036 16.772 -10.253 1.00 37.60 50 THR B N 1
ATOM 2578 C CA . THR B 1 50 ? -42.489 16.896 -10.138 1.00 37.52 50 THR B CA 1
ATOM 2579 C C . THR B 1 50 ? -42.963 17.322 -8.743 1.00 36.78 50 THR B C 1
ATOM 2580 O O . THR B 1 50 ? -44.136 17.670 -8.546 1.00 36.50 50 THR B O 1
ATOM 2584 N N . VAL B 1 51 ? -42.047 17.316 -7.779 1.00 35.16 51 VAL B N 1
ATOM 2585 C CA . VAL B 1 51 ? -42.357 17.784 -6.431 1.00 33.98 51 VAL B CA 1
ATOM 2586 C C . VAL B 1 51 ? -41.032 18.080 -5.731 1.00 32.86 51 VAL B C 1
ATOM 2587 O O . VAL B 1 51 ? -40.012 17.450 -6.040 1.00 32.31 51 VAL B O 1
ATOM 2591 N N . ALA B 1 52 ? -41.044 19.030 -4.801 1.00 31.19 52 ALA B N 1
ATOM 2592 C CA . ALA B 1 52 ? -39.852 19.292 -4.003 1.00 29.57 52 ALA B CA 1
ATOM 2593 C C . ALA B 1 52 ? -40.113 19.312 -2.513 1.00 29.43 52 ALA B C 1
ATOM 2594 O O . ALA B 1 52 ? -41.178 19.774 -2.028 1.00 28.38 52 ALA B O 1
ATOM 2596 N N . LEU B 1 53 ? -39.110 18.821 -1.787 1.00 28.27 53 LEU B N 1
ATOM 2597 C CA . LEU B 1 53 ? -39.082 18.897 -0.344 1.00 28.94 53 LEU B CA 1
ATOM 2598 C C . LEU B 1 53 ? -38.044 19.955 0.048 1.00 28.37 53 LEU B C 1
ATOM 2599 O O . LEU B 1 53 ? -36.851 19.836 -0.268 1.00 28.53 53 LEU B O 1
ATOM 2604 N N . GLU B 1 54 ? -38.517 20.999 0.708 1.00 28.70 54 GLU B N 1
ATOM 2605 C CA . GLU B 1 54 ? -37.686 22.130 1.079 1.00 29.43 54 GLU B CA 1
ATOM 2606 C C . GLU B 1 54 ? -37.016 21.784 2.420 1.00 29.37 54 GLU B C 1
ATOM 2607 O O . GLU B 1 54 ? -37.674 21.696 3.463 1.00 29.52 54 GLU B O 1
ATOM 2613 N N . ARG B 1 55 ? -35.715 21.539 2.379 1.00 29.62 55 ARG B N 1
ATOM 2614 C CA . ARG B 1 55 ? -35.008 21.116 3.592 1.00 29.72 55 ARG B CA 1
ATOM 2615 C C . ARG B 1 55 ? -33.814 22.011 3.955 1.00 30.35 55 ARG B C 1
ATOM 2616 O O . ARG B 1 55 ? -32.904 21.556 4.659 1.00 30.49 55 ARG B O 1
ATOM 2624 N N . CYS B 1 56 ? -33.810 23.269 3.508 1.00 29.80 56 CYS B N 1
ATOM 2625 C CA . CYS B 1 56 ? -32.693 24.173 3.817 1.00 30.21 56 CYS B CA 1
ATOM 2626 C C . CYS B 1 56 ? -32.635 24.511 5.308 1.00 30.96 56 CYS B C 1
ATOM 2627 O O . CYS B 1 56 ? -33.667 24.668 5.955 1.00 30.83 56 CYS B O 1
ATOM 2630 N N . VAL B 1 57 ? -31.417 24.612 5.849 1.00 31.75 57 VAL B N 1
ATOM 2631 C CA . VAL B 1 57 ? -31.225 25.067 7.227 1.00 32.30 57 VAL B CA 1
ATOM 2632 C C . VAL B 1 57 ? -31.571 26.558 7.331 1.00 32.14 57 VAL B C 1
ATOM 2633 O O . VAL B 1 57 ? -32.231 26.974 8.279 1.00 31.99 57 VAL B O 1
ATOM 2637 N N . SER B 1 58 ? -31.127 27.354 6.354 1.00 32.04 58 SER B N 1
ATOM 2638 C CA . SER B 1 58 ? -31.497 28.776 6.294 1.00 31.46 58 SER B CA 1
ATOM 2639 C C . SER B 1 58 ? -32.944 28.918 5.848 1.00 31.50 58 SER B C 1
ATOM 2640 O O . SER B 1 58 ? -33.281 28.505 4.737 1.00 30.44 58 SER B O 1
ATOM 2643 N N . GLN B 1 59 ? -33.795 29.515 6.684 1.00 31.18 59 GLN B N 1
ATOM 2644 C CA . GLN B 1 59 ? -35.198 29.687 6.294 1.00 31.34 59 GLN B CA 1
ATOM 2645 C C . GLN B 1 59 ? -35.423 30.732 5.195 1.00 30.67 59 GLN B C 1
ATOM 2646 O O . GLN B 1 59 ? -36.334 30.597 4.394 1.00 29.86 59 GLN B O 1
ATOM 2652 N N . SER B 1 60 ? -34.603 31.777 5.153 1.00 29.91 60 SER B N 1
ATOM 2653 C CA . SER B 1 60 ? -34.799 32.778 4.117 1.00 29.88 60 SER B CA 1
ATOM 2654 C C . SER B 1 60 ? -34.362 32.203 2.751 1.00 28.60 60 SER B C 1
ATOM 2655 O O . SER B 1 60 ? -35.007 32.464 1.743 1.00 27.40 60 SER B O 1
ATOM 2658 N N . ARG B 1 61 ? -33.295 31.402 2.730 1.00 27.27 61 ARG B N 1
ATOM 2659 C CA . ARG B 1 61 ? -32.903 30.706 1.491 1.00 26.98 61 ARG B CA 1
ATOM 2660 C C . ARG B 1 61 ? -33.998 29.724 1.086 1.00 26.31 61 ARG B C 1
ATOM 2661 O O . ARG B 1 61 ? -34.385 29.648 -0.080 1.00 25.54 61 ARG B O 1
ATOM 2669 N N . GLY B 1 62 ? -34.475 28.963 2.063 1.00 25.48 62 GLY B N 1
ATOM 2670 C CA . GLY B 1 62 ? -35.489 27.956 1.832 1.00 25.93 62 GLY B CA 1
ATOM 2671 C C . GLY B 1 62 ? -36.774 28.542 1.270 1.00 25.47 62 GLY B C 1
ATOM 2672 O O . GLY B 1 62 ? -37.353 27.992 0.333 1.00 24.10 62 GLY B O 1
ATOM 2673 N N . LEU B 1 63 ? -37.217 29.659 1.849 1.00 24.72 63 LEU B N 1
ATOM 2674 C CA . LEU B 1 63 ? -38.394 30.372 1.344 1.00 24.10 63 LEU B CA 1
ATOM 2675 C C . LEU B 1 63 ? -38.204 30.870 -0.083 1.00 23.76 63 LEU B C 1
ATOM 2676 O O . LEU B 1 63 ? -39.087 30.675 -0.942 1.00 23.54 63 LEU B O 1
ATOM 2681 N N . ALA B 1 64 ? -37.058 31.497 -0.337 1.00 22.94 64 ALA B N 1
ATOM 2682 C CA . ALA B 1 64 ? -36.763 32.009 -1.670 1.00 22.69 64 ALA B CA 1
ATOM 2683 C C . ALA B 1 64 ? -36.806 30.882 -2.713 1.00 22.82 64 ALA B C 1
ATOM 2684 O O . ALA B 1 64 ? -37.377 31.046 -3.798 1.00 21.94 64 ALA B O 1
ATOM 2686 N N . ALA B 1 65 ? -36.206 29.746 -2.375 1.00 23.25 65 ALA B N 1
ATOM 2687 C CA . ALA B 1 65 ? -36.200 28.597 -3.298 1.00 23.75 65 ALA B CA 1
ATOM 2688 C C . ALA B 1 65 ? -37.606 28.049 -3.481 1.00 23.36 65 ALA B C 1
ATOM 2689 O O . ALA B 1 65 ? -37.981 27.700 -4.591 1.00 23.17 65 ALA B O 1
ATOM 2691 N N . ALA B 1 66 ? -38.384 27.982 -2.397 1.00 23.79 66 ALA B N 1
ATOM 2692 C CA . ALA B 1 66 ? -39.762 27.513 -2.502 1.00 23.13 66 ALA B CA 1
ATOM 2693 C C . ALA B 1 66 ? -40.583 28.376 -3.461 1.00 23.62 66 ALA B C 1
ATOM 2694 O O . ALA B 1 66 ? -41.328 27.838 -4.301 1.00 24.21 66 ALA B O 1
ATOM 2696 N N . ARG B 1 67 ? -40.462 29.694 -3.343 1.00 22.45 67 ARG B N 1
ATOM 2697 C CA . ARG B 1 67 ? -41.146 30.618 -4.272 1.00 22.55 67 ARG B CA 1
ATOM 2698 C C . ARG B 1 67 ? -40.738 30.344 -5.719 1.00 22.31 67 ARG B C 1
ATOM 2699 O O . ARG B 1 67 ? -41.587 30.288 -6.630 1.00 21.70 67 ARG B O 1
ATOM 2707 N N . TYR B 1 68 ? -39.433 30.194 -5.936 1.00 22.11 68 TYR B N 1
ATOM 2708 C CA . TYR B 1 68 ? -38.922 29.914 -7.284 1.00 23.29 68 TYR B CA 1
ATOM 2709 C C . TYR B 1 68 ? -39.560 28.652 -7.895 1.00 24.15 68 TYR B C 1
ATOM 2710 O O . TYR B 1 68 ? -40.005 28.646 -9.048 1.00 23.88 68 TYR B O 1
ATOM 2719 N N . LEU B 1 69 ? -39.613 27.583 -7.105 1.00 25.54 69 LEU B N 1
ATOM 2720 C CA . LEU B 1 69 ? -40.173 26.332 -7.592 1.00 26.54 69 LEU B CA 1
ATOM 2721 C C . LEU B 1 69 ? -41.656 26.499 -7.895 1.00 26.23 69 LEU B C 1
ATOM 2722 O O . LEU B 1 69 ? -42.141 25.931 -8.869 1.00 26.75 69 LEU B O 1
ATOM 2727 N N . THR B 1 70 ? -42.375 27.313 -7.121 1.00 26.41 70 THR B N 1
ATOM 2728 C CA . THR B 1 70 ? -43.783 27.578 -7.476 1.00 27.58 70 THR B CA 1
ATOM 2729 C C . THR B 1 70 ? -43.932 28.309 -8.800 1.00 28.26 70 THR B C 1
ATOM 2730 O O . THR B 1 70 ? -44.866 28.023 -9.559 1.00 28.45 70 THR B O 1
ATOM 2734 N N . ALA B 1 71 ? -43.004 29.217 -9.114 1.00 28.12 71 ALA B N 1
ATOM 2735 C CA . ALA B 1 71 ? -43.045 29.868 -10.417 1.00 29.15 71 ALA B CA 1
ATOM 2736 C C . ALA B 1 71 ? -42.832 28.855 -11.563 1.00 30.36 71 ALA B C 1
ATOM 2737 O O . ALA B 1 71 ? -43.348 29.027 -12.676 1.00 30.94 71 ALA B O 1
ATOM 2739 N N . LEU B 1 72 ? -42.150 27.754 -11.256 1.00 30.14 72 LEU B N 1
ATOM 2740 C CA . LEU B 1 72 ? -41.878 26.703 -12.220 1.00 30.41 72 LEU B CA 1
ATOM 2741 C C . LEU B 1 72 ? -43.023 25.673 -12.323 1.00 30.57 72 LEU B C 1
ATOM 2742 O O . LEU B 1 72 ? -42.939 24.718 -13.103 1.00 30.44 72 LEU B O 1
ATOM 2747 N N . GLY B 1 73 ? -44.074 25.860 -11.527 1.00 30.36 73 GLY B N 1
ATOM 2748 C CA . GLY B 1 73 ? -45.186 24.905 -11.472 1.00 30.08 73 GLY B CA 1
ATOM 2749 C C . GLY B 1 73 ? -44.833 23.600 -10.774 1.00 30.57 73 GLY B C 1
ATOM 2750 O O . GLY B 1 73 ? -45.470 22.570 -11.017 1.00 31.15 73 GLY B O 1
ATOM 2751 N N . ILE B 1 74 ? -43.810 23.625 -9.911 1.00 29.26 74 ILE B N 1
ATOM 2752 C CA . ILE B 1 74 ? -43.450 22.460 -9.114 1.00 28.79 74 ILE B CA 1
ATOM 2753 C C . ILE B 1 74 ? -44.007 22.648 -7.703 1.00 29.05 74 ILE B C 1
ATOM 2754 O O . ILE B 1 74 ? -43.694 23.640 -7.039 1.00 29.03 74 ILE B O 1
ATOM 2759 N N . PRO B 1 75 ? -44.877 21.721 -7.251 1.00 29.10 75 PRO B N 1
ATOM 2760 C CA . PRO B 1 75 ? -45.413 21.800 -5.898 1.00 28.61 75 PRO B CA 1
ATOM 2761 C C . PRO B 1 75 ? -44.241 21.626 -4.916 1.00 28.22 75 PRO B C 1
ATOM 2762 O O . PRO B 1 75 ? -43.339 20.836 -5.188 1.00 26.87 75 PRO B O 1
ATOM 2766 N N . VAL B 1 76 ? -44.241 22.395 -3.828 1.00 27.53 76 VAL B N 1
ATOM 2767 C CA . VAL B 1 76 ? -43.165 22.350 -2.832 1.00 26.99 76 VAL B CA 1
ATOM 2768 C C . VAL B 1 76 ? -43.785 22.067 -1.481 1.00 26.77 76 VAL B C 1
ATOM 2769 O O . VAL B 1 76 ? -44.841 22.603 -1.150 1.00 25.63 76 VAL B O 1
ATOM 2773 N N . VAL B 1 77 ? -43.106 21.226 -0.707 1.00 26.63 77 VAL B N 1
ATOM 2774 C CA . VAL B 1 77 ? -43.475 20.913 0.655 1.00 26.67 77 VAL B CA 1
ATOM 2775 C C . VAL B 1 77 ? -42.381 21.520 1.569 1.00 26.32 77 VAL B C 1
ATOM 2776 O O . VAL B 1 77 ? -41.262 21.016 1.569 1.00 26.51 77 VAL B O 1
ATOM 2780 N N . ASN B 1 78 ? -42.656 22.589 2.328 1.00 25.55 78 ASN B N 1
ATOM 2781 C CA . ASN B 1 78 ? -43.934 23.279 2.401 1.00 25.26 78 ASN B CA 1
ATOM 2782 C C . ASN B 1 78 ? -44.081 24.396 1.374 1.00 24.75 78 ASN B C 1
ATOM 2783 O O . ASN B 1 78 ? -43.088 24.851 0.798 1.00 25.07 78 ASN B O 1
ATOM 2788 N N . ARG B 1 79 ? -45.326 24.799 1.120 1.00 24.26 79 ARG B N 1
ATOM 2789 C CA . ARG B 1 79 ? -45.624 25.923 0.212 1.00 24.08 79 ARG B CA 1
ATOM 2790 C C . ARG B 1 79 ? -45.051 27.209 0.797 1.00 22.66 79 ARG B C 1
ATOM 2791 O O . ARG B 1 79 ? -44.986 27.329 2.012 1.00 22.23 79 ARG B O 1
ATOM 2799 N N . PRO B 1 80 ? -44.681 28.195 -0.056 1.00 23.16 80 PRO B N 1
ATOM 2800 C CA . PRO B 1 80 ? -44.153 29.475 0.469 1.00 22.81 80 PRO B CA 1
ATOM 2801 C C . PRO B 1 80 ? -45.069 30.131 1.503 1.00 23.10 80 PRO B C 1
ATOM 2802 O O . PRO B 1 80 ? -44.575 30.646 2.503 1.00 23.47 80 PRO B O 1
ATOM 2806 N N . GLU B 1 81 ? -46.389 30.063 1.290 1.00 23.42 81 GLU B N 1
ATOM 2807 C CA . GLU B 1 81 ? -47.372 30.668 2.209 1.00 24.50 81 GLU B CA 1
ATOM 2808 C C . GLU B 1 81 ? -47.237 30.080 3.617 1.00 23.48 81 GLU B C 1
ATOM 2809 O O . GLU B 1 81 ? -47.360 30.797 4.627 1.00 23.04 81 GLU B O 1
ATOM 2815 N N . VAL B 1 82 ? -46.989 28.778 3.677 1.00 22.19 82 VAL B N 1
ATOM 2816 C CA . VAL B 1 82 ? -46.864 28.039 4.958 1.00 23.00 82 VAL B CA 1
ATOM 2817 C C . VAL B 1 82 ? -45.537 28.378 5.653 1.00 22.95 82 VAL B C 1
ATOM 2818 O O . VAL B 1 82 ? -45.490 28.636 6.865 1.00 21.96 82 VAL B O 1
ATOM 2822 N N . ILE B 1 83 ? -44.469 28.417 4.867 1.00 23.36 83 ILE B N 1
ATOM 2823 C CA . ILE B 1 83 ? -43.163 28.831 5.379 1.00 24.32 83 ILE B CA 1
ATOM 2824 C C . ILE B 1 83 ? -43.220 30.237 5.951 1.00 25.41 83 ILE B C 1
ATOM 2825 O O . ILE B 1 83 ? -42.765 30.472 7.082 1.00 25.52 83 ILE B O 1
ATOM 2830 N N . GLU B 1 84 ? -43.785 31.163 5.180 1.00 26.17 84 GLU B N 1
ATOM 2831 C CA . GLU B 1 84 ? -43.965 32.547 5.613 1.00 27.99 84 GLU B CA 1
ATOM 2832 C C . GLU B 1 84 ? -44.724 32.646 6.914 1.00 28.27 84 GLU B C 1
ATOM 2833 O O . GLU B 1 84 ? -44.303 33.358 7.828 1.00 27.97 84 GLU B O 1
ATOM 2839 N N . ALA B 1 85 ? -45.867 31.966 6.967 1.00 27.35 85 ALA B N 1
ATOM 2840 C CA . ALA B 1 85 ? -46.736 32.023 8.131 1.00 27.30 85 ALA B CA 1
ATOM 2841 C C . ALA B 1 85 ? -46.062 31.434 9.376 1.00 27.53 85 ALA B C 1
ATOM 2842 O O . ALA B 1 85 ? -46.139 32.033 10.473 1.00 28.73 85 ALA B O 1
ATOM 2844 N N . CYS B 1 86 ? -45.384 30.302 9.214 1.00 26.04 86 CYS B N 1
ATOM 2845 C CA . CYS B 1 86 ? -44.674 29.673 10.336 1.00 26.20 86 CYS B CA 1
ATOM 2846 C C . CYS B 1 86 ? -43.471 30.479 10.832 1.00 26.61 86 CYS B C 1
ATOM 2847 O O . CYS B 1 86 ? -43.124 30.379 12.012 1.00 26.11 86 CYS B O 1
ATOM 2850 N N . GLY B 1 87 ? -42.831 31.234 9.935 1.00 26.47 87 GLY B N 1
ATOM 2851 C CA . GLY B 1 87 ? -41.578 31.930 10.255 1.00 27.46 87 GLY B CA 1
ATOM 2852 C C . GLY B 1 87 ? -41.757 33.218 11.041 1.00 27.56 87 GLY B C 1
ATOM 2853 O O . GLY B 1 87 ? -40.798 33.758 11.575 1.00 28.23 87 GLY B O 1
ATOM 2854 N N . ASP B 1 88 ? -42.985 33.724 11.091 1.00 26.72 88 ASP B N 1
ATOM 2855 C CA . ASP B 1 88 ? -43.301 34.981 11.781 1.00 26.78 88 ASP B CA 1
ATOM 2856 C C . ASP B 1 88 ? -44.250 34.619 12.930 1.00 25.35 88 ASP B C 1
ATOM 2857 O O . ASP B 1 88 ? -45.362 34.183 12.660 1.00 24.48 88 ASP B O 1
ATOM 2862 N N . LYS B 1 89 ? -43.822 34.767 14.192 1.00 23.79 89 LYS B N 1
ATOM 2863 C CA . LYS B 1 89 ? -44.675 34.351 15.331 1.00 23.66 89 LYS B CA 1
ATOM 2864 C C . LYS B 1 89 ? -45.958 35.162 15.436 1.00 21.99 89 LYS B C 1
ATOM 2865 O O . LYS B 1 89 ? -46.931 34.670 15.976 1.00 21.97 89 LYS B O 1
ATOM 2871 N N . TRP B 1 90 ? -45.964 36.402 14.928 1.00 21.28 90 TRP B N 1
ATOM 2872 C CA . TRP B 1 90 ? -47.193 37.205 14.936 1.00 21.04 90 TRP B CA 1
ATOM 2873 C C . TRP B 1 90 ? -48.161 36.695 13.856 1.00 21.09 90 TRP B C 1
ATOM 2874 O O . TRP B 1 90 ? -49.349 36.555 14.114 1.00 20.56 90 TRP B O 1
ATOM 2885 N N . ALA B 1 91 ? -47.630 36.380 12.679 1.00 21.22 91 ALA B N 1
ATOM 2886 C CA . ALA B 1 91 ? -48.430 35.718 11.614 1.00 21.60 91 ALA B CA 1
ATOM 2887 C C . ALA B 1 91 ? -49.005 34.391 12.118 1.00 22.03 91 ALA B C 1
ATOM 2888 O O . ALA B 1 91 ? -50.197 34.123 11.951 1.00 21.66 91 ALA B O 1
ATOM 2890 N N . THR B 1 92 ? -48.184 33.587 12.799 1.00 22.08 92 THR B N 1
ATOM 2891 C CA . THR B 1 92 ? -48.680 32.319 13.345 1.00 21.78 92 THR B CA 1
ATOM 2892 C C . THR B 1 92 ? -49.779 32.582 14.379 1.00 21.91 92 THR B C 1
ATOM 2893 O O . THR B 1 92 ? -50.849 32.000 14.289 1.00 21.60 92 THR B O 1
ATOM 2897 N N . SER B 1 93 ? -49.527 33.460 15.350 1.00 21.02 93 SER B N 1
ATOM 2898 C CA . SER B 1 93 ? -50.504 33.688 16.419 1.00 21.59 93 SER B CA 1
ATOM 2899 C C . SER B 1 93 ? -51.839 34.235 15.907 1.00 22.13 93 SER B C 1
ATOM 2900 O O . SER B 1 93 ? -52.915 33.855 16.419 1.00 22.31 93 SER B O 1
ATOM 2903 N N . VAL B 1 94 ? -51.767 35.114 14.911 1.00 21.15 94 VAL B N 1
ATOM 2904 C CA . VAL B 1 94 ? -52.943 35.642 14.230 1.00 20.89 94 VAL B CA 1
ATOM 2905 C C . VAL B 1 94 ? -53.710 34.505 13.510 1.00 22.28 94 VAL B C 1
ATOM 2906 O O . VAL B 1 94 ? -54.926 34.437 13.627 1.00 22.13 94 VAL B O 1
ATOM 2910 N N . ALA B 1 95 ? -53.005 33.628 12.795 1.00 22.64 95 ALA B N 1
ATOM 2911 C CA . ALA B 1 95 ? -53.663 32.493 12.125 1.00 24.35 95 ALA B CA 1
ATOM 2912 C C . ALA B 1 95 ? -54.338 31.563 13.148 1.00 25.12 95 ALA B C 1
ATOM 2913 O O . ALA B 1 95 ? -55.470 31.100 12.924 1.00 25.85 95 ALA B O 1
ATOM 2915 N N . LEU B 1 96 ? -53.664 31.325 14.277 1.00 25.04 96 LEU B N 1
ATOM 2916 C CA . LEU B 1 96 ? -54.217 30.509 15.356 1.00 25.91 96 LEU B CA 1
ATOM 2917 C C . LEU B 1 96 ? -55.470 31.133 15.966 1.00 26.96 96 LEU B C 1
ATOM 2918 O O . LEU B 1 96 ? -56.453 30.419 16.214 1.00 27.13 96 LEU B O 1
ATOM 2923 N N . ALA B 1 97 ? -55.429 32.443 16.207 1.00 27.08 97 ALA B N 1
ATOM 2924 C CA . ALA B 1 97 ? -56.575 33.175 16.717 1.00 28.45 97 ALA B CA 1
ATOM 2925 C C . ALA B 1 97 ? -57.786 33.062 15.774 1.00 29.26 97 ALA B C 1
ATOM 2926 O O . ALA B 1 97 ? -58.915 32.821 16.224 1.00 29.05 97 ALA B O 1
ATOM 2928 N N . LYS B 1 98 ? -57.534 33.227 14.478 1.00 30.03 98 LYS B N 1
ATOM 2929 C CA . LYS B 1 98 ? -58.581 33.162 13.452 1.00 30.74 98 LYS B CA 1
ATOM 2930 C C . LYS B 1 98 ? -59.187 31.757 13.289 1.00 30.63 98 LYS B C 1
ATOM 2931 O O . LYS B 1 98 ? -60.359 31.617 12.944 1.00 30.61 98 LYS B O 1
ATOM 2937 N N . ALA B 1 99 ? -58.391 30.735 13.574 1.00 30.72 99 ALA B N 1
ATOM 2938 C CA . ALA B 1 99 ? -58.830 29.349 13.557 1.00 30.53 99 ALA B CA 1
ATOM 2939 C C . ALA B 1 99 ? -59.480 28.933 14.883 1.00 31.42 99 ALA B C 1
ATOM 2940 O O . ALA B 1 99 ? -59.943 27.790 15.023 1.00 31.80 99 ALA B O 1
ATOM 2942 N N . GLY B 1 100 ? -59.490 29.842 15.858 1.00 31.27 100 GLY B N 1
ATOM 2943 C CA . GLY B 1 100 ? -60.077 29.583 17.179 1.00 31.14 100 GLY B CA 1
ATOM 2944 C C . GLY B 1 100 ? -59.303 28.596 18.045 1.00 31.73 100 GLY B C 1
ATOM 2945 O O . GLY B 1 100 ? -59.882 27.932 18.903 1.00 31.32 100 GLY B O 1
ATOM 2946 N N . LEU B 1 101 ? -57.996 28.479 17.812 1.00 30.80 101 LEU B N 1
ATOM 2947 C CA . LEU B 1 101 ? -57.176 27.516 18.521 1.00 29.74 101 LEU B CA 1
ATOM 2948 C C . LEU B 1 101 ? -56.601 28.106 19.792 1.00 29.30 101 LEU B C 1
ATOM 2949 O O . LEU B 1 101 ? -56.274 29.283 19.824 1.00 28.75 101 LEU B O 1
ATOM 2954 N N . PRO B 1 102 ? -56.475 27.283 20.852 1.00 28.86 102 PRO B N 1
ATOM 2955 C CA . PRO B 1 102 ? -55.985 27.796 22.132 1.00 28.05 102 PRO B CA 1
ATOM 2956 C C . PRO B 1 102 ? -54.508 28.154 22.045 1.00 26.76 102 PRO B C 1
ATOM 2957 O O . PRO B 1 102 ? -53.715 27.431 21.438 1.00 25.87 102 PRO B O 1
ATOM 2961 N N . GLN B 1 103 ? -54.148 29.264 22.667 1.00 26.36 103 GLN B N 1
ATOM 2962 C CA . GLN B 1 103 ? -52.763 29.682 22.742 1.00 26.38 103 GLN B CA 1
ATOM 2963 C C . GLN B 1 103 ? -52.580 30.591 23.961 1.00 26.07 103 GLN B C 1
ATOM 2964 O O . GLN B 1 103 ? -53.565 31.108 24.497 1.00 25.04 103 GLN B O 1
ATOM 2970 N N . PRO B 1 104 ? -51.323 30.790 24.410 1.00 25.81 104 PRO B N 1
ATOM 2971 C CA . PRO B 1 104 ? -51.158 31.741 25.513 1.00 26.13 104 PRO B CA 1
ATOM 2972 C C . PRO B 1 104 ? -51.662 33.119 25.106 1.00 25.36 104 PRO B C 1
ATOM 2973 O O . PRO B 1 104 ? -51.689 33.438 23.908 1.00 24.85 104 PRO B O 1
ATOM 2977 N N . LYS B 1 105 ? -52.070 33.929 26.083 1.00 24.82 105 LYS B N 1
ATOM 2978 C CA . LYS B 1 105 ? -52.493 35.292 25.801 1.00 24.73 105 LYS B CA 1
ATOM 2979 C C . LYS B 1 105 ? -51.287 36.004 25.172 1.00 23.93 105 LYS B C 1
ATOM 2980 O O . LYS B 1 105 ? -50.160 35.914 25.686 1.00 22.88 105 LYS B O 1
ATOM 2986 N N . THR B 1 106 ? -51.533 36.664 24.046 1.00 23.19 106 THR B N 1
ATOM 2987 C CA . THR B 1 106 ? -50.463 37.148 23.150 1.00 23.30 106 THR B CA 1
ATOM 2988 C C . THR B 1 106 ? -50.804 38.528 22.609 1.00 23.39 106 THR B C 1
ATOM 2989 O O . THR B 1 106 ? -51.955 38.796 22.265 1.00 23.95 106 THR B O 1
ATOM 2993 N N . ALA B 1 107 ? -49.808 39.413 22.522 1.00 23.24 107 ALA B N 1
ATOM 2994 C CA . ALA B 1 107 ? -50.027 40.774 22.040 1.00 22.37 107 ALA B CA 1
ATOM 2995 C C . ALA B 1 107 ? -48.810 41.247 21.303 1.00 23.01 107 ALA B C 1
ATOM 2996 O O . ALA B 1 107 ? -47.698 40.782 21.575 1.00 22.56 107 ALA B O 1
ATOM 2998 N N . LEU B 1 108 ? -49.032 42.198 20.404 1.00 22.53 108 LEU B N 1
ATOM 2999 C CA . LEU B 1 108 ? -47.943 42.874 19.717 1.00 23.33 108 LEU B CA 1
ATOM 3000 C C . LEU B 1 108 ? -47.983 44.356 20.043 1.00 24.15 108 LEU B C 1
ATOM 3001 O O . LEU B 1 108 ? -49.066 44.972 20.087 1.00 25.72 108 LEU B O 1
ATOM 3006 N N . ALA B 1 109 ? -46.817 44.928 20.313 1.00 25.27 109 ALA B N 1
ATOM 3007 C CA . ALA B 1 109 ? -46.699 46.380 20.334 1.00 25.82 109 ALA B CA 1
ATOM 3008 C C . ALA B 1 109 ? -45.617 46.788 19.327 1.00 26.47 109 ALA B C 1
ATOM 3009 O O . ALA B 1 109 ? -44.697 46.019 19.038 1.00 25.18 109 ALA B O 1
ATOM 3011 N N . THR B 1 110 ? -45.755 47.985 18.764 1.00 28.58 110 THR B N 1
ATOM 3012 C CA . THR B 1 110 ? -44.776 48.465 17.788 1.00 30.54 110 THR B CA 1
ATOM 3013 C C . THR B 1 110 ? -43.928 49.600 18.340 1.00 31.95 110 THR B C 1
ATOM 3014 O O . THR B 1 110 ? -43.100 50.155 17.618 1.00 33.89 110 THR B O 1
ATOM 3018 N N . ASP B 1 111 ? -44.099 49.894 19.622 1.00 32.94 111 ASP B N 1
ATOM 3019 C CA . ASP B 1 111 ? -43.511 51.072 20.289 1.00 34.40 111 ASP B CA 1
ATOM 3020 C C . ASP B 1 111 ? -43.211 50.675 21.723 1.00 34.25 111 ASP B C 1
ATOM 3021 O O . ASP B 1 111 ? -44.011 49.969 22.356 1.00 32.91 111 ASP B O 1
ATOM 3026 N N . ARG B 1 112 ? -42.053 51.126 22.222 1.00 34.31 112 ARG B N 1
ATOM 3027 C CA . ARG B 1 112 ? -41.561 50.777 23.560 1.00 35.12 112 ARG B CA 1
ATOM 3028 C C . ARG B 1 112 ? -42.479 51.138 24.697 1.00 34.57 112 ARG B C 1
ATOM 3029 O O . ARG B 1 112 ? -42.603 50.381 25.643 1.00 34.87 112 ARG B O 1
ATOM 3037 N N . GLU B 1 113 ? -43.097 52.311 24.641 1.00 34.85 113 GLU B N 1
ATOM 3038 C CA . GLU B 1 113 ? -43.946 52.742 25.756 1.00 34.89 113 GLU B CA 1
ATOM 3039 C C . GLU B 1 113 ? -45.216 51.916 25.814 1.00 33.70 113 GLU B C 1
ATOM 3040 O O . GLU B 1 113 ? -45.653 51.536 26.888 1.00 32.89 113 GLU B O 1
ATOM 3046 N N . GLU B 1 114 ? -45.794 51.607 24.654 1.00 32.52 114 GLU B N 1
ATOM 3047 C CA . GLU B 1 114 ? -46.996 50.770 24.646 1.00 31.08 114 GLU B CA 1
ATOM 3048 C C . GLU B 1 114 ? -46.637 49.348 25.053 1.00 30.15 114 GLU B C 1
ATOM 3049 O O . GLU B 1 114 ? -47.422 48.689 25.728 1.00 29.41 114 GLU B O 1
ATOM 3055 N N . ALA B 1 115 ? -45.457 48.873 24.625 1.00 28.55 115 ALA B N 1
ATOM 3056 C CA . ALA B 1 115 ? -45.010 47.520 24.966 1.00 27.62 115 ALA B CA 1
ATOM 3057 C C . ALA B 1 115 ? -44.863 47.422 26.477 1.00 27.56 115 ALA B C 1
ATOM 3058 O O . ALA B 1 115 ? -45.227 46.432 27.093 1.00 25.57 115 ALA B O 1
ATOM 3060 N N . LEU B 1 116 ? -44.335 48.483 27.077 1.00 28.47 116 LEU B N 1
ATOM 3061 C CA . LEU B 1 116 ? -44.149 48.508 28.522 1.00 30.24 116 LEU B CA 1
ATOM 3062 C C . LEU B 1 116 ? -45.491 48.543 29.256 1.00 30.17 116 LEU B C 1
ATOM 3063 O O . LEU B 1 116 ? -45.669 47.844 30.236 1.00 30.22 116 LEU B O 1
ATOM 3068 N N . ARG B 1 117 ? -46.427 49.349 28.753 1.00 31.29 117 ARG B N 1
ATOM 3069 C CA . ARG B 1 117 ? -47.784 49.413 29.284 1.00 32.60 117 ARG B CA 1
ATOM 3070 C C . ARG B 1 117 ? -48.485 48.044 29.224 1.00 32.44 117 ARG B C 1
ATOM 3071 O O . ARG B 1 117 ? -49.146 47.626 30.181 1.00 32.34 117 ARG B O 1
ATOM 3079 N N . LEU B 1 118 ? -48.335 47.345 28.096 1.00 31.97 118 LEU B N 1
ATOM 3080 C CA . LEU B 1 118 ? -48.888 46.004 27.942 1.00 31.49 118 LEU B CA 1
ATOM 3081 C C . LEU B 1 118 ? -48.257 44.997 28.895 1.00 31.69 118 LEU B C 1
ATOM 3082 O O . LEU B 1 118 ? -48.953 44.163 29.479 1.00 30.53 118 LEU B O 1
ATOM 3087 N N . MET B 1 119 ? -46.934 45.055 29.052 1.00 31.83 119 MET B N 1
ATOM 3088 C CA . MET B 1 119 ? -46.268 44.089 29.919 1.00 32.58 119 MET B CA 1
ATOM 3089 C C . MET B 1 119 ? -46.786 44.247 31.356 1.00 34.01 119 MET B C 1
ATOM 3090 O O . MET B 1 119 ? -47.073 43.254 32.073 1.00 33.45 119 MET B O 1
ATOM 3095 N N . GLU B 1 120 ? -46.954 45.511 31.726 1.00 34.55 120 GLU B N 1
ATOM 3096 C CA . GLU B 1 120 ? -47.470 45.922 33.020 1.00 37.06 120 GLU B CA 1
ATOM 3097 C C . GLU B 1 120 ? -48.898 45.387 33.231 1.00 36.89 120 GLU B C 1
ATOM 3098 O O . GLU B 1 120 ? -49.202 44.866 34.297 1.00 37.10 120 GLU B O 1
ATOM 3104 N N . ALA B 1 121 ? -49.751 45.464 32.211 1.00 37.41 121 ALA B N 1
ATOM 3105 C CA . ALA B 1 121 ? -51.122 44.910 32.293 1.00 37.56 121 ALA B CA 1
ATOM 3106 C C . ALA B 1 121 ? -51.199 43.379 32.300 1.00 38.08 121 ALA B C 1
ATOM 3107 O O . ALA B 1 121 ? -52.112 42.803 32.914 1.00 38.00 121 ALA B O 1
ATOM 3109 N N . PHE B 1 122 ? -50.263 42.717 31.618 1.00 37.18 122 PHE B N 1
ATOM 3110 C CA . PHE B 1 122 ? -50.135 41.264 31.695 1.00 37.32 122 PHE B CA 1
ATOM 3111 C C . PHE B 1 122 ? -49.705 40.849 33.102 1.00 37.60 122 PHE B C 1
ATOM 3112 O O . PHE B 1 122 ? -50.132 39.816 33.602 1.00 37.55 122 PHE B O 1
ATOM 3120 N N . GLY B 1 123 ? -48.846 41.664 33.719 1.00 37.95 123 GLY B N 1
ATOM 3121 C CA . GLY B 1 123 ? -48.226 41.352 35.015 1.00 37.15 123 GLY B CA 1
ATOM 3122 C C . GLY B 1 123 ? -47.009 40.470 34.851 1.00 36.56 123 GLY B C 1
ATOM 3123 O O . GLY B 1 123 ? -46.960 39.629 33.949 1.00 36.49 123 GLY B O 1
ATOM 3124 N N . TYR B 1 124 ? -46.024 40.669 35.723 1.00 35.79 124 TYR B N 1
ATOM 3125 C CA . TYR B 1 124 ? -44.783 39.919 35.700 1.00 35.47 124 TYR B CA 1
ATOM 3126 C C . TYR B 1 124 ? -44.912 38.616 36.498 1.00 35.72 124 TYR B C 1
ATOM 3127 O O . TYR B 1 124 ? -45.560 38.607 37.549 1.00 36.07 124 TYR B O 1
ATOM 3136 N N . PRO B 1 125 ? -44.287 37.522 36.018 1.00 34.88 125 PRO B N 1
ATOM 3137 C CA . PRO B 1 125 ? -43.419 37.472 34.835 1.00 34.57 125 PRO B CA 1
ATOM 3138 C C . PRO B 1 125 ? -44.199 37.402 33.518 1.00 33.41 125 PRO B C 1
ATOM 3139 O O . PRO B 1 125 ? -45.344 36.960 33.484 1.00 32.77 125 PRO B O 1
ATOM 3143 N N . VAL B 1 126 ? -43.556 37.845 32.448 1.00 32.69 126 VAL B N 1
ATOM 3144 C CA . VAL B 1 126 ? -44.161 37.877 31.113 1.00 31.21 126 VAL B CA 1
ATOM 3145 C C . VAL B 1 126 ? -43.037 37.537 30.147 1.00 30.49 126 VAL B C 1
ATOM 3146 O O . VAL B 1 126 ? -41.861 37.805 30.445 1.00 29.77 126 VAL B O 1
ATOM 3150 N N . VAL B 1 127 ? -43.376 36.913 29.020 1.00 28.82 127 VAL B N 1
ATOM 3151 C CA . VAL B 1 127 ? -42.379 36.502 28.048 1.00 28.03 127 VAL B CA 1
ATOM 3152 C C . VAL B 1 127 ? -42.322 37.492 26.878 1.00 28.19 127 VAL B C 1
ATOM 3153 O O . VAL B 1 127 ? -43.366 37.922 26.349 1.00 27.66 127 VAL B O 1
ATOM 3157 N N . LEU B 1 128 ? -41.098 37.847 26.490 1.00 27.52 128 LEU B N 1
ATOM 3158 C CA . LEU B 1 128 ? -40.836 38.677 25.311 1.00 28.11 128 LEU B CA 1
ATOM 3159 C C . LEU B 1 128 ? -40.108 37.825 24.298 1.00 27.20 128 LEU B C 1
ATOM 3160 O O . LEU B 1 128 ? -39.130 37.184 24.639 1.00 28.12 128 LEU B O 1
ATOM 3165 N N . LYS B 1 129 ? -40.581 37.808 23.062 1.00 26.64 129 LYS B N 1
ATOM 3166 C CA . LYS B 1 129 ? -39.975 37.033 21.987 1.00 26.78 129 LYS B CA 1
ATOM 3167 C C . LYS B 1 129 ? -39.672 37.922 20.778 1.00 26.98 129 LYS B C 1
ATOM 3168 O O . LYS B 1 129 ? -40.380 38.896 20.535 1.00 26.46 129 LYS B O 1
ATOM 3174 N N . PRO B 1 130 ? -38.627 37.586 20.006 1.00 27.99 130 PRO B N 1
ATOM 3175 C CA . PRO B 1 130 ? -38.504 38.224 18.696 1.00 28.66 130 PRO B CA 1
ATOM 3176 C C . PRO B 1 130 ? -39.574 37.604 17.773 1.00 29.86 130 PRO B C 1
ATOM 3177 O O . PRO B 1 130 ? -39.884 36.421 17.944 1.00 29.61 130 PRO B O 1
ATOM 3181 N N . VAL B 1 131 ? -40.125 38.373 16.836 1.00 31.26 131 VAL B N 1
ATOM 3182 C CA . VAL B 1 131 ? -41.194 37.847 15.953 1.00 33.96 131 VAL B CA 1
ATOM 3183 C C . VAL B 1 131 ? -40.602 36.909 14.897 1.00 36.69 131 VAL B C 1
ATOM 3184 O O . VAL B 1 131 ? -41.260 35.982 14.448 1.00 35.22 131 VAL B O 1
ATOM 3188 N N . ILE B 1 132 ? -39.345 37.162 14.523 1.00 40.30 132 ILE B N 1
ATOM 3189 C CA . ILE B 1 132 ? -38.645 36.360 13.515 1.00 45.06 132 ILE B CA 1
ATOM 3190 C C . ILE B 1 132 ? -37.560 35.522 14.173 1.00 47.59 132 ILE B C 1
ATOM 3191 O O . ILE B 1 132 ? -36.648 36.063 14.805 1.00 48.27 132 ILE B O 1
ATOM 3196 N N . GLY B 1 133 ? -37.684 34.202 14.010 1.00 50.86 133 GLY B N 1
ATOM 3197 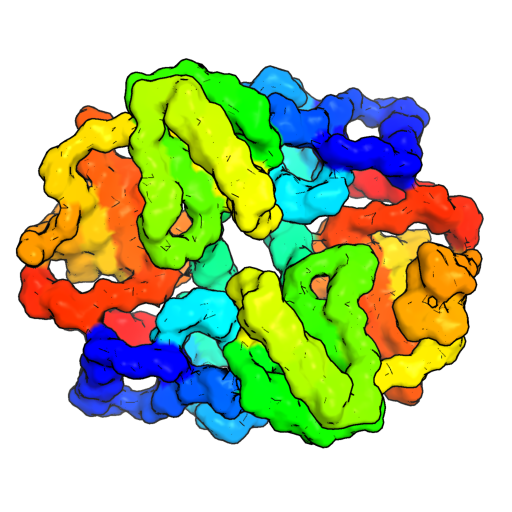C CA . GLY B 1 133 ? -36.816 33.181 14.621 1.00 54.25 133 GLY B CA 1
ATOM 3198 C C . GLY B 1 133 ? -35.325 33.457 14.702 1.00 56.67 133 GLY B C 1
ATOM 3199 O O . GLY B 1 133 ? -34.762 34.225 13.904 1.00 57.00 133 GLY B O 1
ATOM 3200 N N . SER B 1 134 ? -34.682 32.781 15.649 1.00 58.77 134 SER B N 1
ATOM 3201 C CA . SER B 1 134 ? -33.377 33.208 16.159 1.00 60.75 134 SER B CA 1
ATOM 3202 C C . SER B 1 134 ? -32.147 32.284 15.953 1.00 61.66 134 SER B C 1
ATOM 3203 O O . SER B 1 134 ? -31.073 32.796 15.627 1.00 62.01 134 SER B O 1
ATOM 3206 N N . TRP B 1 135 ? -32.246 30.955 16.098 1.00 62.47 135 TRP B N 1
ATOM 3207 C CA . TRP B 1 135 ? -33.460 30.129 16.071 1.00 63.07 135 TRP B CA 1
ATOM 3208 C C . TRP B 1 135 ? -34.283 30.143 17.365 1.00 62.38 135 TRP B C 1
ATOM 3209 O O . TRP B 1 135 ? -35.506 29.934 17.329 1.00 62.72 135 TRP B O 1
ATOM 3220 N N . GLY B 1 136 ? -33.612 30.372 18.498 1.00 61.30 136 GLY B N 1
ATOM 3221 C CA . GLY B 1 136 ? -34.285 30.482 19.800 1.00 59.67 136 GLY B CA 1
ATOM 3222 C C . GLY B 1 136 ? -33.607 31.433 20.779 1.00 58.40 136 GLY B C 1
ATOM 3223 O O . GLY B 1 136 ? -33.992 31.507 21.953 1.00 58.67 136 GLY B O 1
ATOM 3224 N N . ARG B 1 137 ? -32.617 32.176 20.282 1.00 56.44 137 ARG B N 1
ATOM 3225 C CA . ARG B 1 137 ? -31.704 32.992 21.104 1.00 54.28 137 ARG B CA 1
ATOM 3226 C C . ARG B 1 137 ? -32.373 33.966 22.094 1.00 52.13 137 ARG B C 1
ATOM 3227 O O . ARG B 1 137 ? -32.270 33.804 23.321 1.00 52.21 137 ARG B O 1
ATOM 3235 N N . LEU B 1 138 ? -33.068 34.956 21.543 1.00 48.64 138 LEU B N 1
ATOM 3236 C CA . LEU B 1 138 ? -33.407 36.185 22.242 1.00 45.41 138 LEU B CA 1
ATOM 3237 C C . LEU B 1 138 ? -34.643 36.162 23.154 1.00 43.73 138 LEU B C 1
ATOM 3238 O O . LEU B 1 138 ? -35.090 37.210 23.607 1.00 43.46 138 LEU B O 1
ATOM 3243 N N . LEU B 1 139 ? -35.197 34.989 23.427 1.00 41.56 139 LEU B N 1
ATOM 3244 C CA . LEU B 1 139 ? -36.389 34.911 24.258 1.00 40.03 139 LEU B CA 1
ATOM 3245 C C . LEU B 1 139 ? -36.072 35.250 25.709 1.00 38.47 139 LEU B C 1
ATOM 3246 O O . LEU B 1 139 ? -35.118 34.726 26.270 1.00 38.25 139 LEU B O 1
ATOM 3251 N N . ALA B 1 140 ? -36.890 36.094 26.323 1.00 36.57 140 ALA B N 1
ATOM 3252 C CA . ALA B 1 140 ? -36.653 36.468 27.711 1.00 35.89 140 ALA B CA 1
ATOM 3253 C C . ALA B 1 140 ? -37.886 36.265 28.564 1.00 35.32 140 ALA B C 1
ATOM 3254 O O . ALA B 1 140 ? -38.984 36.594 28.141 1.00 34.13 140 ALA B O 1
ATOM 3256 N N . LYS B 1 141 ? -37.693 35.697 29.756 1.00 34.95 141 LYS B N 1
ATOM 3257 C CA . LYS B 1 141 ? -38.709 35.696 30.786 1.00 35.33 141 LYS B CA 1
ATOM 3258 C C . LYS B 1 141 ? -38.432 36.956 31.587 1.00 35.93 141 LYS B C 1
ATOM 3259 O O . LYS B 1 141 ? -37.401 37.059 32.267 1.00 36.90 141 LYS B O 1
ATOM 3265 N N . VAL B 1 142 ? -39.309 37.939 31.485 1.00 35.36 142 VAL B N 1
ATOM 3266 C CA . VAL B 1 142 ? -39.039 39.182 32.176 1.00 35.43 142 VAL B CA 1
ATOM 3267 C C . VAL B 1 142 ? -39.841 39.326 33.460 1.00 35.19 142 VAL B C 1
ATOM 3268 O O . VAL B 1 142 ? -41.064 39.175 33.470 1.00 33.59 142 VAL B O 1
ATOM 3272 N N . THR B 1 143 ? -39.113 39.556 34.555 1.00 35.52 143 THR B N 1
ATOM 3273 C CA . THR B 1 143 ? -39.704 39.440 35.894 1.00 36.09 143 THR B CA 1
ATOM 3274 C C . THR B 1 143 ? -40.019 40.758 36.573 1.00 35.77 143 THR B C 1
ATOM 3275 O O . THR B 1 143 ? -40.663 40.741 37.627 1.00 35.54 143 THR B O 1
ATOM 3279 N N . ASP B 1 144 ? -39.577 41.885 35.983 1.00 34.85 144 ASP B N 1
ATOM 3280 C CA . ASP B 1 144 ? -39.934 43.239 36.474 1.00 34.51 144 ASP B CA 1
ATOM 3281 C C . ASP B 1 144 ? -39.763 44.356 35.419 1.00 33.97 144 ASP B C 1
ATOM 3282 O O . ASP B 1 144 ? -39.185 44.132 34.346 1.00 32.40 144 ASP B O 1
ATOM 3287 N N . ARG B 1 145 ? -40.212 45.563 35.768 1.00 34.05 145 ARG B N 1
ATOM 3288 C CA . ARG B 1 145 ? -40.200 46.725 34.867 1.00 34.67 145 ARG B CA 1
ATOM 3289 C C . ARG B 1 145 ? -38.801 47.137 34.409 1.00 34.65 145 ARG B C 1
ATOM 3290 O O . ARG B 1 145 ? -38.605 47.492 33.247 1.00 34.93 145 ARG B O 1
ATOM 3298 N N . ALA B 1 146 ? -37.819 47.075 35.312 1.00 34.25 146 ALA B N 1
ATOM 3299 C CA . ALA B 1 146 ? -36.472 47.525 34.976 1.00 33.10 146 ALA B CA 1
ATOM 3300 C C . ALA B 1 146 ? -35.878 46.612 33.912 1.00 32.33 146 ALA B C 1
ATOM 3301 O O . ALA B 1 146 ? -35.250 47.093 32.956 1.00 31.18 146 ALA B O 1
ATOM 3303 N N . ALA B 1 147 ? -36.085 45.298 34.071 1.00 30.31 147 ALA B N 1
ATOM 3304 C CA . ALA B 1 147 ? -35.626 44.351 33.073 1.00 29.12 147 ALA B CA 1
ATOM 3305 C C . ALA B 1 147 ? -36.365 44.589 31.756 1.00 28.49 147 ALA B C 1
ATOM 3306 O O . ALA B 1 147 ? -35.751 44.566 30.706 1.00 27.95 147 ALA B O 1
ATOM 3308 N N . ALA B 1 148 ? -37.676 44.813 31.836 1.00 27.51 148 ALA B N 1
ATOM 3309 C CA . ALA B 1 148 ? -38.506 45.106 30.664 1.00 27.04 148 ALA B CA 1
ATOM 3310 C C . ALA B 1 148 ? -38.015 46.339 29.922 1.00 27.08 148 ALA B C 1
ATOM 3311 O O . ALA B 1 148 ? -37.800 46.285 28.718 1.00 26.96 148 ALA B O 1
ATOM 3313 N N . GLU B 1 149 ? -37.824 47.443 30.655 1.00 27.39 149 GLU B N 1
ATOM 3314 C CA . GLU B 1 149 ? -37.323 48.700 30.074 1.00 28.15 149 GLU B CA 1
ATOM 3315 C C . GLU B 1 149 ? -36.024 48.546 29.307 1.00 26.79 149 GLU B C 1
ATOM 3316 O O . GLU B 1 149 ? -35.891 49.095 28.214 1.00 26.78 149 GLU B O 1
ATOM 3322 N N . ALA B 1 150 ? -35.064 47.839 29.896 1.00 25.95 150 ALA B N 1
ATOM 3323 C CA . ALA B 1 150 ? -33.740 47.637 29.298 1.00 25.94 150 ALA B CA 1
ATOM 3324 C C . ALA B 1 150 ? -33.769 46.737 28.073 1.00 26.10 150 ALA B C 1
ATOM 3325 O O . ALA B 1 150 ? -33.149 47.027 27.052 1.00 25.11 150 ALA B O 1
ATOM 3327 N N . LEU B 1 151 ? -34.501 45.627 28.167 1.00 26.24 151 LEU B N 1
ATOM 3328 C CA . LEU B 1 151 ? -34.612 44.735 27.017 1.00 25.51 151 LEU B CA 1
ATOM 3329 C C . LEU B 1 151 ? -35.282 45.423 25.826 1.00 25.51 151 LEU B C 1
ATOM 3330 O O . LEU B 1 151 ? -34.855 45.219 24.697 1.00 25.39 151 LEU B O 1
ATOM 3335 N N . LEU B 1 152 ? -36.336 46.211 26.078 1.00 25.33 152 LEU B N 1
ATOM 3336 C CA . LEU B 1 152 ? -37.060 46.901 25.010 1.00 25.49 152 LEU B CA 1
ATOM 3337 C C . LEU B 1 152 ? -36.156 47.938 24.333 1.00 26.53 152 LEU B C 1
ATOM 3338 O O . LEU B 1 152 ? -36.145 48.059 23.102 1.00 26.17 152 LEU B O 1
ATOM 3343 N N . GLU B 1 153 ? -35.415 48.694 25.145 1.00 26.89 153 GLU B N 1
ATOM 3344 C CA . GLU B 1 153 ? -34.432 49.626 24.600 1.00 27.65 153 GLU B CA 1
ATOM 3345 C C . GLU B 1 153 ? -33.348 48.899 23.790 1.00 27.71 153 GLU B C 1
ATOM 3346 O O . GLU B 1 153 ? -33.017 49.354 22.704 1.00 27.67 153 GLU B O 1
ATOM 3352 N N . HIS B 1 154 ? -32.815 47.769 24.287 1.00 28.30 154 HIS B N 1
ATOM 3353 C CA . HIS B 1 154 ? -31.791 47.027 23.543 1.00 29.41 154 HIS B CA 1
ATOM 3354 C C . HIS B 1 154 ? -32.287 46.546 22.196 1.00 30.73 154 HIS B C 1
ATOM 3355 O O . HIS B 1 154 ? -31.602 46.721 21.195 1.00 31.19 154 HIS B O 1
ATOM 3362 N N . LYS B 1 155 ? -33.479 45.945 22.181 1.00 31.76 155 LYS B N 1
ATOM 3363 C CA . LYS B 1 155 ? -34.143 45.555 20.934 1.00 32.62 155 LYS B CA 1
ATOM 3364 C C . LYS B 1 155 ? -34.240 46.738 19.988 1.00 33.61 155 LYS B C 1
ATOM 3365 O O . LYS B 1 155 ? -33.779 46.655 18.855 1.00 35.17 155 LYS B O 1
ATOM 3371 N N . GLU B 1 156 ? -34.790 47.850 20.459 1.00 34.27 156 GLU B N 1
ATOM 3372 C CA . GLU B 1 156 ? -35.000 49.013 19.610 1.00 36.13 156 GLU B CA 1
ATOM 3373 C C . GLU B 1 156 ? -33.687 49.607 19.082 1.00 36.17 156 GLU B C 1
ATOM 3374 O O . GLU B 1 156 ? -33.514 49.784 17.867 1.00 37.07 156 GLU B O 1
ATOM 3380 N N . VAL B 1 157 ? -32.779 49.918 20.002 1.00 35.83 157 VAL B N 1
ATOM 3381 C CA . VAL B 1 157 ? -31.520 50.598 19.668 1.00 36.32 157 VAL B CA 1
ATOM 3382 C C . VAL B 1 157 ? -30.559 49.730 18.847 1.00 36.09 157 VAL B C 1
ATOM 3383 O O . VAL B 1 157 ? -29.987 50.196 17.858 1.00 36.14 157 VAL B O 1
ATOM 3387 N N . LEU B 1 158 ? -30.391 48.477 19.249 1.00 36.04 158 LEU B N 1
ATOM 3388 C CA . LEU B 1 158 ? -29.405 47.589 18.633 1.00 36.85 158 LEU B CA 1
ATOM 3389 C C . LEU B 1 158 ? -29.952 46.744 17.481 1.00 37.88 158 LEU B C 1
ATOM 3390 O O . LEU B 1 158 ? -29.200 46.337 16.576 1.00 37.41 158 LEU B O 1
ATOM 3395 N N . GLY B 1 159 ? -31.247 46.439 17.530 1.00 38.54 159 GLY B N 1
ATOM 3396 C CA . GLY B 1 159 ? -31.817 45.448 16.598 1.00 40.00 159 GLY B CA 1
ATOM 3397 C C . GLY B 1 159 ? -32.305 46.060 15.297 1.00 41.11 159 GLY B C 1
ATOM 3398 O O . GLY B 1 159 ? -32.592 47.257 15.240 1.00 40.77 159 GLY B O 1
ATOM 3399 N N . GLY B 1 160 ? -32.418 45.230 14.258 1.00 42.58 160 GLY B N 1
ATOM 3400 C CA . GLY B 1 160 ? -33.064 45.636 12.995 1.00 44.69 160 GLY B CA 1
ATOM 3401 C C . GLY B 1 160 ? -34.512 46.035 13.258 1.00 45.69 160 GLY B C 1
ATOM 3402 O O . GLY B 1 160 ? -35.024 45.821 14.376 1.00 45.93 160 GLY B O 1
ATOM 3403 N N . PHE B 1 161 ? -35.182 46.621 12.260 1.00 46.45 161 PHE B N 1
ATOM 3404 C CA . PHE B 1 161 ? -36.592 47.031 12.429 1.00 47.14 161 PHE B CA 1
ATOM 3405 C C . PHE B 1 161 ? -37.446 45.817 12.806 1.00 46.21 161 PHE B C 1
ATOM 3406 O O . PHE B 1 161 ? -38.509 45.966 13.411 1.00 46.11 161 PHE B O 1
ATOM 3414 N N . GLN B 1 162 ? -36.960 44.628 12.444 1.00 45.61 162 GLN B N 1
ATOM 3415 C CA . GLN B 1 162 ? -37.563 43.357 12.854 1.00 45.45 162 GLN B CA 1
ATOM 3416 C C . GLN B 1 162 ? -37.720 43.270 14.373 1.00 44.12 162 GLN B C 1
ATOM 3417 O O . GLN B 1 162 ? -38.718 42.731 14.861 1.00 43.69 162 GLN B O 1
ATOM 3423 N N . HIS B 1 163 ? -36.745 43.829 15.105 1.00 42.17 163 HIS B N 1
ATOM 3424 C CA . HIS B 1 163 ? -36.772 43.839 16.573 1.00 40.80 163 HIS B CA 1
ATOM 3425 C C . HIS B 1 163 ? -37.583 44.991 17.177 1.00 39.65 163 HIS B C 1
ATOM 3426 O O . HIS B 1 163 ? -37.721 45.084 18.396 1.00 39.43 163 HIS B O 1
ATOM 3433 N N . GLN B 1 164 ? -38.141 45.836 16.305 1.00 38.64 164 GLN B N 1
ATOM 3434 C CA . GLN B 1 164 ? -39.062 46.914 16.685 1.00 37.69 164 GLN B CA 1
ATOM 3435 C C . GLN B 1 164 ? -40.533 46.445 16.800 1.00 35.62 164 GLN B C 1
ATOM 3436 O O . GLN B 1 164 ? -41.443 47.226 17.144 1.00 36.38 164 GLN B O 1
ATOM 3442 N N . LEU B 1 165 ? -40.765 45.173 16.499 1.00 31.94 165 LEU B N 1
ATOM 3443 C CA . LEU B 1 165 ? -42.051 44.567 16.783 1.00 29.61 165 LEU B CA 1
ATOM 3444 C C . LEU B 1 165 ? -41.899 43.779 18.075 1.00 28.00 165 LEU B C 1
ATOM 3445 O O . LEU B 1 165 ? -41.061 42.891 18.148 1.00 27.88 165 LEU B O 1
ATOM 3450 N N . PHE B 1 166 ? -42.694 44.125 19.090 1.00 25.92 166 PHE B N 1
ATOM 3451 C CA . PHE B 1 166 ? -42.514 43.561 20.415 1.00 24.94 166 PHE B CA 1
ATOM 3452 C C . PHE B 1 166 ? -43.592 42.515 20.673 1.00 24.42 166 PHE B C 1
ATOM 3453 O O . PHE B 1 166 ? -44.742 42.856 20.809 1.00 24.21 166 PHE B O 1
ATOM 3461 N N . TYR B 1 167 ? -43.179 41.256 20.711 1.00 23.98 167 TYR B N 1
ATOM 3462 C CA . TYR B 1 167 ? -44.107 40.134 20.849 1.00 24.68 167 TYR B CA 1
ATOM 3463 C C . TYR B 1 167 ? -44.150 39.746 22.327 1.00 24.53 167 TYR B C 1
ATOM 3464 O O . TYR B 1 167 ? -43.171 39.241 22.897 1.00 24.67 167 TYR B O 1
ATOM 3473 N N . ILE B 1 168 ? -45.294 40.014 22.940 1.00 24.69 168 ILE B N 1
ATOM 3474 C CA . ILE B 1 168 ? -45.476 39.845 24.366 1.00 24.84 168 ILE B CA 1
ATOM 3475 C C . ILE B 1 168 ? -46.450 38.682 24.608 1.00 25.14 168 ILE B C 1
ATOM 3476 O O . ILE B 1 168 ? -47.511 38.600 23.978 1.00 24.30 168 ILE B O 1
ATOM 3481 N N . GLN B 1 169 ? -46.080 37.783 25.511 1.00 25.58 169 GLN B N 1
ATOM 3482 C CA . GLN B 1 169 ? -46.910 36.620 25.787 1.00 26.20 169 GLN B CA 1
ATOM 3483 C C . GLN B 1 169 ? -47.008 36.301 27.288 1.00 26.92 169 GLN B C 1
ATOM 3484 O O . GLN B 1 169 ? -46.035 36.489 28.043 1.00 26.64 169 GLN B O 1
ATOM 3490 N N . GLU B 1 170 ? -48.188 35.866 27.737 1.00 27.52 170 GLU B N 1
ATOM 3491 C CA . GLU B 1 170 ? -48.346 35.473 29.133 1.00 29.22 170 GLU B CA 1
ATOM 3492 C C . GLU B 1 170 ? -47.374 34.353 29.431 1.00 29.97 170 GLU B C 1
ATOM 3493 O O . GLU B 1 170 ? -47.152 33.464 28.603 1.00 29.48 170 GLU B O 1
ATOM 3499 N N . TYR B 1 171 ? -46.766 34.422 30.610 1.00 30.96 171 TYR B N 1
ATOM 3500 C CA . TYR B 1 171 ? -45.933 33.348 31.097 1.00 31.97 171 TYR B CA 1
ATOM 3501 C C . TYR B 1 171 ? -46.818 32.180 31.517 1.00 32.82 171 TYR B C 1
ATOM 3502 O O . TYR B 1 171 ? -47.720 32.337 32.338 1.00 33.14 171 TYR B O 1
ATOM 3511 N N . VAL B 1 172 ? -46.553 31.014 30.948 1.00 33.87 172 VAL B N 1
ATOM 3512 C CA . VAL B 1 172 ? -47.389 29.860 31.197 1.00 35.31 172 VAL B CA 1
ATOM 3513 C C . VAL B 1 172 ? -46.652 28.926 32.147 1.00 36.67 172 VAL B C 1
ATOM 3514 O O . VAL B 1 172 ? -45.554 28.446 31.832 1.00 36.12 172 VAL B O 1
ATOM 3518 N N . GLU B 1 173 ? -47.264 28.678 33.302 1.00 39.41 173 GLU B N 1
ATOM 3519 C CA . GLU B 1 173 ? -46.759 27.669 34.240 1.00 42.18 173 GLU B CA 1
ATOM 3520 C C . GLU B 1 173 ? -47.122 26.282 33.689 1.00 42.56 173 GLU B C 1
ATOM 3521 O O . GLU B 1 173 ? -48.282 26.025 33.327 1.00 43.12 173 GLU B O 1
ATOM 3527 N N . LYS B 1 174 ? -46.122 25.415 33.593 1.00 43.63 174 LYS B N 1
ATOM 3528 C CA . LYS B 1 174 ? -46.259 24.117 32.920 1.00 45.05 174 LYS B CA 1
ATOM 3529 C C . LYS B 1 174 ? -45.214 23.134 33.475 1.00 45.92 174 LYS B C 1
ATOM 3530 O O . LYS B 1 174 ? -44.268 23.566 34.136 1.00 46.04 174 LYS B O 1
ATOM 3536 N N . PRO B 1 175 ? -45.348 21.817 33.180 1.00 46.98 175 PRO B N 1
ATOM 3537 C CA . PRO B 1 175 ? -44.561 20.821 33.935 1.00 47.76 175 PRO B CA 1
ATOM 3538 C C . PRO B 1 175 ? -43.092 20.617 33.495 1.00 48.52 175 PRO B C 1
ATOM 3539 O O . PRO B 1 175 ? -42.639 19.467 33.379 1.00 49.31 175 PRO B O 1
ATOM 3543 N N . GLY B 1 176 ? -42.355 21.709 33.267 1.00 48.82 176 GLY B N 1
ATOM 3544 C CA . GLY B 1 176 ? -40.925 21.636 32.916 1.00 48.37 176 GLY B 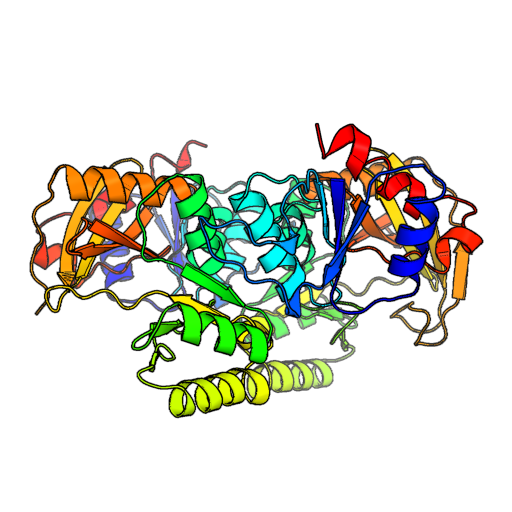CA 1
ATOM 3545 C C . GLY B 1 176 ? -40.619 20.753 31.711 1.00 48.23 176 GLY B C 1
ATOM 3546 O O . GLY B 1 176 ? -39.644 19.986 31.709 1.00 48.90 176 GLY B O 1
ATOM 3547 N N . ARG B 1 177 ? -41.466 20.863 30.692 1.00 47.09 177 ARG B N 1
ATOM 3548 C CA . ARG B 1 177 ? -41.306 20.164 29.421 1.00 45.47 177 ARG B CA 1
ATOM 3549 C C . ARG B 1 177 ? -42.283 20.778 28.432 1.00 44.18 177 ARG B C 1
ATOM 3550 O O . ARG B 1 177 ? -43.203 21.514 28.817 1.00 44.34 177 ARG B O 1
ATOM 3558 N N . ASP B 1 178 ? -42.087 20.478 27.160 1.00 41.79 178 ASP B N 1
ATOM 3559 C CA . ASP B 1 178 ? -43.075 20.817 26.151 1.00 39.58 178 ASP B CA 1
ATOM 3560 C C . ASP B 1 178 ? -43.375 19.565 25.358 1.00 37.43 178 ASP B C 1
ATOM 3561 O O . ASP B 1 178 ? -42.638 18.575 25.446 1.00 37.44 178 ASP B O 1
ATOM 3566 N N . ILE B 1 179 ? -44.448 19.623 24.582 1.00 35.08 179 ILE B N 1
ATOM 3567 C CA . ILE B 1 179 ? -44.785 18.570 23.635 1.00 33.17 179 ILE B CA 1
ATOM 3568 C C . ILE B 1 179 ? -44.533 19.077 22.207 1.00 32.66 179 ILE B C 1
ATOM 3569 O O . ILE B 1 179 ? -45.054 20.117 21.821 1.00 31.80 179 ILE B O 1
ATOM 3574 N N . ARG B 1 180 ? -43.727 18.342 21.442 1.00 31.61 180 ARG B N 1
ATOM 3575 C CA . ARG B 1 180 ? -43.572 18.611 20.014 1.00 31.79 180 ARG B CA 1
ATOM 3576 C C . ARG B 1 180 ? -44.275 17.532 19.195 1.00 30.95 180 ARG B C 1
ATOM 3577 O O . ARG B 1 180 ? -43.972 16.373 19.340 1.00 31.16 180 ARG B O 1
ATOM 3585 N N . VAL B 1 181 ? -45.224 17.922 18.350 1.00 30.52 181 VAL B N 1
ATOM 3586 C CA . VAL B 1 181 ? -45.996 16.972 17.544 1.00 30.26 181 VAL B CA 1
ATOM 3587 C C . VAL B 1 181 ? -45.601 17.057 16.070 1.00 30.89 181 VAL B C 1
ATOM 3588 O O . VAL B 1 181 ? -45.606 18.140 15.490 1.00 30.45 181 VAL B O 1
ATOM 3592 N N . PHE B 1 182 ? -45.278 15.913 15.477 1.00 30.53 182 PHE B N 1
ATOM 3593 C CA . PHE B 1 182 ? -44.976 15.845 14.052 1.00 30.45 182 PHE B CA 1
ATOM 3594 C C . PHE B 1 182 ? -46.257 15.614 13.266 1.00 30.23 182 PHE B C 1
ATOM 3595 O O . PHE B 1 182 ? -46.906 14.572 13.403 1.00 30.79 182 PHE B O 1
ATOM 3603 N N . VAL B 1 183 ? -46.623 16.596 12.444 1.00 29.75 183 VAL B N 1
ATOM 3604 C CA . VAL B 1 183 ? -47.855 16.564 11.659 1.00 29.19 183 VAL B CA 1
ATOM 3605 C C . VAL B 1 183 ? -47.481 16.421 10.192 1.00 29.79 183 VAL B C 1
ATOM 3606 O O . VAL B 1 183 ? -46.632 17.148 9.685 1.00 29.19 183 VAL B O 1
ATOM 3610 N N . VAL B 1 184 ? -48.116 15.461 9.528 1.00 30.65 184 VAL B N 1
ATOM 3611 C CA . VAL B 1 184 ? -47.948 15.232 8.096 1.00 31.62 184 VAL B CA 1
ATOM 3612 C C . VAL B 1 184 ? -49.349 15.267 7.495 1.00 32.16 184 VAL B C 1
ATOM 3613 O O . VAL B 1 184 ? -50.147 14.345 7.682 1.00 31.89 184 VAL B O 1
ATOM 3617 N N . GLY B 1 185 ? -49.666 16.361 6.813 1.00 32.79 185 GLY B N 1
ATOM 3618 C CA . GLY B 1 185 ? -51.010 16.553 6.242 1.00 33.62 185 GLY B CA 1
ATOM 3619 C C . GLY B 1 185 ? -52.102 16.647 7.293 1.00 34.80 185 GLY B C 1
ATOM 3620 O O . GLY B 1 185 ? -52.039 17.475 8.210 1.00 34.37 185 GLY B O 1
ATOM 3621 N N . GLU B 1 186 ? -53.107 15.779 7.178 1.00 35.52 186 GLU B N 1
ATOM 3622 C CA . GLU B 1 186 ? -54.217 15.782 8.136 1.00 36.69 186 GLU B CA 1
ATOM 3623 C C . GLU B 1 186 ? -53.962 14.845 9.331 1.00 36.39 186 GLU B C 1
ATOM 3624 O O . GLU B 1 186 ? -54.876 14.558 10.098 1.00 37.45 186 GLU B O 1
ATOM 3630 N N . ARG B 1 187 ? -52.735 14.359 9.492 1.00 36.34 187 ARG B N 1
ATOM 3631 C CA . ARG B 1 187 ? -52.461 13.398 10.572 1.00 36.47 187 ARG B CA 1
ATOM 3632 C C . ARG B 1 187 ? -51.283 13.758 11.455 1.00 35.97 187 ARG B C 1
ATOM 3633 O O . ARG B 1 187 ? -50.198 14.077 10.961 1.00 35.66 187 ARG B O 1
ATOM 3641 N N . ALA B 1 188 ? -51.491 13.661 12.768 1.00 35.10 188 ALA B N 1
ATOM 3642 C CA . ALA B 1 188 ? -50.374 13.679 13.703 1.00 35.04 188 ALA B CA 1
ATOM 3643 C C . ALA B 1 188 ? -49.792 12.274 13.748 1.00 35.50 188 ALA B C 1
ATOM 3644 O O . ALA B 1 188 ? -50.496 11.324 14.091 1.00 36.63 188 ALA B O 1
ATOM 3646 N N . ILE B 1 189 ? -48.512 12.145 13.423 1.00 35.53 189 ILE B N 1
ATOM 3647 C CA . ILE B 1 189 ? -47.904 10.834 13.239 1.00 35.64 189 ILE B CA 1
ATOM 3648 C C . ILE B 1 189 ? -47.062 10.393 14.442 1.00 35.63 189 ILE B C 1
ATOM 3649 O O . ILE B 1 189 ? -46.803 9.203 14.618 1.00 35.94 189 ILE B O 1
ATOM 3654 N N . ALA B 1 190 ? -46.658 11.351 15.276 1.00 35.04 190 ALA B N 1
ATOM 3655 C CA . ALA B 1 190 ? -45.745 11.082 16.383 1.00 34.39 190 ALA B CA 1
ATOM 3656 C C . ALA B 1 190 ? -45.579 12.326 17.229 1.00 34.49 190 ALA B C 1
ATOM 3657 O O . ALA B 1 190 ? -45.848 13.453 16.764 1.00 33.28 190 ALA B O 1
ATOM 3659 N N . ALA B 1 191 ? -45.132 12.120 18.466 1.00 34.00 191 ALA B N 1
ATOM 3660 C CA . ALA B 1 191 ? -44.860 13.240 19.375 1.00 34.77 191 ALA B CA 1
ATOM 3661 C C . ALA B 1 191 ? -43.781 12.905 20.388 1.00 34.94 191 ALA B C 1
ATOM 3662 O O . ALA B 1 191 ? -43.572 11.730 20.742 1.00 34.89 191 ALA B O 1
ATOM 3664 N N . ILE B 1 192 ? -43.103 13.942 20.860 1.00 35.25 192 ILE B N 1
ATOM 3665 C CA . ILE B 1 192 ? -42.087 13.797 21.894 1.00 35.39 192 ILE B CA 1
ATOM 3666 C C . ILE B 1 192 ? -42.316 14.809 23.023 1.00 36.47 192 ILE B C 1
ATOM 3667 O O . ILE B 1 192 ? -42.972 15.826 22.822 1.00 35.67 192 ILE B O 1
ATOM 3672 N N . TYR B 1 193 ? -41.807 14.497 24.216 1.00 37.60 193 TYR B N 1
ATOM 3673 C CA . TYR B 1 193 ? -41.616 15.486 25.282 1.00 38.54 193 TYR B CA 1
ATOM 3674 C C . TYR B 1 193 ? -40.195 15.954 25.196 1.00 39.97 193 TYR B C 1
ATOM 3675 O O . TYR B 1 193 ? -39.280 15.128 25.104 1.00 39.90 193 TYR B O 1
ATOM 3684 N N . ARG B 1 194 ? -39.979 17.263 25.256 1.00 41.40 194 ARG B N 1
ATOM 3685 C CA . ARG B 1 194 ? -38.609 17.781 25.276 1.00 43.07 194 ARG B CA 1
ATOM 3686 C C . ARG B 1 194 ? -38.357 18.771 26.413 1.00 43.40 194 ARG B C 1
ATOM 3687 O O . ARG B 1 194 ? -39.274 19.481 26.836 1.00 43.94 194 ARG B O 1
ATOM 3695 N N . GLN B 1 208 ? -32.390 13.923 26.391 1.00 58.36 208 GLN B N 1
ATOM 3696 C CA . GLN B 1 208 ? -33.336 13.139 27.194 1.00 58.08 208 GLN B CA 1
ATOM 3697 C C . GLN B 1 208 ? -34.813 13.339 26.796 1.00 56.98 208 GLN B C 1
ATOM 3698 O O . GLN B 1 208 ? -35.712 13.289 27.646 1.00 57.24 208 GLN B O 1
ATOM 3704 N N . ALA B 1 209 ? -35.058 13.551 25.506 1.00 55.42 209 ALA B N 1
ATOM 3705 C CA . ALA B 1 209 ? -36.424 13.627 24.987 1.00 54.07 209 ALA B CA 1
ATOM 3706 C C . ALA B 1 209 ? -37.064 12.238 25.028 1.00 53.17 209 ALA B C 1
ATOM 3707 O O . ALA B 1 209 ? -36.439 11.255 24.616 1.00 53.49 209 ALA B O 1
ATOM 3709 N N . GLU B 1 210 ? -38.290 12.142 25.535 1.00 51.53 210 GLU B N 1
ATOM 3710 C CA . GLU B 1 210 ? -39.004 10.863 25.507 1.00 49.97 210 GLU B CA 1
ATOM 3711 C C . GLU B 1 210 ? -40.214 10.872 24.604 1.00 48.34 210 GLU B C 1
ATOM 3712 O O . GLU B 1 210 ? -40.804 11.919 24.337 1.00 47.86 210 GLU B O 1
ATOM 3718 N N . ASN B 1 211 ? -40.595 9.676 24.165 1.00 46.20 211 ASN B N 1
ATOM 3719 C CA . ASN B 1 211 ? -41.776 9.491 23.371 1.00 44.42 211 ASN B CA 1
ATOM 3720 C C . ASN B 1 211 ? -42.983 10.061 24.101 1.00 43.40 211 ASN B C 1
ATOM 3721 O O . ASN B 1 211 ? -43.098 9.942 25.317 1.00 42.55 211 ASN B O 1
ATOM 3726 N N . CYS B 1 212 ? -43.855 10.718 23.349 1.00 42.17 212 CYS B N 1
ATOM 3727 C CA . CYS B 1 212 ? -45.135 11.170 23.864 1.00 41.25 212 CYS B CA 1
ATOM 3728 C C . CYS B 1 212 ? -46.213 10.493 23.028 1.00 41.32 212 CYS B C 1
ATOM 3729 O O . CYS B 1 212 ? -46.474 10.922 21.897 1.00 41.69 212 CYS B O 1
ATOM 3732 N N . PRO B 1 213 ? -46.817 9.401 23.559 1.00 41.24 213 PRO B N 1
ATOM 3733 C CA . PRO B 1 213 ? -47.919 8.719 22.871 1.00 41.05 213 PRO B CA 1
ATOM 3734 C C . PRO B 1 213 ? -49.008 9.708 22.474 1.00 40.78 213 PRO B C 1
ATOM 3735 O O . PRO B 1 213 ? -49.359 10.590 23.275 1.00 40.71 213 PRO B O 1
ATOM 3739 N N . LEU B 1 214 ? -49.524 9.573 21.255 1.00 40.13 214 LEU B N 1
ATOM 3740 C CA . LEU B 1 214 ? -50.591 10.455 20.794 1.00 40.55 214 LEU B CA 1
ATOM 3741 C C . LEU B 1 214 ? -51.865 10.232 21.573 1.00 40.63 214 LEU B C 1
ATOM 3742 O O . LEU B 1 214 ? -52.187 9.095 21.939 1.00 40.90 214 LEU B O 1
ATOM 3747 N N . THR B 1 215 ? -52.582 11.326 21.815 1.00 40.29 215 THR B N 1
ATOM 3748 C CA . THR B 1 215 ? -53.920 11.298 22.394 1.00 40.19 215 THR B CA 1
ATOM 3749 C C . THR B 1 215 ? -54.824 12.050 21.455 1.00 40.57 215 THR B C 1
ATOM 3750 O O . THR B 1 215 ? -54.348 12.698 20.516 1.00 40.72 215 THR B O 1
ATOM 3754 N N . GLU B 1 216 ? -56.121 11.992 21.724 1.00 40.54 216 GLU B N 1
ATOM 3755 C CA . GLU B 1 216 ? -57.107 12.738 20.954 1.00 41.12 216 GLU B CA 1
ATOM 3756 C C . GLU B 1 216 ? -56.903 14.254 20.997 1.00 40.16 216 GLU B C 1
ATOM 3757 O O . GLU B 1 216 ? -57.082 14.938 19.990 1.00 39.88 216 GLU B O 1
ATOM 3763 N N . GLU B 1 217 ? -56.576 14.766 22.180 1.00 39.39 217 GLU B N 1
ATOM 3764 C CA . GLU B 1 217 ? -56.359 16.190 22.386 1.00 38.38 217 GLU B CA 1
ATOM 3765 C C . GLU B 1 217 ? -55.119 16.669 21.627 1.00 37.38 217 GLU B C 1
ATOM 3766 O O . GLU B 1 217 ? -55.178 17.682 20.943 1.00 37.31 217 GLU B O 1
ATOM 3772 N N . ILE B 1 218 ? -54.015 15.937 21.751 1.00 36.47 218 ILE B N 1
ATOM 3773 C CA . ILE B 1 218 ? -52.789 16.267 21.026 1.00 36.13 218 ILE B CA 1
ATOM 3774 C C . ILE B 1 218 ? -53.019 16.236 19.502 1.00 36.40 218 ILE B C 1
ATOM 3775 O O . ILE B 1 218 ? -52.686 17.201 18.805 1.00 35.89 218 ILE B O 1
ATOM 3780 N N . ALA B 1 219 ? -53.626 15.152 19.002 1.00 36.33 219 ALA B N 1
ATOM 3781 C CA . ALA B 1 219 ? -53.911 14.999 17.564 1.00 36.25 219 ALA B CA 1
ATOM 3782 C C . ALA B 1 219 ? -54.796 16.116 16.993 1.00 36.17 219 ALA B C 1
ATOM 3783 O O . ALA B 1 219 ? -54.481 16.700 15.945 1.00 35.24 219 ALA B O 1
ATOM 3785 N N . ARG B 1 220 ? -55.887 16.413 17.689 1.00 35.92 220 ARG B N 1
ATOM 3786 C CA . ARG B 1 220 ? -56.864 17.399 17.220 1.00 36.89 220 ARG B CA 1
ATOM 3787 C C . ARG B 1 220 ? -56.275 18.812 17.115 1.00 35.93 220 ARG B C 1
ATOM 3788 O O . ARG B 1 220 ? -56.459 19.505 16.107 1.00 35.44 220 ARG B O 1
ATOM 3796 N N . LEU B 1 221 ? -55.571 19.226 18.165 1.00 35.11 221 LEU B N 1
ATOM 3797 C CA . LEU B 1 221 ? -55.041 20.583 18.260 1.00 34.97 221 LEU B CA 1
ATOM 3798 C C . LEU B 1 221 ? -53.846 20.815 17.329 1.00 33.68 221 LEU B C 1
ATOM 3799 O O . LEU B 1 221 ? -53.695 21.899 16.764 1.00 33.67 221 LEU B O 1
ATOM 3804 N N . SER B 1 222 ? -53.012 19.788 17.174 1.00 33.26 222 SER B N 1
ATOM 3805 C CA . SER B 1 222 ? -51.852 19.840 16.282 1.00 33.22 222 SER B CA 1
ATOM 3806 C C . SER B 1 222 ? -52.243 19.907 14.808 1.00 32.04 222 SER B C 1
ATOM 3807 O O . SER B 1 222 ? -51.808 20.804 14.095 1.00 31.48 222 SER B O 1
ATOM 3810 N N . VAL B 1 223 ? -53.076 18.967 14.346 1.00 30.96 223 VAL B N 1
ATOM 3811 C CA . VAL B 1 223 ? -53.595 19.063 12.978 1.00 29.92 223 VAL B CA 1
ATOM 3812 C C . VAL B 1 223 ? -54.316 20.408 12.749 1.00 29.15 223 VAL B C 1
ATOM 3813 O O . VAL B 1 223 ? -54.094 21.062 11.722 1.00 29.30 223 VAL B O 1
ATOM 3817 N N . GLY B 1 224 ? -55.134 20.845 13.716 1.00 28.17 224 GLY B N 1
ATOM 3818 C CA . GLY B 1 224 ? -55.779 22.164 13.633 1.00 26.33 224 GLY B CA 1
ATOM 3819 C C . GLY B 1 224 ? -54.790 23.327 13.440 1.00 26.57 224 GLY B C 1
ATOM 3820 O O . GLY B 1 224 ? -54.997 24.214 12.583 1.00 24.97 224 GLY B O 1
ATOM 3821 N N . ALA B 1 225 ? -53.720 23.335 14.242 1.00 25.90 225 ALA B N 1
ATOM 3822 C CA . ALA B 1 225 ? -52.650 24.352 14.115 1.00 25.36 225 ALA B CA 1
ATOM 3823 C C . ALA B 1 225 ? -51.955 24.274 12.750 1.00 25.35 225 ALA B C 1
ATOM 3824 O O . ALA B 1 225 ? -51.634 25.303 12.155 1.00 24.99 225 ALA B O 1
ATOM 3826 N N . ALA B 1 226 ? -51.718 23.058 12.263 1.00 25.33 226 ALA B N 1
ATOM 3827 C CA . ALA B 1 226 ? -51.061 22.888 10.953 1.00 26.55 226 ALA B CA 1
ATOM 3828 C C . ALA B 1 226 ? -51.949 23.432 9.836 1.00 26.93 226 ALA B C 1
ATOM 3829 O O . ALA B 1 226 ? -51.474 24.130 8.930 1.00 26.46 226 ALA B O 1
ATOM 3831 N N . GLU B 1 227 ? -53.245 23.141 9.927 1.00 27.54 227 GLU B N 1
ATOM 3832 C CA . GLU B 1 227 ? -54.208 23.655 8.950 1.00 28.66 227 GLU B CA 1
ATOM 3833 C C . GLU B 1 227 ? -54.331 25.182 9.021 1.00 27.47 227 GLU B C 1
ATOM 3834 O O . GLU B 1 227 ? -54.472 25.856 7.992 1.00 26.71 227 GLU B O 1
ATOM 3840 N N . ALA B 1 228 ? -54.286 25.725 10.237 1.00 26.37 228 ALA B N 1
ATOM 3841 C CA . ALA B 1 228 ? -54.386 27.160 10.421 1.00 25.96 228 ALA B CA 1
ATOM 3842 C C . ALA B 1 228 ? -53.301 27.931 9.661 1.00 25.58 228 ALA B C 1
ATOM 3843 O O . ALA B 1 228 ? -53.527 29.058 9.233 1.00 25.77 228 ALA B O 1
ATOM 3845 N N . VAL B 1 229 ? -52.116 27.353 9.541 1.00 25.89 229 VAL B N 1
ATOM 3846 C CA . VAL B 1 229 ? -51.007 28.038 8.853 1.00 26.67 229 VAL B CA 1
ATOM 3847 C C . VAL B 1 229 ? -50.926 27.658 7.368 1.00 27.08 229 VAL B C 1
ATOM 3848 O O . VAL B 1 229 ? -50.051 28.129 6.665 1.00 26.67 229 VAL B O 1
ATOM 3852 N N . GLY B 1 230 ? -51.842 26.805 6.913 1.00 27.66 230 GLY B N 1
ATOM 3853 C CA . GLY B 1 230 ? -52.022 26.534 5.492 1.00 28.18 230 GLY B CA 1
ATOM 3854 C C . GLY B 1 230 ? -51.820 25.072 5.121 1.00 29.51 230 GLY B C 1
ATOM 3855 O O . GLY B 1 230 ? -52.045 24.688 3.968 1.00 29.55 230 GLY B O 1
ATOM 3856 N N . GLY B 1 231 ? -51.420 24.253 6.096 1.00 29.20 231 GLY B N 1
ATOM 3857 C CA . GLY B 1 231 ? -51.366 22.811 5.904 1.00 29.93 231 GLY B CA 1
ATOM 3858 C C . GLY B 1 231 ? -50.028 22.351 5.366 1.00 30.59 231 GLY B C 1
ATOM 3859 O O . GLY B 1 231 ? -49.373 23.078 4.604 1.00 31.79 231 GLY B O 1
ATOM 3860 N N . GLY B 1 232 ? -49.619 21.142 5.747 1.00 30.25 232 GLY B N 1
ATOM 3861 C CA . GLY B 1 232 ? -48.390 20.553 5.216 1.00 28.49 232 GLY B CA 1
ATOM 3862 C C . GLY B 1 232 ? -47.690 19.647 6.200 1.00 28.43 232 GLY B C 1
ATOM 3863 O O . GLY B 1 232 ? -48.338 18.882 6.932 1.00 28.28 232 GLY B O 1
ATOM 3864 N N . VAL B 1 233 ? -46.363 19.731 6.189 1.00 27.44 233 VAL B N 1
ATOM 3865 C CA . VAL B 1 233 ? -45.479 18.934 7.033 1.00 27.27 233 VAL B CA 1
ATOM 3866 C C . VAL B 1 233 ? -44.812 19.894 8.001 1.00 26.79 233 VAL B C 1
ATOM 3867 O O . VAL B 1 233 ? -43.919 20.662 7.624 1.00 27.28 233 VAL B O 1
ATOM 3871 N N . VAL B 1 234 ? -45.275 19.865 9.243 1.00 26.78 234 VAL B N 1
ATOM 3872 C CA . VAL B 1 234 ? -44.845 20.841 10.238 1.00 26.82 234 VAL B CA 1
ATOM 3873 C C . VAL B 1 234 ? -44.723 20.155 11.598 1.00 26.86 234 VAL B C 1
ATOM 3874 O O . VAL B 1 234 ? -45.378 19.126 11.848 1.00 27.17 234 VAL B O 1
ATOM 3878 N N . ALA B 1 235 ? -43.872 20.713 12.462 1.00 27.45 235 ALA B N 1
ATOM 3879 C CA . ALA B 1 235 ? -43.841 20.346 13.888 1.00 27.04 235 ALA B CA 1
ATOM 3880 C C . ALA B 1 235 ? -44.605 21.394 14.716 1.00 27.15 235 ALA B C 1
ATOM 3881 O O . ALA B 1 235 ? -44.353 22.594 14.600 1.00 26.90 235 ALA B O 1
ATOM 3883 N N . VAL B 1 236 ? -45.542 20.942 15.554 1.00 26.44 236 VAL B N 1
ATOM 3884 C CA . VAL B 1 236 ? -46.314 21.843 16.400 1.00 25.92 236 VAL B CA 1
ATOM 3885 C C . VAL B 1 236 ? -45.879 21.686 17.867 1.00 26.50 236 VAL B C 1
ATOM 3886 O O . VAL B 1 236 ? -45.856 20.566 18.409 1.00 25.94 236 VAL B O 1
ATOM 3890 N N . ASP B 1 237 ? -45.543 22.804 18.502 1.00 27.00 237 ASP B N 1
ATOM 3891 C CA . ASP B 1 237 ? -45.166 22.799 19.914 1.00 27.78 237 ASP B CA 1
ATOM 3892 C C . ASP B 1 237 ? -46.355 23.204 20.759 1.00 26.99 237 ASP B C 1
ATOM 3893 O O . ASP B 1 237 ? -47.024 24.194 20.466 1.00 27.05 237 ASP B O 1
ATOM 3898 N N . LEU B 1 238 ? -46.613 22.412 21.798 1.00 26.37 238 LEU B N 1
ATOM 3899 C CA . LEU B 1 238 ? -47.754 22.594 22.703 1.00 26.81 238 LEU B CA 1
ATOM 3900 C C . LEU B 1 238 ? -47.278 22.765 24.145 1.00 26.97 238 LEU B C 1
ATOM 3901 O O . LEU B 1 238 ? -46.252 22.212 24.511 1.00 27.72 238 LEU B O 1
ATOM 3906 N N . PHE B 1 239 ? -48.024 23.532 24.935 1.00 26.82 239 PHE B N 1
ATOM 3907 C CA . PHE B 1 239 ? -47.770 23.668 26.364 1.00 27.50 239 PHE B CA 1
ATOM 3908 C C . PHE B 1 239 ? -48.873 22.933 27.097 1.00 27.81 239 PHE B C 1
ATOM 3909 O O . PHE B 1 239 ? -50.044 23.074 26.731 1.00 28.27 239 PHE B O 1
ATOM 3917 N N . GLU B 1 240 ? -48.513 22.169 28.118 1.00 28.21 240 GLU B N 1
ATOM 3918 C CA . GLU B 1 240 ? -49.522 21.565 29.003 1.00 29.22 240 GLU B CA 1
ATOM 3919 C C . GLU B 1 240 ? -49.838 22.541 30.138 1.00 28.67 240 GLU B C 1
ATOM 3920 O O . GLU B 1 240 ? -49.206 22.487 31.210 1.00 29.58 240 GLU B O 1
ATOM 3926 N N . SER B 1 241 ? -50.811 23.410 29.916 1.00 27.36 241 SER B N 1
ATOM 3927 C CA . SER B 1 241 ? -51.192 24.412 30.908 1.00 27.73 241 SER B CA 1
ATOM 3928 C C . SER B 1 241 ? -52.342 23.914 31.806 1.00 28.50 241 SER B C 1
ATOM 3929 O O . SER B 1 241 ? -52.974 22.900 31.495 1.00 28.27 241 SER B O 1
ATOM 3932 N N . GLU B 1 242 ? -52.634 24.670 32.864 1.00 29.06 242 GLU B N 1
ATOM 3933 C CA . GLU B 1 242 ? -53.711 24.325 33.805 1.00 30.41 242 GLU B CA 1
ATOM 3934 C C . GLU B 1 242 ? -55.066 24.550 33.154 1.00 31.10 242 GLU B C 1
ATOM 3935 O O . GLU B 1 242 ? -56.104 24.093 33.659 1.00 30.38 242 GLU B O 1
ATOM 3941 N N . ARG B 1 243 ? -55.067 25.250 32.015 1.00 31.14 243 ARG B N 1
ATOM 3942 C CA . ARG B 1 243 ? -56.312 25.423 31.281 1.00 31.38 243 ARG B CA 1
ATOM 3943 C C . ARG B 1 243 ? -56.413 24.612 29.993 1.00 30.64 243 ARG B C 1
ATOM 3944 O O . ARG B 1 243 ? -57.319 24.819 29.198 1.00 31.90 243 ARG B O 1
ATOM 3952 N N . GLY B 1 244 ? -55.499 23.679 29.804 1.00 28.93 244 GLY B N 1
ATOM 3953 C CA . GLY B 1 244 ? -55.530 22.809 28.647 1.00 28.50 244 GLY B CA 1
ATOM 3954 C C . GLY B 1 244 ? -54.266 22.949 27.812 1.00 27.53 244 GLY B C 1
ATOM 3955 O O . GLY B 1 244 ? -53.362 23.737 28.130 1.00 26.84 244 GLY B O 1
ATOM 3956 N N . LEU B 1 245 ? -54.206 22.191 26.741 1.00 27.01 245 LEU B N 1
ATOM 3957 C CA . LEU B 1 245 ? -53.071 22.292 25.824 1.00 27.46 245 LEU B CA 1
ATOM 3958 C C . LEU B 1 245 ? -53.127 23.602 25.039 1.00 26.41 245 LEU B C 1
ATOM 3959 O O . LEU B 1 245 ? -54.180 23.957 24.504 1.00 26.00 245 LEU B O 1
ATOM 3964 N N . LEU B 1 246 ? -51.999 24.307 24.970 1.00 25.92 246 LEU B N 1
ATOM 3965 C CA . LEU B 1 246 ? -51.923 25.612 24.299 1.00 25.67 246 LEU B CA 1
ATOM 3966 C C . LEU B 1 246 ? -50.895 25.541 23.167 1.00 25.27 246 LEU B C 1
ATOM 3967 O O . LEU B 1 246 ? -49.817 24.995 23.356 1.00 25.51 246 LEU B O 1
ATOM 3972 N N . VAL B 1 247 ? -51.238 26.066 21.990 1.00 24.26 247 VAL B N 1
ATOM 3973 C CA . VAL B 1 247 ? -50.296 26.057 20.872 1.00 24.89 247 VAL B CA 1
ATOM 3974 C C . VAL B 1 247 ? -49.264 27.163 21.084 1.00 24.96 247 VAL B C 1
ATOM 3975 O O . VAL B 1 247 ? -49.633 28.315 21.300 1.00 25.72 247 VAL B O 1
ATOM 3979 N N . ASN B 1 248 ? -47.996 26.803 21.006 1.00 25.53 248 ASN B N 1
ATOM 3980 C CA . ASN B 1 248 ? -46.908 27.781 21.176 1.00 26.94 248 ASN B CA 1
ATOM 3981 C C . ASN B 1 248 ? -46.385 28.271 19.825 1.00 28.16 248 ASN B C 1
ATOM 3982 O O . ASN B 1 248 ? -46.335 29.488 19.574 1.00 28.23 248 ASN B O 1
ATOM 3987 N N . GLU B 1 249 ? -46.006 27.318 18.967 1.00 28.88 249 GLU B N 1
ATOM 3988 C CA . GLU B 1 249 ? -45.394 27.635 17.683 1.00 30.28 249 GLU B CA 1
ATOM 3989 C C . GLU B 1 249 ? -45.616 26.502 16.685 1.00 29.34 249 GLU B C 1
ATOM 3990 O O . GLU B 1 249 ? -45.887 25.349 17.072 1.00 28.80 249 GLU B O 1
ATOM 3996 N N . VAL B 1 250 ? -45.478 26.855 15.407 1.00 27.46 250 VAL B N 1
ATOM 3997 C CA . VAL B 1 250 ? -45.551 25.894 14.319 1.00 27.00 250 VAL B CA 1
ATOM 3998 C C . VAL B 1 250 ? -44.299 26.057 13.485 1.00 27.47 250 VAL B C 1
ATOM 3999 O O . VAL B 1 250 ? -43.987 27.160 13.032 1.00 26.64 250 VAL B O 1
ATOM 4003 N N . ASN B 1 251 ? -43.599 24.958 13.266 1.00 28.12 251 ASN B N 1
ATOM 4004 C CA . ASN B 1 251 ? -42.278 25.018 12.646 1.00 30.12 251 ASN B CA 1
ATOM 4005 C C . ASN B 1 251 ? -42.384 24.425 11.249 1.00 29.13 251 ASN B C 1
ATOM 4006 O O . ASN B 1 251 ? -42.871 23.304 11.115 1.00 28.94 251 ASN B O 1
ATOM 4011 N N . HIS B 1 252 ? -41.922 25.143 10.223 1.00 29.08 252 HIS B N 1
ATOM 4012 C CA . HIS B 1 252 ? -42.087 24.671 8.829 1.00 30.27 252 HIS B CA 1
ATOM 4013 C C . HIS B 1 252 ? -41.075 23.606 8.354 1.00 31.33 252 HIS B C 1
ATOM 4014 O O . HIS B 1 252 ? -41.326 22.928 7.377 1.00 31.36 252 HIS B O 1
ATOM 4021 N N . THR B 1 253 ? -39.935 23.465 9.022 1.00 33.33 253 THR B N 1
ATOM 4022 C CA . THR B 1 253 ? -38.931 22.478 8.586 1.00 35.86 253 THR B CA 1
ATOM 4023 C C . THR B 1 253 ? -38.512 21.585 9.744 1.00 37.03 253 THR B C 1
ATOM 4024 O O . THR B 1 253 ? -37.538 21.863 10.429 1.00 38.26 253 THR B O 1
ATOM 4028 N N . MET B 1 254 ? -39.245 20.508 9.961 1.00 37.88 254 MET B N 1
ATOM 4029 C CA . MET B 1 254 ? -39.024 19.739 11.180 1.00 39.40 254 MET B CA 1
ATOM 4030 C C . MET B 1 254 ? -37.746 18.899 11.197 1.00 39.69 254 MET B C 1
ATOM 4031 O O . MET B 1 254 ? -37.314 18.349 10.180 1.00 39.14 254 MET B O 1
ATOM 4036 N N . GLU B 1 255 ? -37.132 18.843 12.370 1.00 40.77 255 GLU B N 1
ATOM 4037 C CA . GLU B 1 255 ? -36.012 17.951 12.602 1.00 42.11 255 GLU B CA 1
ATOM 4038 C C . GLU B 1 255 ? -36.526 16.734 13.355 1.00 42.23 255 GLU B C 1
ATOM 4039 O O . GLU B 1 255 ? -37.361 16.860 14.245 1.00 42.20 255 GLU B O 1
ATOM 4045 N N . PHE B 1 256 ? -36.043 15.558 12.980 1.00 42.80 256 PHE B N 1
ATOM 4046 C CA . PHE B 1 256 ? -36.628 14.302 13.444 1.00 43.71 256 PHE B CA 1
ATOM 4047 C C . PHE B 1 256 ? -35.577 13.199 13.586 1.00 44.53 256 PHE B C 1
ATOM 4048 O O . PHE B 1 256 ? -35.926 12.053 13.838 1.00 45.26 256 PHE B O 1
ATOM 4056 N N . LYS B 1 257 ? -34.300 13.535 13.416 1.00 45.46 257 LYS B N 1
ATOM 4057 C CA . LYS B 1 257 ? -33.236 12.516 13.408 1.00 46.96 257 LYS B CA 1
ATOM 4058 C C . LYS B 1 257 ? -33.333 11.553 14.616 1.00 46.72 257 LYS B C 1
ATOM 4059 O O . LYS B 1 257 ? -33.386 10.330 14.444 1.00 47.16 257 LYS B O 1
ATOM 4065 N N . ASN B 1 258 ? -33.404 12.116 15.816 1.00 46.21 258 ASN B N 1
ATOM 4066 C CA . ASN B 1 258 ? -33.467 11.316 17.042 1.00 45.83 258 ASN B CA 1
ATOM 4067 C C . ASN B 1 258 ? -34.859 10.761 17.302 1.00 45.24 258 ASN B C 1
ATOM 4068 O O . ASN B 1 258 ? -34.996 9.616 17.750 1.00 45.22 258 ASN B O 1
ATOM 4073 N N . SER B 1 259 ? -35.883 11.555 16.966 1.00 43.71 259 SER B N 1
ATOM 4074 C CA . SER B 1 259 ? -37.285 11.199 17.220 1.00 42.37 259 SER B CA 1
ATOM 4075 C C . SER B 1 259 ? -37.786 9.991 16.443 1.00 42.02 259 SER B C 1
ATOM 4076 O O . SER B 1 259 ? -38.831 9.437 16.769 1.00 41.46 259 SER B O 1
ATOM 4079 N N . VAL B 1 260 ? -37.076 9.601 15.388 1.00 42.18 260 VAL B N 1
ATOM 4080 C CA . VAL B 1 260 ? -37.422 8.361 14.696 1.00 42.32 260 VAL B CA 1
ATOM 4081 C C . VAL B 1 260 ? -37.164 7.200 15.668 1.00 42.91 260 VAL B C 1
ATOM 4082 O O . VAL B 1 260 ? -38.017 6.329 15.840 1.00 43.02 260 VAL B O 1
ATOM 4086 N N . HIS B 1 261 ? -36.008 7.227 16.324 1.00 43.07 261 HIS B N 1
ATOM 4087 C CA . HIS B 1 261 ? -35.711 6.256 17.382 1.00 43.96 261 HIS B CA 1
ATOM 4088 C C . HIS B 1 261 ? -36.665 6.441 18.589 1.00 43.27 261 HIS B C 1
ATOM 4089 O O . HIS B 1 261 ? -37.375 5.514 18.965 1.00 43.17 261 HIS B O 1
ATOM 4096 N N . THR B 1 262 ? -36.716 7.650 19.153 1.00 42.92 262 THR B N 1
ATOM 4097 C CA . THR B 1 262 ? -37.584 7.938 20.311 1.00 42.05 262 THR B CA 1
ATOM 4098 C C . THR B 1 262 ? -39.044 7.480 20.155 1.00 41.75 262 THR B C 1
ATOM 4099 O O . THR B 1 262 ? -39.622 6.891 21.072 1.00 41.67 262 THR B O 1
ATOM 4103 N N . THR B 1 263 ? -39.653 7.755 19.007 1.00 40.86 263 THR B N 1
ATOM 4104 C CA . THR B 1 263 ? -41.074 7.452 18.823 1.00 40.36 263 THR B CA 1
ATOM 4105 C C . THR B 1 263 ? -41.306 6.100 18.153 1.00 40.13 263 THR B C 1
ATOM 4106 O O . THR B 1 263 ? -42.396 5.553 18.225 1.00 39.99 263 THR B O 1
ATOM 4110 N N . GLY B 1 264 ? -40.291 5.596 17.459 1.00 40.80 264 GLY B N 1
ATOM 4111 C CA . GLY B 1 264 ? -40.436 4.379 16.649 1.00 40.82 264 GLY B CA 1
ATOM 4112 C C . GLY B 1 264 ? -41.365 4.554 15.460 1.00 40.86 264 GLY B C 1
ATOM 4113 O O . GLY B 1 264 ? -41.939 3.584 14.975 1.00 41.54 264 GLY B O 1
ATOM 4114 N N . VAL B 1 265 ? -41.534 5.795 15.006 1.00 40.30 265 VAL B N 1
ATOM 4115 C CA . VAL B 1 265 ? -42.368 6.113 13.836 1.00 39.50 265 VAL B CA 1
ATOM 4116 C C . VAL B 1 265 ? -41.473 6.424 12.651 1.00 39.00 265 VAL B C 1
ATOM 4117 O O . VAL B 1 265 ? -40.419 7.052 12.814 1.00 39.50 265 VAL B O 1
ATOM 4121 N N . ASP B 1 266 ? -41.879 5.968 11.464 1.00 38.87 266 ASP B N 1
ATOM 4122 C CA . ASP B 1 266 ? -41.136 6.228 10.226 1.00 38.17 266 ASP B CA 1
ATOM 4123 C C . ASP B 1 266 ? -41.438 7.652 9.751 1.00 37.74 266 ASP B C 1
ATOM 4124 O O . ASP B 1 266 ? -42.143 7.852 8.764 1.00 36.22 266 ASP B O 1
ATOM 4129 N N . ILE B 1 267 ? -40.908 8.632 10.469 1.00 37.32 267 ILE B N 1
ATOM 4130 C CA . ILE B 1 267 ? -41.158 10.027 10.126 1.00 37.15 267 ILE B CA 1
ATOM 4131 C C . ILE B 1 267 ? -40.744 10.355 8.684 1.00 37.12 267 ILE B C 1
ATOM 4132 O O . ILE B 1 267 ? -41.557 10.907 7.947 1.00 37.65 267 ILE B O 1
ATOM 4137 N N . PRO B 1 268 ? -39.502 10.010 8.277 1.00 37.45 268 PRO B N 1
ATOM 4138 C CA . PRO B 1 268 ? -39.082 10.309 6.896 1.00 37.58 268 PRO B CA 1
ATOM 4139 C C . PRO B 1 268 ? -39.960 9.614 5.852 1.00 37.48 268 PRO B C 1
ATOM 4140 O O . PRO B 1 268 ? -40.268 10.206 4.825 1.00 36.93 268 PRO B O 1
ATOM 4144 N N . GLY B 1 269 ? -40.379 8.380 6.123 1.00 37.11 269 GLY B N 1
ATOM 4145 C CA . GLY B 1 269 ? -41.269 7.666 5.206 1.00 36.62 269 GLY B CA 1
ATOM 4146 C C . GLY B 1 269 ? -42.594 8.375 5.002 1.00 36.36 269 GLY B C 1
ATOM 4147 O O . GLY B 1 269 ? -43.086 8.485 3.873 1.00 35.83 269 GLY B O 1
ATOM 4148 N N . GLU B 1 270 ? -43.168 8.854 6.103 1.00 35.82 270 GLU B N 1
ATOM 4149 C CA . GLU B 1 270 ? -44.423 9.573 6.080 1.00 36.32 270 GLU B CA 1
ATOM 4150 C C . GLU B 1 270 ? -44.294 10.904 5.303 1.00 35.84 270 GLU B C 1
ATOM 4151 O O . GLU B 1 270 ? -45.209 11.267 4.544 1.00 35.50 270 GLU B O 1
ATOM 4157 N N . ILE B 1 271 ? -43.155 11.588 5.476 1.00 34.67 271 ILE B N 1
ATOM 4158 C CA . ILE B 1 271 ? -42.883 12.844 4.771 1.00 34.47 271 ILE B CA 1
ATOM 4159 C C . ILE B 1 271 ? -42.819 12.600 3.262 1.00 34.90 271 ILE B C 1
ATOM 4160 O O . ILE B 1 271 ? -43.471 13.298 2.484 1.00 34.85 271 ILE B O 1
ATOM 4165 N N . LEU B 1 272 ? -42.023 11.611 2.856 1.00 35.32 272 LEU B N 1
ATOM 4166 C CA . LEU B 1 272 ? -41.898 11.255 1.437 1.00 35.57 272 LEU B CA 1
ATOM 4167 C C . LEU B 1 272 ? -43.206 10.760 0.793 1.00 35.79 272 LEU B C 1
ATOM 4168 O O . LEU B 1 272 ? -43.469 11.088 -0.373 1.00 35.54 272 LEU B O 1
ATOM 4173 N N . ARG B 1 273 ? -44.001 9.970 1.528 1.00 35.72 273 ARG B N 1
ATOM 4174 C CA A ARG B 1 273 ? -45.326 9.525 1.068 0.50 36.11 273 ARG B CA 1
ATOM 4175 C CA B ARG B 1 273 ? -45.310 9.530 1.031 0.50 36.11 273 ARG B CA 1
ATOM 4176 C C . ARG B 1 273 ? -46.206 10.747 0.795 1.00 35.99 273 ARG B C 1
ATOM 4177 O O . ARG B 1 273 ? -46.912 10.823 -0.226 1.00 35.62 273 ARG B O 1
ATOM 4192 N N . TYR B 1 274 ? -46.163 11.703 1.729 1.00 35.08 274 TYR B N 1
ATOM 4193 C CA . TYR B 1 274 ? -46.913 12.948 1.589 1.00 33.87 274 TYR B CA 1
ATOM 4194 C C . TYR B 1 274 ? -46.481 13.733 0.356 1.00 33.11 274 TYR B C 1
ATOM 4195 O O . TYR B 1 274 ? -47.335 14.198 -0.418 1.00 33.33 274 TYR B O 1
ATOM 4204 N N . ALA B 1 275 ? -45.166 13.868 0.171 1.00 33.24 275 ALA B N 1
ATOM 4205 C CA . ALA B 1 275 ? -44.604 14.564 -0.979 1.00 33.96 275 ALA B CA 1
ATOM 4206 C C . ALA B 1 275 ? -45.066 13.910 -2.299 1.00 34.95 275 ALA B C 1
ATOM 4207 O O . ALA B 1 275 ? -45.383 14.601 -3.277 1.00 33.19 275 ALA B O 1
ATOM 4209 N N . TRP B 1 276 ? -45.128 12.582 -2.293 1.00 36.97 276 TRP B N 1
ATOM 4210 C CA . TRP B 1 276 ? -45.605 11.820 -3.449 1.00 39.25 276 TRP B CA 1
ATOM 4211 C C . TRP B 1 276 ? -47.060 12.143 -3.818 1.00 39.01 276 TRP B C 1
ATOM 4212 O O . TRP B 1 276 ? -47.358 12.259 -5.002 1.00 39.68 276 TRP B O 1
ATOM 4223 N N . GLU B 1 277 ? -47.953 12.293 -2.834 1.00 39.18 277 GLU B N 1
ATOM 4224 C CA A GLU B 1 277 ? -49.337 12.693 -3.110 0.50 39.23 277 GLU B CA 1
ATOM 4225 C CA B GLU B 1 277 ? -49.338 12.691 -3.091 0.50 39.11 277 GLU B CA 1
ATOM 4226 C C . GLU B 1 277 ? -49.422 14.157 -3.560 1.00 39.42 277 GLU B C 1
ATOM 4227 O O . GLU B 1 277 ? -50.201 14.499 -4.465 1.00 38.93 277 GLU B O 1
ATOM 4238 N N . VAL B 1 278 ? -48.608 15.018 -2.953 1.00 38.38 278 VAL B N 1
ATOM 4239 C CA . VAL B 1 278 ? -48.556 16.435 -3.335 1.00 38.15 278 VAL B CA 1
ATOM 4240 C C . VAL B 1 278 ? -48.123 16.626 -4.794 1.00 38.15 278 VAL B C 1
ATOM 4241 O O . VAL B 1 278 ? -48.565 17.579 -5.445 1.00 38.02 278 VAL B O 1
ATOM 4245 N N . ALA B 1 279 ? -47.301 15.699 -5.302 1.00 38.48 279 ALA B N 1
ATOM 4246 C CA . ALA B 1 279 ? -46.827 15.716 -6.695 1.00 38.98 279 ALA B CA 1
ATOM 4247 C C . ALA B 1 279 ? -47.954 15.754 -7.750 1.00 39.68 279 ALA B C 1
ATOM 4248 O O . ALA B 1 279 ? -47.752 16.239 -8.863 1.00 39.43 279 ALA B O 1
ATOM 4250 N N . ARG B 1 280 ? -49.125 15.249 -7.386 1.00 40.73 280 ARG B N 1
ATOM 4251 C CA . ARG B 1 280 ? -50.300 15.208 -8.278 1.00 42.84 280 ARG B CA 1
ATOM 4252 C C . ARG B 1 280 ? -50.880 16.573 -8.717 1.00 43.06 280 ARG B C 1
ATOM 4253 O O . ARG B 1 280 ? -51.566 16.655 -9.745 1.00 43.05 280 ARG B O 1
ATOM 4261 N N . GLY B 1 281 ? -50.617 17.628 -7.947 1.00 43.16 281 GLY B N 1
ATOM 4262 C CA . GLY B 1 281 ? -51.261 18.930 -8.181 1.00 43.56 281 GLY B CA 1
ATOM 4263 C C . GLY B 1 281 ? -52.590 19.059 -7.431 1.00 43.15 281 GLY B C 1
ATOM 4264 O O . GLY B 1 281 ? -53.593 19.595 -7.941 1.00 42.52 281 GLY B O 1
#

Solvent-accessible surface area: 22554 Å² total; per-residue (Å²): 79,0,0,0,0,31,20,144,46,19,56,1,0,122,34,0,18,107,72,0,110,78,83,64,22,64,34,59,102,4,105,1,12,55,4,40,1,8,19,84,97,93,10,130,31,0,109,60,7,43,0,0,5,6,6,4,24,37,48,30,36,0,33,2,0,0,24,0,0,32,26,32,63,5,47,6,5,8,111,7,90,2,2,35,20,13,10,22,14,4,9,5,3,6,16,1,30,117,57,64,24,48,27,1,80,1,0,0,0,8,40,67,140,10,0,10,109,2,0,84,71,37,28,58,53,0,6,0,11,2,3,57,30,44,128,30,145,114,41,15,79,0,76,70,109,72,36,0,70,51,62,0,88,107,23,73,107,139,25,39,92,17,28,50,19,1,2,0,4,42,40,10,127,39,79,36,68,9,1,42,0,0,0,7,16,144,114,18,16,4,1,10,34,34,114,12,119,70,57,23,7,51,106,92,114,71,8,111,32,92,64,1,83,73,68,134,70,8,31,133,7,0,22,16,0,0,97,30,6,33,17,13,7,0,1,0,6,0,21,40,17,145,132,34,20,2,1,22,36,1,32,24,23,4,58,3,90,92,9,41,167,38,21,68,41,59,0,3,5,27,1,0,112,39,0,55,119,89,28,92,94,70,4,0,0,0,29,18,147,60,24,64,4,0,121,32,0,11,109,73,0,108,77,86,64,26,83,42,67,103,4,104,2,10,62,5,48,1,8,16,78,97,108,10,145,33,0,111,55,6,68,3,0,4,7,6,4,29,38,65,25,41,0,33,3,0,0,18,0,0,31,28,31,66,5,39,4,6,8,108,4,86,0,4,38,20,14,14,22,26,2,7,4,1,6,21,0,36,113,55,66,26,44,23,1,93,1,0,0,0,3,44,86,130,6,0,20,146,13,0,80,85,35,31,58,53,0,15,0,7,7,2,43,29,11,217,59,160,82,92,18,103,1,84,69,112,72,38,0,83,48,63,2,82,104,21,59,101,140,26,36,114,37,20,49,17,0,1,0,4,48,69,13,121,70,74,77,91,27,3,50,0,0,0,8,11,142,110,18,12,2,0,12,47,127,216,48,105,56,2,91,72,73,142,81,10,33,138,3,0,25,22,0,0,80,27,6,35,15,3,6,0,2,0,8,0,19,37,21,179,144,37,24,2,1,20,44,3,40,26,26,3,102,2,98,113,9,38,168,40,21,66,40,56,0,2,7,28,1,1,150,39,1,149,106,36,32,199,104